Protein 1HJR (pdb70)

Structure (mmCIF, N/CA/C/O backbone):
data_1HJR
#
_entry.id   1HJR
#
_cell.length_a   72.800
_cell.length_b   139.600
_cell.length_c   32.400
_cell.angle_alpha   90.00
_cell.angle_beta   93.00
_cell.angle_gamma   90.00
#
_symmetry.space_group_name_H-M   'P 1 21 1'
#
loop_
_entity.id
_entity.type
_entity.pdbx_description
1 polymer 'HOLLIDAY JUNCTION RESOLVASE (RUVC)'
2 water water
#
loop_
_atom_site.group_PDB
_atom_site.id
_atom_site.type_symbol
_atom_site.label_atom_id
_atom_site.label_alt_id
_atom_site.label_comp_id
_atom_site.label_asym_id
_atom_site.label_entity_id
_atom_site.label_seq_id
_atom_site.pdbx_PDB_ins_code
_atom_site.Cartn_x
_atom_site.Cartn_y
_atom_site.Cartn_z
_atom_site.occupancy
_atom_site.B_iso_or_equiv
_atom_site.auth_seq_id
_atom_site.auth_comp_id
_atom_site.auth_asym_id
_atom_site.auth_atom_id
_atom_site.pdbx_PDB_model_num
ATOM 1 N N . ALA A 1 1 ? 18.120 6.123 9.525 1.00 17.76 1 ALA A N 1
ATOM 2 C CA . ALA A 1 1 ? 18.404 5.181 10.612 1.00 18.12 1 ALA A CA 1
ATOM 3 C C . ALA A 1 1 ? 17.143 4.467 11.099 1.00 17.89 1 ALA A C 1
ATOM 4 O O . ALA A 1 1 ? 17.388 3.293 11.368 1.00 18.40 1 ALA A O 1
ATOM 6 N N . ILE A 1 2 ? 16.070 5.220 11.253 1.00 17.34 2 ILE A N 1
ATOM 7 C CA . ILE A 1 2 ? 14.830 4.607 11.753 1.00 16.74 2 ILE A CA 1
ATOM 8 C C . ILE A 1 2 ? 13.624 5.105 10.937 1.00 16.26 2 ILE A C 1
ATOM 9 O O . ILE A 1 2 ? 13.355 6.300 11.001 1.00 16.30 2 ILE A O 1
ATOM 14 N N . ILE A 1 3 ? 12.960 4.190 10.284 1.00 15.76 3 ILE A N 1
ATOM 15 C CA . ILE A 1 3 ? 11.792 4.376 9.434 1.00 14.81 3 ILE A CA 1
ATOM 16 C C . ILE A 1 3 ? 10.536 3.749 10.065 1.00 14.25 3 ILE A C 1
ATOM 17 O O . ILE A 1 3 ? 10.586 2.709 10.726 1.00 13.35 3 ILE A O 1
ATOM 22 N N . LEU A 1 4 ? 9.454 4.467 9.833 1.00 14.39 4 LEU A N 1
ATOM 23 C CA . LEU A 1 4 ? 8.104 4.128 10.319 1.00 14.72 4 LEU A CA 1
ATOM 24 C C . LEU A 1 4 ? 7.150 4.269 9.146 1.00 14.71 4 LEU A C 1
ATOM 25 O O . LEU A 1 4 ? 7.077 5.360 8.601 1.00 14.67 4 LEU A O 1
ATOM 30 N N . GLY A 1 5 ? 6.472 3.231 8.749 1.00 15.47 5 GLY A N 1
ATOM 31 C CA . GLY A 1 5 ? 5.499 3.226 7.646 1.00 16.25 5 GLY A CA 1
ATOM 32 C C . GLY A 1 5 ? 4.103 3.125 8.259 1.00 16.99 5 GLY A C 1
ATOM 33 O O . GLY A 1 5 ? 3.994 2.296 9.178 1.00 17.34 5 GLY A O 1
ATOM 34 N N . ILE A 1 6 ? 3.093 3.849 7.853 1.00 17.82 6 ILE A N 1
ATOM 35 C CA . ILE A 1 6 ? 1.793 3.680 8.527 1.00 19.56 6 ILE A CA 1
ATOM 36 C C . ILE A 1 6 ? 0.675 3.325 7.568 1.00 20.93 6 ILE A C 1
ATOM 37 O O . ILE A 1 6 ? 0.794 3.749 6.418 1.00 21.58 6 ILE A O 1
ATOM 42 N N . ASP A 1 7 ? -0.335 2.619 8.035 1.00 22.05 7 ASP A N 1
ATOM 43 C CA . ASP A 1 7 ? -1.492 2.219 7.232 1.00 23.12 7 ASP A CA 1
ATOM 44 C C . ASP A 1 7 ? -2.787 2.724 7.847 1.00 23.99 7 ASP A C 1
ATOM 45 O O . ASP A 1 7 ? -3.519 1.828 8.310 1.00 24.65 7 ASP A O 1
ATOM 50 N N . PRO A 1 8 ? -3.064 4.001 7.875 1.00 24.68 8 PRO A N 1
ATOM 51 C CA . PRO A 1 8 ? -4.267 4.617 8.477 1.00 25.34 8 PRO A CA 1
ATOM 52 C C . PRO A 1 8 ? -5.597 4.059 8.006 1.00 25.56 8 PRO A C 1
ATOM 53 O O . PRO A 1 8 ? -5.805 3.929 6.785 1.00 26.61 8 PRO A O 1
ATOM 57 N N . GLY A 1 9 ? -6.441 3.676 8.943 1.00 25.09 9 GLY A N 1
ATOM 58 C CA . GLY A 1 9 ? -7.747 3.093 8.566 1.00 24.71 9 GLY A CA 1
ATOM 59 C C . GLY A 1 9 ? -8.688 3.580 9.668 1.00 24.59 9 GLY A C 1
ATOM 60 O O . GLY A 1 9 ? -8.285 3.523 10.849 1.00 24.62 9 GLY A O 1
ATOM 61 N N . SER A 1 10 ? -9.812 4.027 9.159 1.00 24.40 10 SER A N 1
ATOM 62 C CA . SER A 1 10 ? -10.852 4.579 10.067 1.00 24.66 10 SER A CA 1
ATOM 63 C C . SER A 1 10 ? -11.012 3.591 11.213 1.00 24.40 10 SER A C 1
ATOM 64 O O . SER A 1 10 ? -10.976 4.117 12.332 1.00 24.72 10 SER A O 1
ATOM 67 N N . ARG A 1 11 ? -11.120 2.316 10.948 1.00 24.56 11 ARG A N 1
ATOM 68 C CA . ARG A 1 11 ? -11.270 1.328 12.025 1.00 24.84 11 ARG A CA 1
ATOM 69 C C . ARG A 1 11 ? -9.915 0.807 12.530 1.00 24.24 11 ARG A C 1
ATOM 70 O O . ARG A 1 11 ? -9.860 0.707 13.788 1.00 23.93 11 ARG A O 1
ATOM 78 N N . VAL A 1 12 ? -8.942 0.462 11.679 1.00 23.26 12 VAL A N 1
ATOM 79 C CA . VAL A 1 12 ? -7.647 -0.031 12.155 1.00 22.50 12 VAL A CA 1
ATOM 80 C C . VAL A 1 12 ? -6.439 0.633 11.491 1.00 21.87 12 VAL A C 1
ATOM 81 O O . VAL A 1 12 ? -6.555 1.108 10.353 1.00 22.03 12 VAL A O 1
ATOM 85 N N . THR A 1 13 ? -5.286 0.677 12.171 1.00 21.00 13 THR A N 1
ATOM 86 C CA . THR A 1 13 ? -4.103 1.337 11.599 1.00 20.19 13 THR A CA 1
ATOM 87 C C . THR A 1 13 ? -2.812 0.579 11.875 1.00 19.18 13 THR A C 1
ATOM 88 O O . THR A 1 13 ? -2.402 0.639 13.048 1.00 19.10 13 THR A O 1
ATOM 92 N N . GLY A 1 14 ? -2.211 -0.034 10.897 1.00 18.49 14 GLY A N 1
ATOM 93 C CA . GLY A 1 14 ? -0.947 -0.764 11.128 1.00 17.69 14 GLY A CA 1
ATOM 94 C C . GLY A 1 14 ? 0.279 0.151 10.947 1.00 16.94 14 GLY A C 1
ATOM 95 O O . GLY A 1 14 ? 0.276 1.125 10.179 1.00 16.17 14 GLY A O 1
ATOM 96 N N . TYR A 1 15 ? 1.294 -0.244 11.673 1.00 16.34 15 TYR A N 1
ATOM 97 C CA . TYR A 1 15 ? 2.600 0.415 11.684 1.00 16.54 15 TYR A CA 1
ATOM 98 C C . TYR A 1 15 ? 3.739 -0.620 11.571 1.00 16.11 15 TYR A C 1
ATOM 99 O O . TYR A 1 15 ? 3.577 -1.838 11.861 1.00 15.92 15 TYR A O 1
ATOM 108 N N . GLY A 1 16 ? 4.880 -0.075 11.176 1.00 15.15 16 GLY A N 1
ATOM 109 C CA . GLY A 1 16 ? 6.010 -1.004 11.052 1.00 15.63 16 GLY A CA 1
ATOM 110 C C . GLY A 1 16 ? 7.261 -0.165 11.155 1.00 15.83 16 GLY A C 1
ATOM 111 O O . GLY A 1 16 ? 7.429 0.792 10.381 1.00 15.77 16 GLY A O 1
ATOM 112 N N . VAL A 1 17 ? 8.023 -0.563 12.161 1.00 16.08 17 VAL A N 1
ATOM 113 C CA . VAL A 1 17 ? 9.286 0.242 12.298 1.00 16.62 17 VAL A CA 1
ATOM 114 C C . VAL A 1 17 ? 10.365 -0.807 11.960 1.00 17.54 17 VAL A C 1
ATOM 115 O O . VAL A 1 17 ? 10.263 -2.033 12.196 1.00 16.90 17 VAL A O 1
ATOM 119 N N . ILE A 1 18 ? 11.359 -0.242 11.261 1.00 18.54 18 ILE A N 1
ATOM 120 C CA . ILE A 1 18 ? 12.516 -1.052 10.878 1.00 20.43 18 ILE A CA 1
ATOM 121 C C . ILE A 1 18 ? 13.663 -0.060 11.113 1.00 21.43 18 ILE A C 1
ATOM 122 O O . ILE A 1 18 ? 13.407 1.159 11.232 1.00 22.04 18 ILE A O 1
ATOM 127 N N . ARG A 1 19 ? 14.818 -0.639 11.194 1.00 22.16 19 ARG A N 1
ATOM 128 C CA . ARG A 1 19 ? 16.105 0.009 11.394 1.00 23.10 19 ARG A CA 1
ATOM 129 C C . ARG A 1 19 ? 16.975 -0.348 10.191 1.00 23.79 19 ARG A C 1
ATOM 130 O O . ARG A 1 19 ? 17.142 -1.526 9.805 1.00 23.48 19 ARG A O 1
ATOM 138 N N . GLN A 1 20 ? 17.490 0.683 9.559 1.00 25.09 20 GLN A N 1
ATOM 139 C CA . GLN A 1 20 ? 18.347 0.504 8.362 1.00 26.80 20 GLN A CA 1
ATOM 140 C C . GLN A 1 20 ? 19.755 0.718 8.826 1.00 27.07 20 GLN A C 1
ATOM 141 O O . GLN A 1 20 ? 19.833 1.936 9.120 1.00 27.70 20 GLN A O 1
ATOM 147 N N . VAL A 1 21 ? 20.696 -0.187 8.957 1.00 27.63 21 VAL A N 1
ATOM 148 C CA . VAL A 1 21 ? 22.035 0.339 9.481 1.00 28.08 21 VAL A CA 1
ATOM 149 C C . VAL A 1 21 ? 23.071 -0.003 8.435 1.00 28.28 21 VAL A C 1
ATOM 150 O O . VAL A 1 21 ? 23.546 -1.143 8.337 1.00 28.93 21 VAL A O 1
ATOM 154 N N . GLY A 1 22 ? 23.365 0.999 7.642 1.00 28.61 22 GLY A N 1
ATOM 155 C CA . GLY A 1 22 ? 24.343 0.826 6.546 1.00 29.29 22 GLY A CA 1
ATOM 156 C C . GLY A 1 22 ? 23.649 0.249 5.312 1.00 29.50 22 GLY A C 1
ATOM 157 O O . GLY A 1 22 ? 23.529 0.988 4.322 1.00 29.97 22 GLY A O 1
ATOM 158 N N . ARG A 1 23 ? 23.254 -0.997 5.356 1.00 29.54 23 ARG A N 1
ATOM 159 C CA . ARG A 1 23 ? 22.555 -1.728 4.283 1.00 29.47 23 ARG A CA 1
ATOM 160 C C . ARG A 1 23 ? 21.952 -2.952 4.992 1.00 29.06 23 ARG A C 1
ATOM 161 O O . ARG A 1 23 ? 21.368 -3.911 4.463 1.00 29.61 23 ARG A O 1
ATOM 169 N N . GLN A 1 24 ? 22.145 -2.900 6.296 1.00 28.16 24 GLN A N 1
ATOM 170 C CA . GLN A 1 24 ? 21.661 -3.927 7.233 1.00 27.40 24 GLN A CA 1
ATOM 171 C C . GLN A 1 24 ? 20.261 -3.473 7.605 1.00 26.64 24 GLN A C 1
ATOM 172 O O . GLN A 1 24 ? 20.066 -2.316 8.054 1.00 26.89 24 GLN A O 1
ATOM 178 N N . LEU A 1 25 ? 19.317 -4.362 7.377 1.00 25.69 25 LEU A N 1
ATOM 179 C CA . LEU A 1 25 ? 17.885 -4.095 7.675 1.00 23.95 25 LEU A CA 1
ATOM 180 C C . LEU A 1 25 ? 17.521 -4.810 8.979 1.00 22.88 25 LEU A C 1
ATOM 181 O O . LEU A 1 25 ? 17.860 -6.009 9.168 1.00 22.27 25 LEU A O 1
ATOM 186 N N . SER A 1 26 ? 16.833 -4.037 9.808 1.00 21.71 26 SER A N 1
ATOM 187 C CA . SER A 1 26 ? 16.471 -4.685 11.120 1.00 21.09 26 SER A CA 1
ATOM 188 C C . SER A 1 26 ? 15.104 -4.222 11.569 1.00 20.41 26 SER A C 1
ATOM 189 O O . SER A 1 26 ? 14.693 -3.060 11.514 1.00 20.34 26 SER A O 1
ATOM 192 N N . TYR A 1 27 ? 14.342 -5.192 12.031 1.00 19.83 27 TYR A N 1
ATOM 193 C CA . TYR A 1 27 ? 12.990 -5.120 12.573 1.00 18.71 27 TYR A CA 1
ATOM 194 C C . TYR A 1 27 ? 12.925 -4.741 14.047 1.00 18.52 27 TYR A C 1
ATOM 195 O O . TYR A 1 27 ? 13.467 -5.558 14.822 1.00 18.84 27 TYR A O 1
ATOM 204 N N . LEU A 1 28 ? 12.305 -3.640 14.418 1.00 18.06 28 LEU A N 1
ATOM 205 C CA . LEU A 1 28 ? 12.110 -3.156 15.771 1.00 17.73 28 LEU A CA 1
ATOM 206 C C . LEU A 1 28 ? 10.759 -3.647 16.351 1.00 18.28 28 LEU A C 1
ATOM 207 O O . LEU A 1 28 ? 10.696 -4.178 17.503 1.00 18.03 28 LEU A O 1
ATOM 212 N N . GLY A 1 29 ? 9.722 -3.469 15.541 1.00 18.21 29 GLY A N 1
ATOM 213 C CA . GLY A 1 29 ? 8.389 -3.920 15.930 1.00 18.65 29 GLY A CA 1
ATOM 214 C C . GLY A 1 29 ? 7.273 -3.563 14.976 1.00 19.52 29 GLY A C 1
ATOM 215 O O . GLY A 1 29 ? 7.405 -2.776 14.007 1.00 20.31 29 GLY A O 1
ATOM 216 N N . SER A 1 30 ? 6.100 -4.138 15.255 1.00 19.45 30 SER A N 1
ATOM 217 C CA . SER A 1 30 ? 4.927 -3.840 14.431 1.00 19.45 30 SER A CA 1
ATOM 218 C C . SER A 1 30 ? 3.691 -4.212 15.242 1.00 20.23 30 SER A C 1
ATOM 219 O O . SER A 1 30 ? 3.828 -4.907 16.249 1.00 20.34 30 SER A O 1
ATOM 222 N N . GLY A 1 31 ? 2.566 -3.738 14.733 1.00 21.19 31 GLY A N 1
ATOM 223 C CA . GLY A 1 31 ? 1.259 -4.004 15.356 1.00 21.92 31 GLY A CA 1
ATOM 224 C C . GLY A 1 31 ? 0.198 -3.213 14.606 1.00 22.68 31 GLY A C 1
ATOM 225 O O . GLY A 1 31 ? 0.420 -2.669 13.535 1.00 22.63 31 GLY A O 1
ATOM 226 N N . CYS A 1 32 ? -0.933 -3.149 15.245 1.00 24.25 32 CYS A N 1
ATOM 227 C CA . CYS A 1 32 ? -2.132 -2.455 14.765 1.00 26.18 32 CYS A CA 1
ATOM 228 C C . CYS A 1 32 ? -2.804 -1.765 15.949 1.00 27.10 32 CYS A C 1
ATOM 229 O O . CYS A 1 32 ? -2.905 -2.370 17.035 1.00 27.34 32 CYS A O 1
ATOM 232 N N . ILE A 1 33 ? -3.179 -0.512 15.755 1.00 27.85 33 ILE A N 1
ATOM 233 C CA . ILE A 1 33 ? -3.908 0.246 16.805 1.00 28.29 33 ILE A CA 1
ATOM 234 C C . ILE A 1 33 ? -5.352 0.031 16.315 1.00 28.71 33 ILE A C 1
ATOM 235 O O . ILE A 1 33 ? -5.673 0.132 15.111 1.00 29.11 33 ILE A O 1
ATOM 240 N N . ARG A 1 34 ? -6.169 -0.368 17.254 1.00 28.92 34 ARG A N 1
ATOM 241 C CA . ARG A 1 34 ? -7.585 -0.660 17.083 1.00 29.19 34 ARG A CA 1
ATOM 242 C C . ARG A 1 34 ? -8.367 0.552 17.565 1.00 30.10 34 ARG A C 1
ATOM 243 O O . ARG A 1 34 ? -8.699 0.685 18.765 1.00 30.87 34 ARG A O 1
ATOM 251 N N . THR A 1 35 ? -8.687 1.417 16.640 1.00 30.75 35 THR A N 1
ATOM 252 C CA . THR A 1 35 ? -9.421 2.638 17.014 1.00 31.57 35 THR A CA 1
ATOM 253 C C . THR A 1 35 ? -10.926 2.511 16.932 1.00 32.48 35 THR A C 1
ATOM 254 O O . THR A 1 35 ? -11.647 3.509 16.767 1.00 33.12 35 THR A O 1
ATOM 258 N N . LYS A 1 36 ? -11.380 1.288 17.049 1.00 33.11 36 LYS A N 1
ATOM 259 C CA . LYS A 1 36 ? -12.809 0.950 17.013 1.00 33.50 36 LYS A CA 1
ATOM 260 C C . LYS A 1 36 ? -13.531 1.664 18.132 1.00 33.45 36 LYS A C 1
ATOM 261 O O . LYS A 1 36 ? -13.316 1.217 19.262 1.00 33.55 36 LYS A O 1
ATOM 267 N N . VAL A 1 37 ? -14.255 2.717 17.843 1.00 33.43 37 VAL A N 1
ATOM 268 C CA . VAL A 1 37 ? -15.069 3.523 18.763 1.00 33.31 37 VAL A CA 1
ATOM 269 C C . VAL A 1 37 ? -16.067 4.344 17.876 1.00 33.60 37 VAL A C 1
ATOM 270 O O . VAL A 1 37 ? -15.794 4.913 16.794 1.00 33.38 37 VAL A O 1
ATOM 274 N N . ASP A 1 38 ? -17.279 4.367 18.405 1.00 33.50 38 ASP A N 1
ATOM 275 C CA . ASP A 1 38 ? -18.420 5.052 17.781 1.00 33.82 38 ASP A CA 1
ATOM 276 C C . ASP A 1 38 ? -18.084 6.501 17.403 1.00 33.53 38 ASP A C 1
ATOM 277 O O . ASP A 1 38 ? -17.740 6.838 16.258 1.00 33.71 38 ASP A O 1
ATOM 282 N N . ASP A 1 39 ? -18.202 7.358 18.395 1.00 33.02 39 ASP A N 1
ATOM 283 C CA . ASP A 1 39 ? -17.980 8.826 18.234 1.00 32.35 39 ASP A CA 1
ATOM 284 C C . ASP A 1 39 ? -16.706 9.175 17.458 1.00 31.55 39 ASP A C 1
ATOM 285 O O . ASP A 1 39 ? -15.560 9.081 17.883 1.00 31.37 39 ASP A O 1
ATOM 290 N N . LEU A 1 40 ? -16.933 9.667 16.241 1.00 30.80 40 LEU A N 1
ATOM 291 C CA . LEU A 1 40 ? -15.974 10.115 15.237 1.00 29.59 40 LEU A CA 1
ATOM 292 C C . LEU A 1 40 ? -14.924 10.985 15.924 1.00 28.97 40 LEU A C 1
ATOM 293 O O . LEU A 1 40 ? -13.705 10.678 15.857 1.00 29.73 40 LEU A O 1
ATOM 298 N N . PRO A 1 41 ? -15.359 12.019 16.594 1.00 27.91 41 PRO A N 1
ATOM 299 C CA . PRO A 1 41 ? -14.405 12.876 17.330 1.00 27.17 41 PRO A CA 1
ATOM 300 C C . PRO A 1 41 ? -13.345 12.074 18.083 1.00 26.43 41 PRO A C 1
ATOM 301 O O . PRO A 1 41 ? -12.167 12.496 18.124 1.00 26.39 41 PRO A O 1
ATOM 305 N N . SER A 1 42 ? -13.653 10.914 18.651 1.00 25.28 42 SER A N 1
ATOM 306 C CA . SER A 1 42 ? -12.732 10.081 19.418 1.00 23.86 42 SER A CA 1
ATOM 307 C C . SER A 1 42 ? -11.905 9.097 18.616 1.00 22.87 42 SER A C 1
ATOM 308 O O . SER A 1 42 ? -10.792 8.788 19.090 1.00 22.99 42 SER A O 1
ATOM 311 N N . ARG A 1 43 ? -12.433 8.622 17.529 1.00 21.97 43 ARG A N 1
ATOM 312 C CA . ARG A 1 43 ? -11.708 7.694 16.655 1.00 21.58 43 ARG A CA 1
ATOM 313 C C . ARG A 1 43 ? -10.396 8.389 16.234 1.00 20.89 43 ARG A C 1
ATOM 314 O O . ARG A 1 43 ? -9.258 7.971 16.429 1.00 20.59 43 ARG A O 1
ATOM 322 N N . LEU A 1 44 ? -10.625 9.546 15.625 1.00 19.92 44 LEU A N 1
ATOM 323 C CA . LEU A 1 44 ? -9.699 10.506 15.096 1.00 19.17 44 LEU A CA 1
ATOM 324 C C . LEU A 1 44 ? -8.546 10.713 16.072 1.00 18.95 44 LEU A C 1
ATOM 325 O O . LEU A 1 44 ? -7.379 10.447 15.818 1.00 18.94 44 LEU A O 1
ATOM 330 N N . LYS A 1 45 ? -8.936 11.227 17.207 1.00 19.20 45 LYS A N 1
ATOM 331 C CA . LYS A 1 45 ? -8.085 11.581 18.337 1.00 19.66 45 LYS A CA 1
ATOM 332 C C . LYS A 1 45 ? -7.275 10.413 18.884 1.00 20.01 45 LYS A C 1
ATOM 333 O O . LYS A 1 45 ? -6.221 10.558 19.537 1.00 19.83 45 LYS A O 1
ATOM 339 N N . LEU A 1 46 ? -7.797 9.228 18.625 1.00 20.43 46 LEU A N 1
ATOM 340 C CA . LEU A 1 46 ? -7.275 7.922 19.021 1.00 20.56 46 LEU A CA 1
ATOM 341 C C . LEU A 1 46 ? -6.244 7.511 17.965 1.00 20.20 46 LEU A C 1
ATOM 342 O O . LEU A 1 46 ? -5.279 6.756 18.174 1.00 20.05 46 LEU A O 1
ATOM 347 N N . ILE A 1 47 ? -6.540 8.029 16.779 1.00 19.64 47 ILE A N 1
ATOM 348 C CA . ILE A 1 47 ? -5.593 7.761 15.700 1.00 19.38 47 ILE A CA 1
ATOM 349 C C . ILE A 1 47 ? -4.306 8.517 16.088 1.00 19.60 47 ILE A C 1
ATOM 350 O O . ILE A 1 47 ? -3.177 8.017 16.174 1.00 19.78 47 ILE A O 1
ATOM 355 N N . TYR A 1 48 ? -4.593 9.780 16.352 1.00 19.23 48 TYR A N 1
ATOM 356 C CA . TYR A 1 48 ? -3.666 10.848 16.715 1.00 19.20 48 TYR A CA 1
ATOM 357 C C . TYR A 1 48 ? -2.738 10.517 17.871 1.00 19.19 48 TYR A C 1
ATOM 358 O O . TYR A 1 48 ? -1.549 10.869 17.812 1.00 19.33 48 TYR A O 1
ATOM 367 N N . ALA A 1 49 ? -3.273 9.865 18.890 1.00 19.00 49 ALA A N 1
ATOM 368 C CA . ALA A 1 49 ? -2.590 9.464 20.122 1.00 18.41 49 ALA A CA 1
ATOM 369 C C . ALA A 1 49 ? -1.710 8.250 19.861 1.00 17.94 49 ALA A C 1
ATOM 370 O O . ALA A 1 49 ? -0.512 8.269 20.050 1.00 17.30 49 ALA A O 1
ATOM 372 N N . GLY A 1 50 ? -2.374 7.237 19.389 1.00 18.26 50 GLY A N 1
ATOM 373 C CA . GLY A 1 50 ? -1.868 5.928 19.020 1.00 18.55 50 GLY A CA 1
ATOM 374 C C . GLY A 1 50 ? -0.644 6.192 18.140 1.00 19.15 50 GLY A C 1
ATOM 375 O O . GLY A 1 50 ? 0.444 5.734 18.575 1.00 19.41 50 GLY A O 1
ATOM 376 N N . VAL A 1 51 ? -0.890 6.894 17.021 1.00 19.18 51 VAL A N 1
ATOM 377 C CA . VAL A 1 51 ? 0.233 7.213 16.114 1.00 19.29 51 VAL A CA 1
ATOM 378 C C . VAL A 1 51 ? 1.345 7.954 16.887 1.00 19.68 51 VAL A C 1
ATOM 379 O O . VAL A 1 51 ? 2.517 7.703 16.596 1.00 19.71 51 VAL A O 1
ATOM 383 N N . THR A 1 52 ? 0.961 8.874 17.772 1.00 19.93 52 THR A N 1
ATOM 384 C CA . THR A 1 52 ? 1.995 9.618 18.503 1.00 20.01 52 THR A CA 1
ATOM 385 C C . THR A 1 52 ? 2.686 8.754 19.552 1.00 20.46 52 THR A C 1
ATOM 386 O O . THR A 1 52 ? 3.866 9.043 19.773 1.00 21.11 52 THR A O 1
ATOM 390 N N . GLU A 1 53 ? 1.979 7.820 20.138 1.00 20.80 53 GLU A N 1
ATOM 391 C CA . GLU A 1 53 ? 2.579 7.000 21.209 1.00 21.26 53 GLU A CA 1
ATOM 392 C C . GLU A 1 53 ? 3.589 6.093 20.525 1.00 21.57 53 GLU A C 1
ATOM 393 O O . GLU A 1 53 ? 4.553 5.776 21.271 1.00 22.34 53 GLU A O 1
ATOM 399 N N . ILE A 1 54 ? 3.432 5.778 19.253 1.00 21.25 54 ILE A N 1
ATOM 400 C CA . ILE A 1 54 ? 4.426 4.960 18.553 1.00 20.82 54 ILE A CA 1
ATOM 401 C C . ILE A 1 54 ? 5.683 5.769 18.139 1.00 20.70 54 ILE A C 1
ATOM 402 O O . ILE A 1 54 ? 6.829 5.243 18.054 1.00 20.80 54 ILE A O 1
ATOM 407 N N . ILE A 1 55 ? 5.414 7.033 17.846 1.00 20.10 55 ILE A N 1
ATOM 408 C CA . ILE A 1 55 ? 6.473 7.953 17.460 1.00 20.19 55 ILE A CA 1
ATOM 409 C C . ILE A 1 55 ? 7.401 8.151 18.672 1.00 20.72 55 ILE A C 1
ATOM 410 O O . ILE A 1 55 ? 8.627 8.121 18.463 1.00 20.94 55 ILE A O 1
ATOM 415 N N . THR A 1 56 ? 6.804 8.356 19.843 1.00 20.85 56 THR A N 1
ATOM 416 C CA . THR A 1 56 ? 7.709 8.549 21.014 1.00 21.42 56 THR A CA 1
ATOM 417 C C . THR A 1 56 ? 8.329 7.222 21.446 1.00 21.57 56 THR A C 1
ATOM 418 O O . THR A 1 56 ? 9.549 7.117 21.593 1.00 21.52 56 THR A O 1
ATOM 422 N N . GLN A 1 57 ? 7.557 6.180 21.644 1.00 21.87 57 GLN A N 1
ATOM 423 C CA . GLN A 1 57 ? 7.990 4.863 22.081 1.00 22.09 57 GLN A CA 1
ATOM 424 C C . GLN A 1 57 ? 9.047 4.303 21.134 1.00 23.02 57 GLN A C 1
ATOM 425 O O . GLN A 1 57 ? 10.007 3.660 21.644 1.00 23.70 57 GLN A O 1
ATOM 431 N N . PHE A 1 58 ? 8.847 4.501 19.835 1.00 23.23 58 PHE A N 1
ATOM 432 C CA . PHE A 1 58 ? 9.828 3.886 18.888 1.00 22.82 58 PHE A CA 1
ATOM 433 C C . PHE A 1 58 ? 10.860 4.885 18.429 1.00 22.96 58 PHE A C 1
ATOM 434 O O . PHE A 1 58 ? 12.046 4.510 18.348 1.00 23.64 58 PHE A O 1
ATOM 442 N N . GLN A 1 59 ? 10.383 6.076 18.154 1.00 22.74 59 GLN A N 1
ATOM 443 C CA . GLN A 1 59 ? 11.329 7.146 17.761 1.00 22.54 59 GLN A CA 1
ATOM 444 C C . GLN A 1 59 ? 11.969 6.958 16.395 1.00 21.73 59 GLN A C 1
ATOM 445 O O . GLN A 1 59 ? 13.166 6.679 16.318 1.00 21.60 59 GLN A O 1
ATOM 451 N N . PRO A 1 60 ? 11.182 7.162 15.356 1.00 21.21 60 PRO A N 1
ATOM 452 C CA . PRO A 1 60 ? 11.578 7.071 13.962 1.00 21.02 60 PRO A CA 1
ATOM 453 C C . PRO A 1 60 ? 12.284 8.352 13.564 1.00 21.09 60 PRO A C 1
ATOM 454 O O . PRO A 1 60 ? 12.296 9.334 14.333 1.00 20.97 60 PRO A O 1
ATOM 458 N N . ASP A 1 61 ? 12.852 8.268 12.386 1.00 21.14 61 ASP A N 1
ATOM 459 C CA . ASP A 1 61 ? 13.588 9.416 11.824 1.00 21.70 61 ASP A CA 1
ATOM 460 C C . ASP A 1 61 ? 12.689 10.024 10.751 1.00 22.11 61 ASP A C 1
ATOM 461 O O . ASP A 1 61 ? 12.466 11.229 10.572 1.00 22.19 61 ASP A O 1
ATOM 466 N N . TYR A 1 62 ? 12.167 9.023 10.047 1.00 22.16 62 TYR A N 1
ATOM 467 C CA . TYR A 1 62 ? 11.293 9.217 8.907 1.00 22.43 62 TYR A CA 1
ATOM 468 C C . TYR A 1 62 ? 9.912 8.650 9.147 1.00 22.14 62 TYR A C 1
ATOM 469 O O . TYR A 1 62 ? 9.857 7.775 10.020 1.00 22.91 62 TYR A O 1
ATOM 478 N N . PHE A 1 63 ? 9.006 9.130 8.356 1.00 21.17 63 PHE A N 1
ATOM 479 C CA . PHE A 1 63 ? 7.618 8.633 8.406 1.00 20.93 63 PHE A CA 1
ATOM 480 C C . PHE A 1 63 ? 7.314 8.263 6.960 1.00 20.73 63 PHE A C 1
ATOM 481 O O . PHE A 1 63 ? 7.664 9.105 6.131 1.00 20.42 63 PHE A O 1
ATOM 489 N N . ALA A 1 64 ? 6.762 7.121 6.661 1.00 21.56 64 ALA A N 1
ATOM 490 C CA . ALA A 1 64 ? 6.461 6.689 5.292 1.00 22.45 64 ALA A CA 1
ATOM 491 C C . ALA A 1 64 ? 5.044 6.177 5.141 1.00 23.26 64 ALA A C 1
ATOM 492 O O . ALA A 1 64 ? 4.739 5.157 5.731 1.00 23.26 64 ALA A O 1
ATOM 494 N N . ILE A 1 65 ? 4.239 6.845 4.369 1.00 24.59 65 ILE A N 1
ATOM 495 C CA . ILE A 1 65 ? 2.844 6.505 4.108 1.00 26.28 65 ILE A CA 1
ATOM 496 C C . ILE A 1 65 ? 2.675 6.204 2.608 1.00 26.87 65 ILE A C 1
ATOM 497 O O . ILE A 1 65 ? 3.332 6.876 1.804 1.00 26.87 65 ILE A O 1
ATOM 502 N N . GLU A 1 66 ? 1.828 5.245 2.318 1.00 27.46 66 GLU A N 1
ATOM 503 C CA . GLU A 1 66 ? 1.635 4.961 0.888 1.00 28.80 66 GLU A CA 1
ATOM 504 C C . GLU A 1 66 ? 0.493 5.816 0.391 1.00 29.47 66 GLU A C 1
ATOM 505 O O . GLU A 1 66 ? -0.506 5.801 1.125 1.00 29.76 66 GLU A O 1
ATOM 511 N N . GLN A 1 67 ? 0.650 6.476 -0.725 1.00 30.68 67 GLN A N 1
ATOM 512 C CA . GLN A 1 67 ? -0.384 7.317 -1.309 1.00 32.31 67 GLN A CA 1
ATOM 513 C C . GLN A 1 67 ? -1.609 6.439 -1.626 1.00 33.62 67 GLN A C 1
ATOM 514 O O . GLN A 1 67 ? -1.489 5.230 -1.850 1.00 34.02 67 GLN A O 1
ATOM 520 N N . VAL A 1 68 ? -2.758 7.075 -1.628 1.00 34.95 68 VAL A N 1
ATOM 521 C CA . VAL A 1 68 ? -4.035 6.475 -1.945 1.00 36.18 68 VAL A CA 1
ATOM 522 C C . VAL A 1 68 ? -4.495 7.232 -3.207 1.00 37.47 68 VAL A C 1
ATOM 523 O O . VAL A 1 68 ? -4.643 8.472 -3.044 1.00 38.03 68 VAL A O 1
ATOM 527 N N . PHE A 1 69 ? -4.682 6.546 -4.315 1.00 38.48 69 PHE A N 1
ATOM 528 C CA . PHE A 1 69 ? -5.176 7.339 -5.491 1.00 39.84 69 PHE A CA 1
ATOM 529 C C . PHE A 1 69 ? -6.515 6.655 -5.854 1.00 40.44 69 PHE A C 1
ATOM 530 O O . PHE A 1 69 ? -7.564 7.132 -5.332 1.00 40.51 69 PHE A O 1
ATOM 538 N N . MET A 1 70 ? -6.503 5.603 -6.645 1.00 40.87 70 MET A N 1
ATOM 539 C CA . MET A 1 70 ? -7.740 4.925 -7.022 1.00 41.42 70 MET A CA 1
ATOM 540 C C . MET A 1 70 ? -8.365 4.315 -5.770 1.00 41.66 70 MET A C 1
ATOM 541 O O . MET A 1 70 ? -7.725 3.791 -4.878 1.00 41.67 70 MET A O 1
ATOM 546 N N . ALA A 1 71 ? -9.663 4.416 -5.766 1.00 42.17 71 ALA A N 1
ATOM 547 C CA . ALA A 1 71 ? -10.747 4.004 -4.885 1.00 41.98 71 ALA A CA 1
ATOM 548 C C . ALA A 1 71 ? -12.009 4.500 -5.605 1.00 41.22 71 ALA A C 1
ATOM 549 O O . ALA A 1 71 ? -11.754 5.513 -6.302 1.00 41.57 71 ALA A O 1
ATOM 551 N N . LYS A 1 72 ? -13.164 3.900 -5.467 1.00 40.72 72 LYS A N 1
ATOM 552 C CA . LYS A 1 72 ? -14.264 4.549 -6.250 1.00 40.46 72 LYS A CA 1
ATOM 553 C C . LYS A 1 72 ? -15.508 4.668 -5.371 1.00 39.81 72 LYS A C 1
ATOM 554 O O . LYS A 1 72 ? -16.568 5.122 -5.865 1.00 39.93 72 LYS A O 1
ATOM 560 N N . ASN A 1 73 ? -15.287 4.289 -4.116 1.00 38.89 73 ASN A N 1
ATOM 561 C CA . ASN A 1 73 ? -16.332 4.395 -3.086 1.00 37.72 73 ASN A CA 1
ATOM 562 C C . ASN A 1 73 ? -16.147 5.776 -2.414 1.00 37.21 73 ASN A C 1
ATOM 563 O O . ASN A 1 73 ? -15.153 5.855 -1.672 1.00 37.13 73 ASN A O 1
ATOM 568 N N . ALA A 1 74 ? -17.044 6.717 -2.663 1.00 36.63 74 ALA A N 1
ATOM 569 C CA . ALA A 1 74 ? -16.894 8.049 -2.067 1.00 36.00 74 ALA A CA 1
ATOM 570 C C . ALA A 1 74 ? -17.477 8.215 -0.668 1.00 35.78 74 ALA A C 1
ATOM 571 O O . ALA A 1 74 ? -17.432 9.349 -0.140 1.00 35.39 74 ALA A O 1
ATOM 573 N N . ASP A 1 75 ? -17.994 7.154 -0.070 1.00 35.68 75 ASP A N 1
ATOM 574 C CA . ASP A 1 75 ? -18.514 7.322 1.322 1.00 35.66 75 ASP A CA 1
ATOM 575 C C . ASP A 1 75 ? -17.287 6.906 2.176 1.00 35.13 75 ASP A C 1
ATOM 576 O O . ASP A 1 75 ? -17.033 7.483 3.238 1.00 34.53 75 ASP A O 1
ATOM 581 N N . SER A 1 76 ? -16.544 5.943 1.626 1.00 34.49 76 SER A N 1
ATOM 582 C CA . SER A 1 76 ? -15.349 5.363 2.243 1.00 33.88 76 SER A CA 1
ATOM 583 C C . SER A 1 76 ? -14.086 6.191 2.041 1.00 33.60 76 SER A C 1
ATOM 584 O O . SER A 1 76 ? -13.131 6.083 2.823 1.00 33.58 76 SER A O 1
ATOM 587 N N . ALA A 1 77 ? -14.085 6.983 0.993 1.00 33.19 77 ALA A N 1
ATOM 588 C CA . ALA A 1 77 ? -12.964 7.872 0.641 1.00 32.78 77 ALA A CA 1
ATOM 589 C C . ALA A 1 77 ? -12.791 8.859 1.794 1.00 32.38 77 ALA A C 1
ATOM 590 O O . ALA A 1 77 ? -11.712 9.086 2.354 1.00 32.13 77 ALA A O 1
ATOM 592 N N . LEU A 1 78 ? -13.917 9.469 2.155 1.00 32.21 78 LEU A N 1
ATOM 593 C CA . LEU A 1 78 ? -14.098 10.435 3.219 1.00 31.79 78 LEU A CA 1
ATOM 594 C C . LEU A 1 78 ? -13.841 9.716 4.552 1.00 31.49 78 LEU A C 1
ATOM 595 O O . LEU A 1 78 ? -13.498 10.372 5.551 1.00 32.22 78 LEU A O 1
ATOM 600 N N . LYS A 1 79 ? -14.025 8.407 4.549 1.00 30.36 79 LYS A N 1
ATOM 601 C CA . LYS A 1 79 ? -13.796 7.699 5.823 1.00 29.52 79 LYS A CA 1
ATOM 602 C C . LYS A 1 79 ? -12.307 7.420 5.889 1.00 28.70 79 LYS A C 1
ATOM 603 O O . LYS A 1 79 ? -11.771 7.425 7.024 1.00 29.60 79 LYS A O 1
ATOM 609 N N . LEU A 1 80 ? -11.635 7.215 4.779 1.00 27.20 80 LEU A N 1
ATOM 610 C CA . LEU A 1 80 ? -10.185 6.928 4.825 1.00 25.91 80 LEU A CA 1
ATOM 611 C C . LEU A 1 80 ? -9.328 8.194 4.791 1.00 24.94 80 LEU A C 1
ATOM 612 O O . LEU A 1 80 ? -8.156 8.138 5.226 1.00 24.93 80 LEU A O 1
ATOM 617 N N . GLY A 1 81 ? -9.888 9.276 4.283 1.00 23.85 81 GLY A N 1
ATOM 618 C CA . GLY A 1 81 ? -9.263 10.571 4.165 1.00 23.16 81 GLY A CA 1
ATOM 619 C C . GLY A 1 81 ? -9.128 11.312 5.486 1.00 22.91 81 GLY A C 1
ATOM 620 O O . GLY A 1 81 ? -8.189 12.088 5.753 1.00 23.29 81 GLY A O 1
ATOM 621 N N . GLN A 1 82 ? -10.038 11.107 6.418 1.00 22.46 82 GLN A N 1
ATOM 622 C CA . GLN A 1 82 ? -9.926 11.783 7.741 1.00 21.70 82 GLN A CA 1
ATOM 623 C C . GLN A 1 82 ? -8.689 11.270 8.495 1.00 20.86 82 GLN A C 1
ATOM 624 O O . GLN A 1 82 ? -7.677 11.944 8.767 1.00 21.02 82 GLN A O 1
ATOM 630 N N . ALA A 1 83 ? -8.743 10.021 8.826 1.00 19.79 83 ALA A N 1
ATOM 631 C CA . ALA A 1 83 ? -7.829 9.178 9.542 1.00 18.95 83 ALA A CA 1
ATOM 632 C C . ALA A 1 83 ? -6.420 9.355 9.010 1.00 18.76 83 ALA A C 1
ATOM 633 O O . ALA A 1 83 ? -5.474 9.593 9.794 1.00 18.31 83 ALA A O 1
ATOM 635 N N . ARG A 1 84 ? -6.334 9.238 7.687 1.00 18.83 84 ARG A N 1
ATOM 636 C CA . ARG A 1 84 ? -4.999 9.358 7.029 1.00 18.93 84 ARG A CA 1
ATOM 637 C C . ARG A 1 84 ? -4.496 10.813 7.084 1.00 18.34 84 ARG A C 1
ATOM 638 O O . ARG A 1 84 ? -3.260 11.050 6.999 1.00 18.33 84 ARG A O 1
ATOM 646 N N . GLY A 1 85 ? -5.424 11.751 7.258 1.00 16.83 85 GLY A N 1
ATOM 647 C CA . GLY A 1 85 ? -5.006 13.153 7.412 1.00 15.98 85 GLY A CA 1
ATOM 648 C C . GLY A 1 85 ? -4.584 13.349 8.899 1.00 14.80 85 GLY A C 1
ATOM 649 O O . GLY A 1 85 ? -3.622 14.094 9.152 1.00 14.24 85 GLY A O 1
ATOM 650 N N . VAL A 1 86 ? -5.299 12.685 9.802 1.00 13.80 86 VAL A N 1
ATOM 651 C CA . VAL A 1 86 ? -4.946 12.725 11.222 1.00 13.42 86 VAL A CA 1
ATOM 652 C C . VAL A 1 86 ? -3.606 11.938 11.391 1.00 12.63 86 VAL A C 1
ATOM 653 O O . VAL A 1 86 ? -2.752 12.402 12.192 1.00 12.72 86 VAL A O 1
ATOM 657 N N . ALA A 1 87 ? -3.434 10.824 10.704 1.00 11.49 87 ALA A N 1
ATOM 658 C CA . ALA A 1 87 ? -2.145 10.131 10.959 1.00 10.77 87 ALA A CA 1
ATOM 659 C C . ALA A 1 87 ? -0.947 10.969 10.521 1.00 10.73 87 ALA A C 1
ATOM 660 O O . ALA A 1 87 ? 0.054 10.908 11.264 1.00 10.64 87 ALA A O 1
ATOM 662 N N . ILE A 1 88 ? -0.945 11.708 9.437 1.00 10.51 88 ILE A N 1
ATOM 663 C CA . ILE A 1 88 ? 0.110 12.540 8.877 1.00 10.11 88 ILE A CA 1
ATOM 664 C C . ILE A 1 88 ? 0.511 13.741 9.725 1.00 10.50 88 ILE A C 1
ATOM 665 O O . ILE A 1 88 ? 1.704 14.073 9.796 1.00 10.69 88 ILE A O 1
ATOM 670 N N . VAL A 1 89 ? -0.492 14.407 10.282 1.00 10.81 89 VAL A N 1
ATOM 671 C CA . VAL A 1 89 ? -0.416 15.566 11.164 1.00 10.23 89 VAL A CA 1
ATOM 672 C C . VAL A 1 89 ? 0.255 15.141 12.471 1.00 11.05 89 VAL A C 1
ATOM 673 O O . VAL A 1 89 ? 1.016 15.921 13.117 1.00 12.03 89 VAL A O 1
ATOM 677 N N . ALA A 1 90 ? -0.095 13.908 12.848 1.00 11.32 90 ALA A N 1
ATOM 678 C CA . ALA A 1 90 ? 0.440 13.380 14.131 1.00 11.51 90 ALA A CA 1
ATOM 679 C C . ALA A 1 90 ? 1.973 13.437 14.097 1.00 11.40 90 ALA A C 1
ATOM 680 O O . ALA A 1 90 ? 2.578 13.671 15.137 1.00 11.45 90 ALA A O 1
ATOM 682 N N . ALA A 1 91 ? 2.472 13.218 12.906 1.00 11.49 91 ALA A N 1
ATOM 683 C CA . ALA A 1 91 ? 3.920 13.176 12.639 1.00 11.97 91 ALA A CA 1
ATOM 684 C C . ALA A 1 91 ? 4.452 14.556 12.298 1.00 12.30 91 ALA A C 1
ATOM 685 O O . ALA A 1 91 ? 5.601 14.837 12.632 1.00 12.51 91 ALA A O 1
ATOM 687 N N . VAL A 1 92 ? 3.626 15.367 11.679 1.00 12.98 92 VAL A N 1
ATOM 688 C CA . VAL A 1 92 ? 4.033 16.726 11.344 1.00 13.87 92 VAL A CA 1
ATOM 689 C C . VAL A 1 92 ? 4.459 17.350 12.676 1.00 14.06 92 VAL A C 1
ATOM 690 O O . VAL A 1 92 ? 5.578 17.834 12.808 1.00 14.44 92 VAL A O 1
ATOM 694 N N . ASN A 1 93 ? 3.562 17.301 13.621 1.00 14.73 93 ASN A N 1
ATOM 695 C CA . ASN A 1 93 ? 3.718 17.832 14.981 1.00 15.42 93 ASN A CA 1
ATOM 696 C C . ASN A 1 93 ? 4.746 17.219 15.911 1.00 15.77 93 ASN A C 1
ATOM 697 O O . ASN A 1 93 ? 4.898 17.761 17.000 1.00 15.31 93 ASN A O 1
ATOM 702 N N . GLN A 1 94 ? 5.420 16.138 15.607 1.00 16.22 94 GLN A N 1
ATOM 703 C CA . GLN A 1 94 ? 6.435 15.442 16.357 1.00 16.21 94 GLN A CA 1
ATOM 704 C C . GLN A 1 94 ? 7.778 15.736 15.656 1.00 16.52 94 GLN A C 1
ATOM 705 O O . GLN A 1 94 ? 8.812 15.260 16.147 1.00 16.83 94 GLN A O 1
ATOM 711 N N . GLU A 1 95 ? 7.705 16.484 14.596 1.00 16.75 95 GLU A N 1
ATOM 712 C CA . GLU A 1 95 ? 8.809 16.939 13.743 1.00 17.28 95 GLU A CA 1
ATOM 713 C C . GLU A 1 95 ? 9.390 15.867 12.826 1.00 17.36 95 GLU A C 1
ATOM 714 O O . GLU A 1 95 ? 10.604 15.807 12.545 1.00 17.85 95 GLU A O 1
ATOM 720 N N . LEU A 1 96 ? 8.533 15.000 12.320 1.00 16.93 96 LEU A N 1
ATOM 721 C CA . LEU A 1 96 ? 8.909 13.948 11.397 1.00 16.76 96 LEU A CA 1
ATOM 722 C C . LEU A 1 96 ? 8.659 14.425 9.945 1.00 17.20 96 LEU A C 1
ATOM 723 O O . LEU A 1 96 ? 7.649 15.021 9.607 1.00 16.84 96 LEU A O 1
ATOM 728 N N . PRO A 1 97 ? 9.643 14.118 9.108 1.00 17.69 97 PRO A N 1
ATOM 729 C CA . PRO A 1 97 ? 9.616 14.403 7.670 1.00 17.11 97 PRO A CA 1
ATOM 730 C C . PRO A 1 97 ? 8.798 13.237 7.121 1.00 16.72 97 PRO A C 1
ATOM 731 O O . PRO A 1 97 ? 9.192 12.070 7.324 1.00 16.29 97 PRO A O 1
ATOM 735 N N . VAL A 1 98 ? 7.674 13.498 6.483 1.00 16.46 98 VAL A N 1
ATOM 736 C CA . VAL A 1 98 ? 6.720 12.552 5.923 1.00 15.71 98 VAL A CA 1
ATOM 737 C C . VAL A 1 98 ? 6.799 12.236 4.447 1.00 16.03 98 VAL A C 1
ATOM 738 O O . VAL A 1 98 ? 6.599 13.187 3.672 1.00 16.60 98 VAL A O 1
ATOM 742 N N . PHE A 1 99 ? 6.948 10.996 4.000 1.00 16.39 99 PHE A N 1
ATOM 743 C CA . PHE A 1 99 ? 6.997 10.653 2.575 1.00 16.27 99 PHE A CA 1
ATOM 744 C C . PHE A 1 99 ? 5.967 9.618 2.102 1.00 16.42 99 PHE A C 1
ATOM 745 O O . PHE A 1 99 ? 5.863 8.549 2.701 1.00 16.16 99 PHE A O 1
ATOM 753 N N . GLU A 1 100 ? 5.318 9.960 0.998 1.00 16.65 100 GLU A N 1
ATOM 754 C CA . GLU A 1 100 ? 4.304 9.127 0.341 1.00 17.74 100 GLU A CA 1
ATOM 755 C C . GLU A 1 100 ? 4.825 8.314 -0.859 1.00 18.48 100 GLU A C 1
ATOM 756 O O . GLU A 1 100 ? 5.562 8.772 -1.769 1.00 19.35 100 GLU A O 1
ATOM 762 N N . TYR A 1 101 ? 4.502 7.006 -0.919 1.00 17.84 101 TYR A N 1
ATOM 763 C CA . TYR A 1 101 ? 4.922 6.085 -1.964 1.00 17.54 101 TYR A CA 1
ATOM 764 C C . TYR A 1 101 ? 3.665 5.574 -2.636 1.00 18.03 101 TYR A C 1
ATOM 765 O O . TYR A 1 101 ? 2.738 5.308 -1.881 1.00 18.18 101 TYR A O 1
ATOM 774 N N . ALA A 1 102 ? 3.668 5.509 -3.954 1.00 18.33 102 ALA A N 1
ATOM 775 C CA . ALA A 1 102 ? 2.482 5.070 -4.693 1.00 18.64 102 ALA A CA 1
ATOM 776 C C . ALA A 1 102 ? 2.296 3.586 -4.504 1.00 19.29 102 ALA A C 1
ATOM 777 O O . ALA A 1 102 ? 3.360 2.905 -4.549 1.00 20.34 102 ALA A O 1
ATOM 779 N N . ALA A 1 103 ? 1.118 3.019 -4.344 1.00 19.49 103 ALA A N 1
ATOM 780 C CA . ALA A 1 103 ? 1.117 1.538 -4.190 1.00 19.80 103 ALA A CA 1
ATOM 781 C C . ALA A 1 103 ? 2.013 0.804 -5.180 1.00 20.06 103 ALA A C 1
ATOM 782 O O . ALA A 1 103 ? 2.511 -0.273 -4.804 1.00 19.85 103 ALA A O 1
ATOM 784 N N . ARG A 1 104 ? 2.256 1.243 -6.394 1.00 20.95 104 ARG A N 1
ATOM 785 C CA . ARG A 1 104 ? 3.121 0.528 -7.376 1.00 21.98 104 ARG A CA 1
ATOM 786 C C . ARG A 1 104 ? 4.638 0.725 -7.186 1.00 21.86 104 ARG A C 1
ATOM 787 O O . ARG A 1 104 ? 5.382 -0.091 -7.790 1.00 21.60 104 ARG A O 1
ATOM 795 N N . GLN A 1 105 ? 5.192 1.659 -6.430 1.00 22.00 105 GLN A N 1
ATOM 796 C CA . GLN A 1 105 ? 6.647 1.729 -6.256 1.00 22.13 105 GLN A CA 1
ATOM 797 C C . GLN A 1 105 ? 6.957 0.691 -5.163 1.00 21.67 105 GLN A C 1
ATOM 798 O O . GLN A 1 105 ? 8.040 0.068 -5.104 1.00 21.30 105 GLN A O 1
ATOM 804 N N . VAL A 1 106 ? 5.948 0.551 -4.291 1.00 21.11 106 VAL A N 1
ATOM 805 C CA . VAL A 1 106 ? 6.133 -0.448 -3.181 1.00 20.78 106 VAL A CA 1
ATOM 806 C C . VAL A 1 106 ? 6.316 -1.869 -3.755 1.00 20.35 106 VAL A C 1
ATOM 807 O O . VAL A 1 106 ? 7.329 -2.536 -3.436 1.00 20.46 106 VAL A O 1
ATOM 811 N N . LYS A 1 107 ? 5.425 -2.328 -4.598 1.00 19.74 107 LYS A N 1
ATOM 812 C CA . LYS A 1 107 ? 5.490 -3.627 -5.257 1.00 19.12 107 LYS A CA 1
ATOM 813 C C . LYS A 1 107 ? 6.785 -3.700 -6.057 1.00 19.20 107 LYS A C 1
ATOM 814 O O . LYS A 1 107 ? 7.504 -4.732 -5.969 1.00 20.11 107 LYS A O 1
ATOM 820 N N . GLN A 1 108 ? 7.099 -2.678 -6.811 1.00 18.90 108 GLN A N 1
ATOM 821 C CA . GLN A 1 108 ? 8.347 -2.715 -7.586 1.00 19.22 108 GLN A CA 1
ATOM 822 C C . GLN A 1 108 ? 9.556 -2.830 -6.664 1.00 19.05 108 GLN A C 1
ATOM 823 O O . GLN A 1 108 ? 10.514 -3.450 -7.149 1.00 19.72 108 GLN A O 1
ATOM 829 N N . THR A 1 109 ? 9.500 -2.295 -5.473 1.00 19.16 109 THR A N 1
ATOM 830 C CA . THR A 1 109 ? 10.664 -2.325 -4.567 1.00 18.87 109 THR A CA 1
ATOM 831 C C . THR A 1 109 ? 10.870 -3.606 -3.760 1.00 19.30 109 THR A C 1
ATOM 832 O O . THR A 1 109 ? 12.078 -3.914 -3.528 1.00 19.12 109 THR A O 1
ATOM 836 N N . VAL A 1 110 ? 9.793 -4.271 -3.359 1.00 19.31 110 VAL A N 1
ATOM 837 C CA . VAL A 1 110 ? 9.969 -5.512 -2.573 1.00 19.49 110 VAL A CA 1
ATOM 838 C C . VAL A 1 110 ? 9.641 -6.778 -3.347 1.00 20.30 110 VAL A C 1
ATOM 839 O O . VAL A 1 110 ? 10.185 -7.834 -2.993 1.00 20.32 110 VAL A O 1
ATOM 843 N N . VAL A 1 111 ? 8.782 -6.735 -4.347 1.00 21.61 111 VAL A N 1
ATOM 844 C CA . VAL A 1 111 ? 8.410 -7.923 -5.107 1.00 22.86 111 VAL A CA 1
ATOM 845 C C . VAL A 1 111 ? 9.111 -7.995 -6.457 1.00 24.05 111 VAL A C 1
ATOM 846 O O . VAL A 1 111 ? 9.049 -9.116 -7.013 1.00 24.78 111 VAL A O 1
ATOM 850 N N . GLY A 1 112 ? 9.711 -6.940 -6.958 1.00 24.70 112 GLY A N 1
ATOM 851 C CA . GLY A 1 112 ? 10.364 -7.001 -8.261 1.00 25.68 112 GLY A CA 1
ATOM 852 C C . GLY A 1 112 ? 9.398 -6.722 -9.417 1.00 26.48 112 GLY A C 1
ATOM 853 O O . GLY A 1 112 ? 9.793 -6.177 -10.450 1.00 26.29 112 GLY A O 1
ATOM 854 N N . ILE A 1 113 ? 8.153 -7.106 -9.290 1.00 27.85 113 ILE A N 1
ATOM 855 C CA . ILE A 1 113 ? 7.101 -6.878 -10.310 1.00 29.28 113 ILE A CA 1
ATOM 856 C C . ILE A 1 113 ? 6.217 -5.756 -9.754 1.00 30.45 113 ILE A C 1
ATOM 857 O O . ILE A 1 113 ? 6.198 -5.462 -8.549 1.00 30.79 113 ILE A O 1
ATOM 862 N N . GLY A 1 114 ? 5.495 -5.053 -10.588 1.00 31.71 114 GLY A N 1
ATOM 863 C CA . GLY A 1 114 ? 4.627 -3.931 -10.234 1.00 32.64 114 GLY A CA 1
ATOM 864 C C . GLY A 1 114 ? 3.217 -4.387 -9.913 1.00 33.81 114 GLY A C 1
ATOM 865 O O . GLY A 1 114 ? 2.687 -3.965 -8.867 1.00 34.10 114 GLY A O 1
ATOM 866 N N . SER A 1 115 ? 2.646 -5.222 -10.766 1.00 34.54 115 SER A N 1
ATOM 867 C CA . SER A 1 115 ? 1.267 -5.712 -10.578 1.00 35.26 115 SER A CA 1
ATOM 868 C C . SER A 1 115 ? 1.155 -6.897 -9.640 1.00 35.77 115 SER A C 1
ATOM 869 O O . SER A 1 115 ? 0.242 -7.737 -9.795 1.00 36.19 115 SER A O 1
ATOM 872 N N . ALA A 1 116 ? 2.021 -6.960 -8.651 1.00 36.04 116 ALA A N 1
ATOM 873 C CA . ALA A 1 116 ? 2.014 -8.070 -7.688 1.00 36.50 116 ALA A CA 1
ATOM 874 C C . ALA A 1 116 ? 0.768 -7.980 -6.809 1.00 37.05 116 ALA A C 1
ATOM 875 O O . ALA A 1 116 ? 0.039 -6.965 -6.832 1.00 37.04 116 ALA A O 1
ATOM 877 N N . GLU A 1 117 ? 0.580 -9.062 -6.046 1.00 37.30 117 GLU A N 1
ATOM 878 C CA . GLU A 1 117 ? -0.527 -9.162 -5.086 1.00 37.34 117 GLU A CA 1
ATOM 879 C C . GLU A 1 117 ? 0.163 -9.183 -3.713 1.00 37.21 117 GLU A C 1
ATOM 880 O O . GLU A 1 117 ? 1.355 -9.497 -3.582 1.00 37.19 117 GLU A O 1
ATOM 886 N N . LYS A 1 118 ? -0.613 -8.797 -2.723 1.00 37.10 118 LYS A N 1
ATOM 887 C CA . LYS A 1 118 ? -0.163 -8.712 -1.334 1.00 36.85 118 LYS A CA 1
ATOM 888 C C . LYS A 1 118 ? 0.320 -10.070 -0.847 1.00 37.33 118 LYS A C 1
ATOM 889 O O . LYS A 1 118 ? 1.455 -10.103 -0.314 1.00 37.59 118 LYS A O 1
ATOM 895 N N . SER A 1 119 ? -0.396 -11.162 -0.979 1.00 37.64 119 SER A N 1
ATOM 896 C CA . SER A 1 119 ? 0.180 -12.418 -0.438 1.00 38.22 119 SER A CA 1
ATOM 897 C C . SER A 1 119 ? 1.670 -12.457 -0.764 1.00 38.73 119 SER A C 1
ATOM 898 O O . SER A 1 119 ? 2.444 -12.797 0.170 1.00 39.61 119 SER A O 1
ATOM 901 N N . GLN A 1 120 ? 2.044 -12.129 -1.993 1.00 38.37 120 GLN A N 1
ATOM 902 C CA . GLN A 1 120 ? 3.440 -12.113 -2.462 1.00 37.95 120 GLN A CA 1
ATOM 903 C C . GLN A 1 120 ? 4.254 -11.164 -1.563 1.00 37.85 120 GLN A C 1
ATOM 904 O O . GLN A 1 120 ? 5.145 -11.653 -0.840 1.00 37.65 120 GLN A O 1
ATOM 910 N N . VAL A 1 121 ? 3.892 -9.889 -1.648 1.00 37.18 121 VAL A N 1
ATOM 911 C CA . VAL A 1 121 ? 4.432 -8.758 -0.915 1.00 36.58 121 VAL A CA 1
ATOM 912 C C . VAL A 1 121 ? 4.764 -9.071 0.546 1.00 36.65 121 VAL A C 1
ATOM 913 O O . VAL A 1 121 ? 5.922 -8.901 0.977 1.00 36.52 121 VAL A O 1
ATOM 917 N N . GLN A 1 122 ? 3.741 -9.474 1.278 1.00 36.58 122 GLN A N 1
ATOM 918 C CA . GLN A 1 122 ? 3.772 -9.815 2.698 1.00 36.70 122 GLN A CA 1
ATOM 919 C C . GLN A 1 122 ? 4.603 -11.088 2.909 1.00 36.84 122 GLN A C 1
ATOM 920 O O . GLN A 1 122 ? 5.191 -11.296 3.978 1.00 36.30 122 GLN A O 1
ATOM 926 N N . HIS A 1 123 ? 4.533 -11.884 1.838 1.00 37.44 123 HIS A N 1
ATOM 927 C CA . HIS A 1 123 ? 5.278 -13.175 1.858 1.00 37.79 123 HIS A CA 1
ATOM 928 C C . HIS A 1 123 ? 6.766 -12.777 1.838 1.00 37.22 123 HIS A C 1
ATOM 929 O O . HIS A 1 123 ? 7.532 -13.196 2.701 1.00 37.45 123 HIS A O 1
ATOM 936 N N . MET A 1 124 ? 7.127 -11.971 0.883 1.00 36.46 124 MET A N 1
ATOM 937 C CA . MET A 1 124 ? 8.470 -11.460 0.663 1.00 35.98 124 MET A CA 1
ATOM 938 C C . MET A 1 124 ? 8.989 -10.528 1.745 1.00 35.64 124 MET A C 1
ATOM 939 O O . MET A 1 124 ? 10.227 -10.319 1.837 1.00 35.35 124 MET A O 1
ATOM 944 N N . VAL A 1 125 ? 8.153 -9.943 2.591 1.00 35.43 125 VAL A N 1
ATOM 945 C CA . VAL A 1 125 ? 8.568 -9.012 3.672 1.00 35.02 125 VAL A CA 1
ATOM 946 C C . VAL A 1 125 ? 9.216 -9.776 4.833 1.00 34.93 125 VAL A C 1
ATOM 947 O O . VAL A 1 125 ? 10.249 -9.351 5.364 1.00 35.05 125 VAL A O 1
ATOM 951 N N . ARG A 1 126 ? 8.595 -10.875 5.176 1.00 34.73 126 ARG A N 1
ATOM 952 C CA . ARG A 1 126 ? 9.002 -11.771 6.241 1.00 34.61 126 ARG A CA 1
ATOM 953 C C . ARG A 1 126 ? 10.375 -12.341 5.895 1.00 34.84 126 ARG A C 1
ATOM 954 O O . ARG A 1 126 ? 11.089 -12.764 6.812 1.00 34.97 126 ARG A O 1
ATOM 962 N N . THR A 1 127 ? 10.623 -12.312 4.598 1.00 35.14 127 THR A N 1
ATOM 963 C CA . THR A 1 127 ? 11.921 -12.847 4.115 1.00 35.47 127 THR A CA 1
ATOM 964 C C . THR A 1 127 ? 12.940 -11.719 4.300 1.00 35.92 127 THR A C 1
ATOM 965 O O . THR A 1 127 ? 13.888 -11.887 5.099 1.00 35.64 127 THR A O 1
ATOM 969 N N . LEU A 1 128 ? 12.685 -10.620 3.590 1.00 36.30 128 LEU A N 1
ATOM 970 C CA . LEU A 1 128 ? 13.602 -9.461 3.712 1.00 36.46 128 LEU A CA 1
ATOM 971 C C . LEU A 1 128 ? 14.066 -9.375 5.168 1.00 36.39 128 LEU A C 1
ATOM 972 O O . LEU A 1 128 ? 15.224 -9.686 5.440 1.00 36.44 128 LEU A O 1
ATOM 977 N N . LEU A 1 129 ? 13.167 -8.971 6.037 1.00 36.61 129 LEU A N 1
ATOM 978 C CA . LEU A 1 129 ? 13.493 -8.870 7.463 1.00 37.40 129 LEU A CA 1
ATOM 979 C C . LEU A 1 129 ? 13.499 -10.320 7.951 1.00 38.68 129 LEU A C 1
ATOM 980 O O . LEU A 1 129 ? 12.592 -10.648 8.735 1.00 38.99 129 LEU A O 1
ATOM 985 N N . LYS A 1 130 ? 14.424 -11.132 7.492 1.00 39.65 130 LYS A N 1
ATOM 986 C CA . LYS A 1 130 ? 14.533 -12.553 7.839 1.00 40.67 130 LYS A CA 1
ATOM 987 C C . LYS A 1 130 ? 13.662 -12.903 9.041 1.00 41.60 130 LYS A C 1
ATOM 988 O O . LYS A 1 130 ? 14.271 -13.023 10.128 1.00 42.10 130 LYS A O 1
ATOM 994 N N . LEU A 1 131 ? 12.355 -13.035 8.854 1.00 42.22 131 LEU A N 1
ATOM 995 C CA . LEU A 1 131 ? 11.484 -13.349 9.984 1.00 43.59 131 LEU A CA 1
ATOM 996 C C . LEU 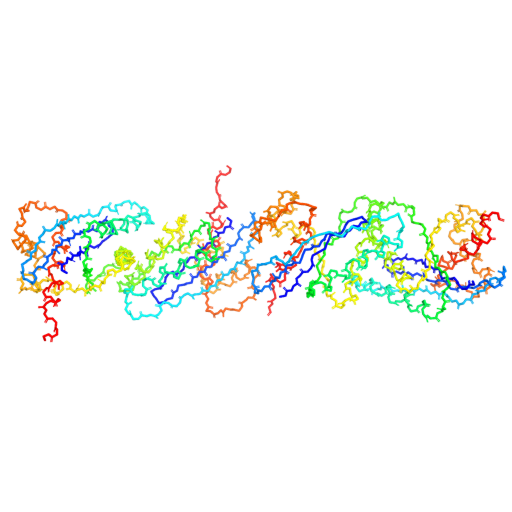A 1 131 ? 10.276 -14.233 9.669 1.00 44.64 131 LEU A C 1
ATOM 997 O O . LEU A 1 131 ? 9.176 -13.798 9.266 1.00 44.82 131 LEU A O 1
ATOM 1002 N N . PRO A 1 132 ? 10.473 -15.522 9.916 1.00 45.20 132 PRO A N 1
ATOM 1003 C CA . PRO A 1 132 ? 9.383 -16.508 9.726 1.00 45.55 132 PRO A CA 1
ATOM 1004 C C . PRO A 1 132 ? 8.624 -16.283 11.027 1.00 46.01 132 PRO A C 1
ATOM 1005 O O . PRO A 1 132 ? 8.951 -16.947 12.021 1.00 46.02 132 PRO A O 1
ATOM 1009 N N . ALA A 1 133 ? 7.731 -15.305 10.970 1.00 46.73 133 ALA A N 1
ATOM 1010 C CA . ALA A 1 133 ? 6.974 -14.920 12.171 1.00 47.43 133 ALA A CA 1
ATOM 1011 C C . ALA A 1 133 ? 5.447 -14.835 12.064 1.00 47.66 133 ALA A C 1
ATOM 1012 O O . ALA A 1 133 ? 4.812 -14.514 11.062 1.00 47.44 133 ALA A O 1
ATOM 1014 N N . ASN A 1 134 ? 4.931 -15.155 13.237 1.00 47.76 134 ASN A N 1
ATOM 1015 C CA . ASN A 1 134 ? 3.596 -15.289 13.775 1.00 47.92 134 ASN A CA 1
ATOM 1016 C C . ASN A 1 134 ? 2.772 -13.989 13.763 1.00 48.22 134 ASN A C 1
ATOM 1017 O O . ASN A 1 134 ? 2.824 -13.172 14.700 1.00 48.32 134 ASN A O 1
ATOM 1022 N N . PRO A 1 135 ? 2.022 -13.897 12.671 1.00 48.38 135 PRO A N 1
ATOM 1023 C CA . PRO A 1 135 ? 1.168 -12.738 12.429 1.00 48.25 135 PRO A CA 1
ATOM 1024 C C . PRO A 1 135 ? 0.039 -12.664 13.437 1.00 48.05 135 PRO A C 1
ATOM 1025 O O . PRO A 1 135 ? -0.716 -13.623 13.649 1.00 48.13 135 PRO A O 1
ATOM 1029 N N . GLN A 1 136 ? 0.046 -11.472 14.027 1.00 47.62 136 GLN A N 1
ATOM 1030 C CA . GLN A 1 136 ? -1.006 -11.115 15.001 1.00 46.99 136 GLN A CA 1
ATOM 1031 C C . GLN A 1 136 ? -2.129 -11.094 13.935 1.00 45.94 136 GLN A C 1
ATOM 1032 O O . GLN A 1 136 ? -2.685 -12.121 13.497 1.00 46.03 136 GLN A O 1
ATOM 1038 N N . ALA A 1 137 ? -2.276 -9.846 13.495 1.00 44.27 137 ALA A N 1
ATOM 1039 C CA . ALA A 1 137 ? -3.191 -9.484 12.408 1.00 41.92 137 ALA A CA 1
ATOM 1040 C C . ALA A 1 137 ? -2.112 -9.511 11.314 1.00 40.06 137 ALA A C 1
ATOM 1041 O O . ALA A 1 137 ? -1.459 -10.569 11.215 1.00 40.19 137 ALA A O 1
ATOM 1043 N N . ASP A 1 138 ? -1.923 -8.399 10.652 1.00 37.89 138 ASP A N 1
ATOM 1044 C CA . ASP A 1 138 ? -0.890 -8.354 9.607 1.00 35.47 138 ASP A CA 1
ATOM 1045 C C . ASP A 1 138 ? -0.580 -6.901 9.221 1.00 33.85 138 ASP A C 1
ATOM 1046 O O . ASP A 1 138 ? -1.285 -6.300 8.387 1.00 33.78 138 ASP A O 1
ATOM 1051 N N . ALA A 1 139 ? 0.488 -6.471 9.892 1.00 31.60 139 ALA A N 1
ATOM 1052 C CA . ALA A 1 139 ? 1.033 -5.130 9.728 1.00 29.24 139 ALA A CA 1
ATOM 1053 C C . ALA A 1 139 ? 2.079 -5.151 8.619 1.00 27.60 139 ALA A C 1
ATOM 1054 O O . ALA A 1 139 ? 2.771 -4.140 8.425 1.00 27.32 139 ALA A O 1
ATOM 1056 N N . ALA A 1 140 ? 2.117 -6.261 7.925 1.00 26.23 140 ALA A N 1
ATOM 1057 C CA . ALA A 1 140 ? 3.033 -6.500 6.816 1.00 25.40 140 ALA A CA 1
ATOM 1058 C C . ALA A 1 140 ? 2.873 -5.418 5.748 1.00 25.28 140 ALA A C 1
ATOM 1059 O O . ALA A 1 140 ? 3.874 -5.144 5.042 1.00 25.17 140 ALA A O 1
ATOM 1061 N N . ASP A 1 141 ? 1.727 -4.779 5.697 1.00 24.88 141 ASP A N 1
ATOM 1062 C CA . ASP A 1 141 ? 1.390 -3.683 4.777 1.00 24.59 141 ASP A CA 1
ATOM 1063 C C . ASP A 1 141 ? 2.124 -2.369 5.091 1.00 24.31 141 ASP A C 1
ATOM 1064 O O . ASP A 1 141 ? 2.359 -1.546 4.194 1.00 24.42 141 ASP A O 1
ATOM 1069 N N . ALA A 1 142 ? 2.518 -2.159 6.321 1.00 23.70 142 ALA A N 1
ATOM 1070 C CA . ALA A 1 142 ? 3.265 -1.004 6.792 1.00 22.74 142 ALA A CA 1
ATOM 1071 C C . ALA A 1 142 ? 4.762 -1.327 6.688 1.00 22.00 142 ALA A C 1
ATOM 1072 O O . ALA A 1 142 ? 5.469 -0.354 6.334 1.00 22.10 142 ALA A O 1
ATOM 1074 N N . LEU A 1 143 ? 5.190 -2.548 6.954 1.00 20.88 143 LEU A N 1
ATOM 1075 C CA . LEU A 1 143 ? 6.646 -2.848 6.856 1.00 20.36 143 LEU A CA 1
ATOM 1076 C C . LEU A 1 143 ? 7.180 -2.684 5.432 1.00 20.02 143 LEU A C 1
ATOM 1077 O O . LEU A 1 143 ? 8.322 -2.223 5.185 1.00 20.16 143 LEU A O 1
ATOM 1082 N N . ALA A 1 144 ? 6.362 -3.027 4.462 1.00 19.26 144 ALA A N 1
ATOM 1083 C CA . ALA A 1 144 ? 6.682 -2.930 3.043 1.00 18.19 144 ALA A CA 1
ATOM 1084 C C . ALA A 1 144 ? 6.921 -1.496 2.595 1.00 17.64 144 ALA A C 1
ATOM 1085 O O . ALA A 1 144 ? 7.797 -1.234 1.775 1.00 17.24 144 ALA A O 1
ATOM 1087 N N . ILE A 1 145 ? 6.136 -0.572 3.107 1.00 17.56 145 ILE A N 1
ATOM 1088 C CA . ILE A 1 145 ? 6.135 0.855 2.780 1.00 17.45 145 ILE A CA 1
ATOM 1089 C C . ILE A 1 145 ? 7.299 1.522 3.469 1.00 17.74 145 ILE A C 1
ATOM 1090 O O . ILE A 1 145 ? 7.822 2.468 2.867 1.00 18.52 145 ILE A O 1
ATOM 1095 N N . ALA A 1 146 ? 7.655 1.035 4.637 1.00 17.68 146 ALA A N 1
ATOM 1096 C CA . ALA A 1 146 ? 8.809 1.538 5.419 1.00 16.79 146 ALA A CA 1
ATOM 1097 C C . ALA A 1 146 ? 10.028 1.017 4.632 1.00 16.57 146 ALA A C 1
ATOM 1098 O O . ALA A 1 146 ? 10.937 1.819 4.334 1.00 16.89 146 ALA A O 1
ATOM 1100 N N . ILE A 1 147 ? 10.027 -0.237 4.218 1.00 16.28 147 ILE A N 1
ATOM 1101 C CA . ILE A 1 147 ? 11.079 -0.867 3.430 1.00 16.54 147 ILE A CA 1
ATOM 1102 C C . ILE A 1 147 ? 11.341 -0.096 2.126 1.00 17.18 147 ILE A C 1
ATOM 1103 O O . ILE A 1 147 ? 12.520 0.014 1.721 1.00 16.79 147 ILE A O 1
ATOM 1108 N N . THR A 1 148 ? 10.238 0.382 1.557 1.00 18.30 148 THR A N 1
ATOM 1109 C CA . THR A 1 148 ? 10.292 1.164 0.308 1.00 19.70 148 THR A CA 1
ATOM 1110 C C . THR A 1 148 ? 11.169 2.391 0.601 1.00 20.96 148 THR A C 1
ATOM 1111 O O . THR A 1 148 ? 12.190 2.528 -0.090 1.00 21.19 148 THR A O 1
ATOM 1115 N N . HIS A 1 149 ? 10.760 3.162 1.613 1.00 21.67 149 HIS A N 1
ATOM 1116 C CA . HIS A 1 149 ? 11.539 4.334 1.974 1.00 22.26 149 HIS A CA 1
ATOM 1117 C C . HIS A 1 149 ? 13.040 4.018 2.004 1.00 23.54 149 HIS A C 1
ATOM 1118 O O . HIS A 1 149 ? 13.761 4.827 1.407 1.00 23.58 149 HIS A O 1
ATOM 1125 N N . CYS A 1 150 ? 13.480 2.959 2.649 1.00 24.70 150 CYS A N 1
ATOM 1126 C CA . CYS A 1 150 ? 14.916 2.634 2.772 1.00 26.22 150 CYS A CA 1
ATOM 1127 C C . CYS A 1 150 ? 15.585 2.450 1.418 1.00 27.73 150 CYS A C 1
ATOM 1128 O O . CYS A 1 150 ? 16.777 2.763 1.221 1.00 27.76 150 CYS A O 1
ATOM 1131 N N . HIS A 1 151 ? 14.801 1.966 0.459 1.00 29.09 151 HIS A N 1
ATOM 1132 C CA . HIS A 1 151 ? 15.240 1.782 -0.916 1.00 29.89 151 HIS A CA 1
ATOM 1133 C C . HIS A 1 151 ? 15.300 3.091 -1.692 1.00 30.36 151 HIS A C 1
ATOM 1134 O O . HIS A 1 151 ? 16.329 3.445 -2.288 1.00 30.80 151 HIS A O 1
ATOM 1141 N N . VAL A 1 152 ? 14.193 3.804 -1.720 1.00 30.66 152 VAL A N 1
ATOM 1142 C CA . VAL A 1 152 ? 14.073 5.081 -2.439 1.00 30.95 152 VAL A CA 1
ATOM 1143 C C . VAL A 1 152 ? 14.622 6.182 -1.559 1.00 32.08 152 VAL A C 1
ATOM 1144 O O . VAL A 1 152 ? 14.030 7.239 -1.401 1.00 32.27 152 VAL A O 1
ATOM 1148 N N . SER A 1 153 ? 15.759 5.924 -0.968 1.00 33.78 153 SER A N 1
ATOM 1149 C CA . SER A 1 153 ? 16.506 6.836 -0.071 1.00 35.31 153 SER A CA 1
ATOM 1150 C C . SER A 1 153 ? 17.986 6.598 -0.406 1.00 36.54 153 SER A C 1
ATOM 1151 O O . SER A 1 153 ? 18.867 7.452 -0.290 1.00 36.26 153 SER A O 1
ATOM 1154 N N . GLN A 1 154 ? 18.149 5.368 -0.859 1.00 38.08 154 GLN A N 1
ATOM 1155 C CA . GLN A 1 154 ? 19.350 4.726 -1.346 1.00 39.79 154 GLN A CA 1
ATOM 1156 C C . GLN A 1 154 ? 19.248 4.731 -2.879 1.00 41.82 154 GLN A C 1
ATOM 1157 O O . GLN A 1 154 ? 19.329 3.602 -3.433 1.00 42.02 154 GLN A O 1
ATOM 1163 N N . ASN A 1 155 ? 19.052 5.905 -3.521 1.00 43.82 155 ASN A N 1
ATOM 1164 C CA . ASN A 1 155 ? 18.951 5.832 -4.989 1.00 45.93 155 ASN A CA 1
ATOM 1165 C C . ASN A 1 155 ? 19.628 6.837 -5.901 1.00 47.58 155 ASN A C 1
ATOM 1166 O O . ASN A 1 155 ? 20.002 6.135 -6.914 1.00 47.95 155 ASN A O 1
ATOM 1171 N N . ALA A 1 156 ? 19.800 8.146 -5.793 1.00 48.90 156 ALA A N 1
ATOM 1172 C CA . ALA A 1 156 ? 20.468 8.826 -6.956 1.00 50.01 156 ALA A CA 1
ATOM 1173 C C . ALA A 1 156 ? 21.635 9.766 -6.735 1.00 50.84 156 ALA A C 1
ATOM 1174 O O . ALA A 1 156 ? 22.605 9.710 -7.545 1.00 51.03 156 ALA A O 1
ATOM 1176 N N . MET A 1 157 ? 21.646 10.617 -5.737 1.00 51.69 157 MET A N 1
ATOM 1177 C CA . MET A 1 157 ? 22.738 11.541 -5.425 1.00 52.29 157 MET A CA 1
ATOM 1178 C C . MET A 1 157 ? 24.061 11.273 -6.164 1.00 52.33 157 MET A C 1
ATOM 1179 O O . MET A 1 157 ? 24.382 11.828 -7.230 1.00 52.60 157 MET A O 1
ATOM 1184 N N . GLN A 1 158 ? 24.858 10.407 -5.552 1.00 51.98 158 GLN A N 1
ATOM 1185 C CA . GLN A 1 158 ? 26.206 10.024 -5.962 1.00 51.34 158 GLN A CA 1
ATOM 1186 C C . GLN A 1 158 ? 27.104 11.006 -5.135 1.00 50.98 158 GLN A C 1
ATOM 1187 O O . GLN A 1 158 ? 26.846 12.210 -5.409 1.00 50.50 158 GLN A O 1
ATOM 1193 N N . ALA B 1 1 ? 15.619 -13.678 27.380 1.00 16.46 1 ALA B N 1
ATOM 1194 C CA . ALA B 1 1 ? 16.906 -14.373 27.625 1.00 17.08 1 ALA B CA 1
ATOM 1195 C C . ALA B 1 1 ? 18.040 -13.415 27.950 1.00 17.42 1 ALA B C 1
ATOM 1196 O O . ALA B 1 1 ? 17.966 -12.212 27.631 1.00 18.38 1 ALA B O 1
ATOM 1198 N N . ILE B 1 2 ? 19.072 -13.892 28.584 1.00 17.33 2 ILE B N 1
ATOM 1199 C CA . ILE B 1 2 ? 20.255 -13.106 28.951 1.00 17.15 2 ILE B CA 1
ATOM 1200 C C . ILE B 1 2 ? 21.426 -13.634 28.112 1.00 16.91 2 ILE B C 1
ATOM 1201 O O . ILE B 1 2 ? 21.675 -14.859 28.164 1.00 17.50 2 ILE B O 1
ATOM 1206 N N . ILE B 1 3 ? 22.098 -12.741 27.413 1.00 16.17 3 ILE B N 1
ATOM 1207 C CA . ILE B 1 3 ? 23.229 -13.139 26.584 1.00 15.20 3 ILE B CA 1
ATOM 1208 C C . ILE B 1 3 ? 24.536 -12.597 27.122 1.00 15.33 3 ILE B C 1
ATOM 1209 O O . ILE B 1 3 ? 24.568 -11.408 27.430 1.00 15.23 3 ILE B O 1
ATOM 1214 N N . LEU B 1 4 ? 25.539 -13.446 27.191 1.00 15.77 4 LEU B N 1
ATOM 1215 C CA . LEU B 1 4 ? 26.867 -13.030 27.670 1.00 16.84 4 LEU B CA 1
ATOM 1216 C C . LEU B 1 4 ? 27.799 -13.111 26.453 1.00 17.23 4 LEU B C 1
ATOM 1217 O O . LEU B 1 4 ? 27.853 -14.173 25.848 1.00 16.99 4 LEU B O 1
ATOM 1222 N N . GLY B 1 5 ? 28.386 -11.968 26.193 1.00 18.15 5 GLY B N 1
ATOM 1223 C CA . GLY B 1 5 ? 29.320 -11.757 25.091 1.00 19.42 5 GLY B CA 1
ATOM 1224 C C . GLY B 1 5 ? 30.718 -11.764 25.751 1.00 20.64 5 GLY B C 1
ATOM 1225 O O . GLY B 1 5 ? 30.838 -11.266 26.911 1.00 20.65 5 GLY B O 1
ATOM 1226 N N . ILE B 1 6 ? 31.682 -12.320 25.004 1.00 20.87 6 ILE B N 1
ATOM 1227 C CA . ILE B 1 6 ? 33.026 -12.334 25.639 1.00 21.49 6 ILE B CA 1
ATOM 1228 C C . ILE B 1 6 ? 34.105 -12.055 24.611 1.00 21.95 6 ILE B C 1
ATOM 1229 O O . ILE B 1 6 ? 33.997 -12.414 23.425 1.00 22.03 6 ILE B O 1
ATOM 1234 N N . ASP B 1 7 ? 35.151 -11.395 25.081 1.00 21.90 7 ASP B N 1
ATOM 1235 C CA . ASP B 1 7 ? 36.361 -10.994 24.350 1.00 22.03 7 ASP B CA 1
ATOM 1236 C C . ASP B 1 7 ? 37.541 -11.299 25.270 1.00 22.94 7 ASP B C 1
ATOM 1237 O O . ASP B 1 7 ? 38.031 -10.436 26.029 1.00 23.35 7 ASP B O 1
ATOM 1242 N N . PRO B 1 8 ? 37.983 -12.550 25.238 1.00 23.61 8 PRO B N 1
ATOM 1243 C CA . PRO B 1 8 ? 39.056 -13.074 26.041 1.00 23.64 8 PRO B CA 1
ATOM 1244 C C . PRO B 1 8 ? 40.450 -12.823 25.545 1.00 24.14 8 PRO B C 1
ATOM 1245 O O . PRO B 1 8 ? 40.686 -12.950 24.328 1.00 24.12 8 PRO B O 1
ATOM 1249 N N . GLY B 1 9 ? 41.269 -12.580 26.572 1.00 24.69 9 GLY B N 1
ATOM 1250 C CA . GLY B 1 9 ? 42.682 -12.345 26.238 1.00 24.92 9 GLY B CA 1
ATOM 1251 C C . GLY B 1 9 ? 43.578 -13.051 27.232 1.00 25.25 9 GLY B C 1
ATOM 1252 O O . GLY B 1 9 ? 43.206 -13.718 28.193 1.00 24.89 9 GLY B O 1
ATOM 1253 N N . SER B 1 10 ? 44.819 -12.809 26.847 1.00 25.90 10 SER B N 1
ATOM 1254 C CA . SER B 1 10 ? 46.003 -13.285 27.577 1.00 26.22 10 SER B CA 1
ATOM 1255 C C . SER B 1 10 ? 46.046 -12.485 28.890 1.00 26.29 10 SER B C 1
ATOM 1256 O O . SER B 1 10 ? 46.235 -13.123 29.935 1.00 26.31 10 SER B O 1
ATOM 1259 N N . ARG B 1 11 ? 45.856 -11.177 28.752 1.00 26.39 11 ARG B N 1
ATOM 1260 C CA . ARG B 1 11 ? 45.916 -10.283 29.895 1.00 26.82 11 ARG B CA 1
ATOM 1261 C C . ARG B 1 11 ? 44.648 -9.551 30.313 1.00 26.44 11 ARG B C 1
ATOM 1262 O O . ARG B 1 11 ? 44.746 -9.062 31.474 1.00 26.19 11 ARG B O 1
ATOM 1270 N N . VAL B 1 12 ? 43.653 -9.413 29.453 1.00 25.73 12 VAL B N 1
ATOM 1271 C CA . VAL B 1 12 ? 42.399 -8.714 29.838 1.00 25.13 12 VAL B CA 1
ATOM 1272 C C . VAL B 1 12 ? 41.278 -9.391 29.049 1.00 25.10 12 VAL B C 1
ATOM 1273 O O . VAL B 1 12 ? 41.554 -9.610 27.842 1.00 25.51 12 VAL B O 1
ATOM 1277 N N . THR B 1 13 ? 40.168 -9.700 29.699 1.00 24.54 13 THR B N 1
ATOM 1278 C CA . THR B 1 13 ? 39.032 -10.361 28.991 1.00 23.73 13 THR B CA 1
ATOM 1279 C C . THR B 1 13 ? 37.781 -9.503 29.166 1.00 23.80 13 THR B C 1
ATOM 1280 O O . THR B 1 13 ? 37.397 -9.253 30.339 1.00 23.79 13 THR B O 1
ATOM 1284 N N . GLY B 1 14 ? 37.175 -9.063 28.053 1.00 23.29 14 GLY B N 1
ATOM 1285 C CA . GLY B 1 14 ? 35.974 -8.221 28.138 1.00 23.07 14 GLY B CA 1
ATOM 1286 C C . GLY B 1 14 ? 34.635 -8.938 28.011 1.00 22.88 14 GLY B C 1
ATOM 1287 O O . GLY B 1 14 ? 34.501 -9.821 27.148 1.00 23.18 14 GLY B O 1
ATOM 1288 N N . TYR B 1 15 ? 33.638 -8.557 28.790 1.00 22.44 15 TYR B N 1
ATOM 1289 C CA . TYR B 1 15 ? 32.310 -9.168 28.803 1.00 22.19 15 TYR B CA 1
ATOM 1290 C C . TYR B 1 15 ? 31.138 -8.213 28.717 1.00 21.49 15 TYR B C 1
ATOM 1291 O O . TYR B 1 15 ? 31.230 -7.145 29.316 1.00 21.66 15 TYR B O 1
ATOM 1300 N N . GLY B 1 16 ? 30.087 -8.602 28.029 1.00 21.09 16 GLY B N 1
ATOM 1301 C CA . GLY B 1 16 ? 28.922 -7.753 27.835 1.00 21.09 16 GLY B CA 1
ATOM 1302 C C . GLY B 1 16 ? 27.589 -8.453 27.784 1.00 21.30 16 GLY B C 1
ATOM 1303 O O . GLY B 1 16 ? 27.136 -9.003 26.783 1.00 21.67 16 GLY B O 1
ATOM 1304 N N . VAL B 1 17 ? 26.931 -8.417 28.926 1.00 21.20 17 VAL B N 1
ATOM 1305 C CA . VAL B 1 17 ? 25.622 -9.028 29.149 1.00 20.67 17 VAL B CA 1
ATOM 1306 C C . VAL B 1 17 ? 24.508 -8.020 28.908 1.00 20.00 17 VAL B C 1
ATOM 1307 O O . VAL B 1 17 ? 24.505 -6.949 29.481 1.00 19.27 17 VAL B O 1
ATOM 1311 N N . ILE B 1 18 ? 23.610 -8.468 28.080 1.00 20.36 18 ILE B N 1
ATOM 1312 C CA . ILE B 1 18 ? 22.416 -7.743 27.654 1.00 20.62 18 ILE B CA 1
ATOM 1313 C C . ILE B 1 18 ? 21.260 -8.720 27.854 1.00 20.59 18 ILE B C 1
ATOM 1314 O O . ILE B 1 18 ? 21.551 -9.924 27.789 1.00 20.24 18 ILE B O 1
ATOM 1319 N N . ARG B 1 19 ? 20.104 -8.128 28.044 1.00 21.06 19 ARG B N 1
ATOM 1320 C CA . ARG B 1 19 ? 18.888 -8.965 28.185 1.00 21.67 19 ARG B CA 1
ATOM 1321 C C . ARG B 1 19 ? 18.121 -8.681 26.887 1.00 21.86 19 ARG B C 1
ATOM 1322 O O . ARG B 1 19 ? 18.204 -7.530 26.422 1.00 21.74 19 ARG B O 1
ATOM 1330 N N . GLN B 1 20 ? 17.458 -9.662 26.374 1.00 22.67 20 GLN B N 1
ATOM 1331 C CA . GLN B 1 20 ? 16.612 -9.649 25.200 1.00 23.89 20 GLN B CA 1
ATOM 1332 C C . GLN B 1 20 ? 15.189 -10.139 25.526 1.00 24.66 20 GLN B C 1
ATOM 1333 O O . GLN B 1 20 ? 14.985 -11.369 25.565 1.00 24.68 20 GLN B O 1
ATOM 1339 N N . VAL B 1 21 ? 14.281 -9.210 25.760 1.00 25.53 21 VAL B N 1
ATOM 1340 C CA . VAL B 1 21 ? 12.870 -9.523 26.005 1.00 26.17 21 VAL B CA 1
ATOM 1341 C C . VAL B 1 21 ? 12.167 -9.288 24.648 1.00 26.51 21 VAL B C 1
ATOM 1342 O O . VAL B 1 21 ? 12.138 -8.082 24.279 1.00 27.30 21 VAL B O 1
ATOM 1346 N N . GLY B 1 22 ? 11.662 -10.303 23.999 1.00 26.45 22 GLY B N 1
ATOM 1347 C CA . GLY B 1 22 ? 10.990 -10.078 22.699 1.00 26.78 22 GLY B CA 1
ATOM 1348 C C . GLY B 1 22 ? 12.003 -9.501 21.722 1.00 27.07 22 GLY B C 1
ATOM 1349 O O . GLY B 1 22 ? 12.795 -10.287 21.181 1.00 27.25 22 GLY B O 1
ATOM 1350 N N . ARG B 1 23 ? 12.030 -8.219 21.430 1.00 27.76 23 ARG B N 1
ATOM 1351 C CA . ARG B 1 23 ? 13.077 -7.759 20.473 1.00 28.67 23 ARG B CA 1
ATOM 1352 C C . ARG B 1 23 ? 13.732 -6.449 20.910 1.00 28.63 23 ARG B C 1
ATOM 1353 O O . ARG B 1 23 ? 14.327 -5.803 20.029 1.00 28.74 23 ARG B O 1
ATOM 1361 N N . GLN B 1 24 ? 13.614 -6.112 22.174 1.00 28.77 24 GLN B N 1
ATOM 1362 C CA . GLN B 1 24 ? 14.245 -4.830 22.580 1.00 29.16 24 GLN B CA 1
ATOM 1363 C C . GLN B 1 24 ? 15.497 -5.222 23.363 1.00 28.81 24 GLN B C 1
ATOM 1364 O O . GLN B 1 24 ? 15.449 -6.204 24.153 1.00 28.79 24 GLN B O 1
ATOM 1370 N N . LEU B 1 25 ? 16.544 -4.448 23.082 1.00 27.96 25 LEU B N 1
ATOM 1371 C CA . LEU B 1 25 ? 17.769 -4.778 23.848 1.00 27.50 25 LEU B CA 1
ATOM 1372 C C . LEU B 1 25 ? 17.656 -3.961 25.159 1.00 27.34 25 LEU B C 1
ATOM 1373 O O . LEU B 1 25 ? 16.808 -3.038 25.249 1.00 27.61 25 LEU B O 1
ATOM 1378 N N . SER B 1 26 ? 18.515 -4.331 26.095 1.00 26.32 26 SER B N 1
ATOM 1379 C CA . SER B 1 26 ? 18.615 -3.623 27.369 1.00 25.22 26 SER B CA 1
ATOM 1380 C C . SER B 1 26 ? 20.002 -4.095 27.881 1.00 24.30 26 SER B C 1
ATOM 1381 O O . SER B 1 26 ? 20.263 -5.297 27.883 1.00 23.96 26 SER B O 1
ATOM 1384 N N . TYR B 1 27 ? 20.763 -3.099 28.274 1.00 23.50 27 TYR B N 1
ATOM 1385 C CA . TYR B 1 27 ? 22.101 -3.318 28.823 1.00 22.83 27 TYR B CA 1
ATOM 1386 C C . TYR B 1 27 ? 22.053 -3.690 30.294 1.00 22.69 27 TYR B C 1
ATOM 1387 O O . TYR B 1 27 ? 21.627 -2.901 31.137 1.00 23.22 27 TYR B O 1
ATOM 1396 N N . LEU B 1 28 ? 22.520 -4.861 30.622 1.00 22.62 28 LEU B N 1
ATOM 1397 C CA . LEU B 1 28 ? 22.594 -5.410 31.963 1.00 22.59 28 LEU B CA 1
ATOM 1398 C C . LEU B 1 28 ? 23.963 -5.082 32.552 1.00 22.98 28 LEU B C 1
ATOM 1399 O O . LEU B 1 28 ? 24.048 -4.908 33.780 1.00 23.52 28 LEU B O 1
ATOM 1404 N N . GLY B 1 29 ? 24.980 -5.006 31.714 1.00 23.20 29 GLY B N 1
ATOM 1405 C CA . GLY B 1 29 ? 26.325 -4.720 32.218 1.00 23.70 29 GLY B CA 1
ATOM 1406 C C . GLY B 1 29 ? 27.385 -4.866 31.148 1.00 24.07 29 GLY B C 1
ATOM 1407 O O . GLY B 1 29 ? 27.081 -5.232 30.016 1.00 24.38 29 GLY B O 1
ATOM 1408 N N . SER B 1 30 ? 28.597 -4.541 31.512 1.00 24.51 30 SER B N 1
ATOM 1409 C CA . SER B 1 30 ? 29.799 -4.547 30.662 1.00 25.07 30 SER B CA 1
ATOM 1410 C C . SER B 1 30 ? 31.000 -4.663 31.591 1.00 26.29 30 SER B C 1
ATOM 1411 O O . SER B 1 30 ? 30.818 -4.617 32.826 1.00 26.08 30 SER B O 1
ATOM 1414 N N . GLY B 1 31 ? 32.195 -4.797 31.031 1.00 27.73 31 GLY B N 1
ATOM 1415 C CA . GLY B 1 31 ? 33.451 -4.902 31.778 1.00 28.94 31 GLY B CA 1
ATOM 1416 C C . GLY B 1 31 ? 34.526 -5.699 31.062 1.00 30.00 31 GLY B C 1
ATOM 1417 O O . GLY B 1 31 ? 34.432 -6.106 29.899 1.00 30.45 31 GLY B O 1
ATOM 1418 N N . CYS B 1 32 ? 35.573 -5.942 31.813 1.00 30.91 32 CYS B N 1
ATOM 1419 C CA . CYS B 1 32 ? 36.769 -6.705 31.413 1.00 31.81 32 CYS B CA 1
ATOM 1420 C C . CYS B 1 32 ? 37.456 -7.257 32.665 1.00 31.70 32 CYS B C 1
ATOM 1421 O O . CYS B 1 32 ? 37.459 -6.483 33.655 1.00 31.72 32 CYS B O 1
ATOM 1424 N N . ILE B 1 33 ? 37.932 -8.497 32.670 1.00 31.51 33 ILE B N 1
ATOM 1425 C CA . ILE B 1 33 ? 38.618 -8.984 33.896 1.00 31.35 33 ILE B CA 1
ATOM 1426 C C . ILE B 1 33 ? 40.122 -8.844 33.550 1.00 31.60 33 ILE B C 1
ATOM 1427 O O . ILE B 1 33 ? 40.552 -8.939 32.402 1.00 31.47 33 ILE B O 1
ATOM 1432 N N . ARG B 1 34 ? 40.840 -8.515 34.598 1.00 32.01 34 ARG B N 1
ATOM 1433 C CA . ARG B 1 34 ? 42.268 -8.259 34.689 1.00 32.45 34 ARG B CA 1
ATOM 1434 C C . ARG B 1 34 ? 42.981 -9.408 35.405 1.00 32.49 34 ARG B C 1
ATOM 1435 O O . ARG B 1 34 ? 42.992 -9.657 36.615 1.00 32.58 34 ARG B O 1
ATOM 1443 N N . THR B 1 35 ? 43.646 -10.148 34.565 1.00 32.42 35 THR B N 1
ATOM 1444 C CA . THR B 1 35 ? 44.436 -11.363 34.763 1.00 32.24 35 THR B CA 1
ATOM 1445 C C . THR B 1 35 ? 45.859 -11.186 34.287 1.00 32.09 35 THR B C 1
ATOM 1446 O O . THR B 1 35 ? 46.320 -11.830 33.311 1.00 32.23 35 THR B O 1
ATOM 1450 N N . LYS B 1 36 ? 46.573 -10.303 34.963 1.00 31.91 36 LYS B N 1
ATOM 1451 C CA . LYS B 1 36 ? 47.956 -9.950 34.621 1.00 32.18 36 LYS B CA 1
ATOM 1452 C C . LYS B 1 36 ? 49.102 -10.627 35.362 1.00 32.58 36 LYS B C 1
ATOM 1453 O O . LYS B 1 36 ? 50.056 -9.877 35.661 1.00 33.03 36 LYS B O 1
ATOM 1459 N N . VAL B 1 37 ? 49.113 -11.925 35.610 1.00 32.45 37 VAL B N 1
ATOM 1460 C CA . VAL B 1 37 ? 50.235 -12.522 36.339 1.00 32.55 37 VAL B CA 1
ATOM 1461 C C . VAL B 1 37 ? 51.283 -13.093 35.383 1.00 32.97 37 VAL B C 1
ATOM 1462 O O . VAL B 1 37 ? 51.043 -13.357 34.193 1.00 32.98 37 VAL B O 1
ATOM 1466 N N . ASP B 1 38 ? 52.472 -13.321 35.950 1.00 33.15 38 ASP B N 1
ATOM 1467 C CA . ASP B 1 38 ? 53.573 -13.899 35.129 1.00 33.43 38 ASP B CA 1
ATOM 1468 C C . ASP B 1 38 ? 53.170 -15.310 34.670 1.00 33.00 38 ASP B C 1
ATOM 1469 O O . ASP B 1 38 ? 53.069 -15.611 33.461 1.00 33.27 38 ASP B O 1
ATOM 1474 N N . ASP B 1 39 ? 52.900 -16.151 35.622 1.00 31.90 39 ASP B N 1
ATOM 1475 C CA . ASP B 1 39 ? 52.508 -17.537 35.665 1.00 30.85 39 ASP B CA 1
ATOM 1476 C C . ASP B 1 39 ? 51.420 -18.051 34.740 1.00 30.11 39 ASP B C 1
ATOM 1477 O O . ASP B 1 39 ? 50.276 -17.635 35.000 1.00 30.21 39 ASP B O 1
ATOM 1482 N N . LEU B 1 40 ? 51.664 -18.953 33.800 1.00 29.00 40 LEU B N 1
ATOM 1483 C CA . LEU B 1 40 ? 50.667 -19.479 32.852 1.00 27.69 40 LEU B CA 1
ATOM 1484 C C . LEU B 1 40 ? 49.460 -20.203 33.460 1.00 26.70 40 LEU B C 1
ATOM 1485 O O . LEU B 1 40 ? 48.335 -19.759 33.210 1.00 26.41 40 LEU B O 1
ATOM 1490 N N . PRO B 1 41 ? 49.737 -21.263 34.174 1.00 26.05 41 PRO B N 1
ATOM 1491 C CA . PRO B 1 41 ? 48.672 -22.037 34.849 1.00 25.58 41 PRO B CA 1
ATOM 1492 C C . PRO B 1 41 ? 47.792 -21.064 35.641 1.00 25.13 41 PRO B C 1
ATOM 1493 O O . PRO B 1 41 ? 46.538 -21.185 35.651 1.00 24.73 41 PRO B O 1
ATOM 1497 N N . SER B 1 42 ? 48.446 -20.077 36.255 1.00 24.24 42 SER B N 1
ATOM 1498 C CA . SER B 1 42 ? 47.729 -19.038 37.043 1.00 23.74 42 SER B CA 1
ATOM 1499 C C . SER B 1 42 ? 46.949 -17.982 36.258 1.00 23.04 42 SER B C 1
ATOM 1500 O O . SER B 1 42 ? 45.810 -17.597 36.563 1.00 22.45 42 SER B O 1
ATOM 1503 N N . ARG B 1 43 ? 47.580 -17.437 35.241 1.00 22.73 43 ARG B N 1
ATOM 1504 C CA . ARG B 1 43 ? 47.038 -16.459 34.300 1.00 22.49 43 ARG B CA 1
ATOM 1505 C C . ARG B 1 43 ? 45.789 -17.188 33.780 1.00 22.16 43 ARG B C 1
ATOM 1506 O O . ARG B 1 43 ? 44.693 -16.657 33.727 1.00 22.60 43 ARG B O 1
ATOM 1514 N N . LEU B 1 44 ? 45.993 -18.456 33.457 1.00 21.24 44 LEU B N 1
ATOM 1515 C CA . LEU B 1 44 ? 44.959 -19.326 32.913 1.00 20.24 44 LEU B CA 1
ATOM 1516 C C . LEU B 1 44 ? 43.890 -19.540 33.963 1.00 19.97 44 LEU B C 1
ATOM 1517 O O . LEU B 1 44 ? 42.733 -19.304 33.606 1.00 19.59 44 LEU B O 1
ATOM 1522 N N . LYS B 1 45 ? 44.277 -19.926 35.174 1.00 19.76 45 LYS B N 1
ATOM 1523 C CA . LYS B 1 45 ? 43.223 -20.108 36.210 1.00 19.44 45 LYS B CA 1
ATOM 1524 C C . LYS B 1 45 ? 42.501 -18.784 36.496 1.00 19.41 45 LYS B C 1
ATOM 1525 O O . LYS B 1 45 ? 41.282 -18.869 36.818 1.00 19.92 45 LYS B O 1
ATOM 1531 N N . LEU B 1 46 ? 43.048 -17.593 36.390 1.00 18.92 46 LEU B N 1
ATOM 1532 C CA . LEU B 1 46 ? 42.185 -16.422 36.669 1.00 19.10 46 LEU B CA 1
ATOM 1533 C C . LEU B 1 46 ? 41.012 -16.413 35.694 1.00 20.16 46 LEU B C 1
ATOM 1534 O O . LEU B 1 46 ? 39.820 -16.351 36.013 1.00 20.39 46 LEU B O 1
ATOM 1539 N N . ILE B 1 47 ? 41.375 -16.486 34.427 1.00 21.10 47 ILE B N 1
ATOM 1540 C CA . ILE B 1 47 ? 40.479 -16.508 33.302 1.00 21.67 47 ILE B CA 1
ATOM 1541 C C . ILE B 1 47 ? 39.284 -17.420 33.557 1.00 22.60 47 ILE B C 1
ATOM 1542 O O . ILE B 1 47 ? 38.117 -17.017 33.391 1.00 24.03 47 ILE B O 1
ATOM 1547 N N . TYR B 1 48 ? 39.641 -18.630 33.917 1.00 22.19 48 TYR B N 1
ATOM 1548 C CA . TYR B 1 48 ? 38.701 -19.700 34.191 1.00 21.66 48 TYR B CA 1
ATOM 1549 C C . TYR B 1 48 ? 37.860 -19.250 35.369 1.00 21.66 48 TYR B C 1
ATOM 1550 O O . TYR B 1 48 ? 36.648 -19.342 35.183 1.00 22.17 48 TYR B O 1
ATOM 1559 N N . ALA B 1 49 ? 38.505 -18.824 36.441 1.00 21.12 49 ALA B N 1
ATOM 1560 C CA . ALA B 1 49 ? 37.837 -18.383 37.660 1.00 20.35 49 ALA B CA 1
ATOM 1561 C C . ALA B 1 49 ? 36.999 -17.140 37.436 1.00 20.27 49 ALA B C 1
ATOM 1562 O O . ALA B 1 49 ? 35.840 -17.139 37.879 1.00 20.64 49 ALA B O 1
ATOM 1564 N N . GLY B 1 50 ? 37.659 -16.170 36.824 1.00 19.49 50 GLY B N 1
ATOM 1565 C CA . GLY B 1 50 ? 37.074 -14.865 36.481 1.00 18.32 50 GLY B CA 1
ATOM 1566 C C . GLY B 1 50 ? 35.826 -15.074 35.631 1.00 17.87 50 GLY B C 1
ATOM 1567 O O . GLY B 1 50 ? 34.739 -14.610 35.989 1.00 17.60 50 GLY B O 1
ATOM 1568 N N . VAL B 1 51 ? 35.993 -15.779 34.529 1.00 17.85 51 VAL B N 1
ATOM 1569 C CA . VAL B 1 51 ? 34.861 -16.086 33.619 1.00 17.90 51 VAL B CA 1
ATOM 1570 C C . VAL B 1 51 ? 33.735 -16.771 34.405 1.00 18.23 51 VAL B C 1
ATOM 1571 O O . VAL B 1 51 ? 32.598 -16.371 34.089 1.00 18.57 51 VAL B O 1
ATOM 1575 N N . THR B 1 52 ? 33.999 -17.685 35.332 1.00 18.31 52 THR B N 1
ATOM 1576 C CA . THR B 1 52 ? 32.961 -18.383 36.084 1.00 18.45 52 THR B CA 1
ATOM 1577 C C . THR B 1 52 ? 32.137 -17.424 36.963 1.00 19.25 52 THR B C 1
ATOM 1578 O O . THR B 1 52 ? 30.904 -17.561 37.033 1.00 19.70 52 THR B O 1
ATOM 1582 N N . GLU B 1 53 ? 32.844 -16.547 37.619 1.00 19.83 53 GLU B N 1
ATOM 1583 C CA . GLU B 1 53 ? 32.231 -15.565 38.521 1.00 20.68 53 GLU B CA 1
ATOM 1584 C C . GLU B 1 53 ? 31.231 -14.719 37.752 1.00 21.11 53 GLU B C 1
ATOM 1585 O O . GLU B 1 53 ? 30.111 -14.465 38.288 1.00 21.23 53 GLU B O 1
ATOM 1591 N N . ILE B 1 54 ? 31.606 -14.303 36.537 1.00 21.14 54 ILE B N 1
ATOM 1592 C CA . ILE B 1 54 ? 30.674 -13.468 35.740 1.00 21.26 54 ILE B CA 1
ATOM 1593 C C . ILE B 1 54 ? 29.381 -14.221 35.406 1.00 21.57 54 ILE B C 1
ATOM 1594 O O . ILE B 1 54 ? 28.327 -13.557 35.324 1.00 21.60 54 ILE B O 1
ATOM 1599 N N . ILE B 1 55 ? 29.455 -15.538 35.227 1.00 21.63 55 ILE B N 1
ATOM 1600 C CA . ILE B 1 55 ? 28.278 -16.373 34.942 1.00 21.54 55 ILE B CA 1
ATOM 1601 C C . ILE B 1 55 ? 27.324 -16.420 36.153 1.00 22.06 55 ILE B C 1
ATOM 1602 O O . ILE B 1 55 ? 26.084 -16.477 36.106 1.00 21.52 55 ILE B O 1
ATOM 1607 N N . THR B 1 56 ? 27.957 -16.430 37.318 1.00 22.68 56 THR B N 1
ATOM 1608 C CA . THR B 1 56 ? 27.248 -16.481 38.596 1.00 23.46 56 THR B CA 1
ATOM 1609 C C . THR B 1 56 ? 26.506 -15.169 38.807 1.00 23.79 56 THR B C 1
ATOM 1610 O O . THR B 1 56 ? 25.336 -15.075 39.214 1.00 24.06 56 THR B O 1
ATOM 1614 N N . GLN B 1 57 ? 27.280 -14.141 38.514 1.00 23.86 57 GLN B N 1
ATOM 1615 C CA . GLN B 1 57 ? 26.828 -12.764 38.673 1.00 23.74 57 GLN B CA 1
ATOM 1616 C C . GLN B 1 57 ? 25.594 -12.478 37.834 1.00 23.92 57 GLN B C 1
ATOM 1617 O O . GLN B 1 57 ? 24.567 -12.080 38.429 1.00 24.13 57 GLN B O 1
ATOM 1623 N N . PHE B 1 58 ? 25.720 -12.671 36.531 1.00 23.86 58 PHE B N 1
ATOM 1624 C CA . PHE B 1 58 ? 24.591 -12.369 35.608 1.00 23.42 58 PHE B CA 1
ATOM 1625 C C . PHE B 1 58 ? 23.571 -13.475 35.317 1.00 23.09 58 PHE B C 1
ATOM 1626 O O . PHE B 1 58 ? 22.484 -13.159 34.771 1.00 22.97 58 PHE B O 1
ATOM 1634 N N . GLN B 1 59 ? 23.963 -14.679 35.644 1.00 22.47 59 GLN B N 1
ATOM 1635 C CA . GLN B 1 59 ? 23.154 -15.877 35.403 1.00 22.29 59 GLN B CA 1
ATOM 1636 C C . GLN B 1 59 ? 22.602 -15.890 33.976 1.00 21.69 59 GLN B C 1
ATOM 1637 O O . GLN B 1 59 ? 21.377 -16.054 33.810 1.00 22.10 59 GLN B O 1
ATOM 1643 N N . PRO B 1 60 ? 23.470 -15.752 32.984 1.00 20.72 60 PRO B N 1
ATOM 1644 C CA . PRO B 1 60 ? 23.123 -15.726 31.559 1.00 20.03 60 PRO B CA 1
ATOM 1645 C C . PRO B 1 60 ? 22.439 -16.948 30.999 1.00 19.18 60 PRO B C 1
ATOM 1646 O O . PRO B 1 60 ? 22.456 -17.957 31.723 1.00 19.54 60 PRO B O 1
ATOM 1650 N N . ASP B 1 61 ? 21.872 -16.894 29.816 1.00 18.28 61 ASP B N 1
ATOM 1651 C CA . ASP B 1 61 ? 21.207 -18.053 29.201 1.00 17.84 61 ASP B CA 1
ATOM 1652 C C . ASP B 1 61 ? 22.091 -18.612 28.063 1.00 17.78 61 ASP B C 1
ATOM 1653 O O . ASP B 1 61 ? 22.212 -19.840 27.878 1.00 16.84 61 ASP B O 1
ATOM 1658 N N . TYR B 1 62 ? 22.642 -17.656 27.313 1.00 18.25 62 TYR B N 1
ATOM 1659 C CA . TYR B 1 62 ? 23.516 -18.080 26.187 1.00 18.51 62 TYR B CA 1
ATOM 1660 C C . TYR B 1 62 ? 24.840 -17.368 26.383 1.00 17.73 62 TYR B C 1
ATOM 1661 O O . TYR B 1 62 ? 24.820 -16.325 27.016 1.00 17.76 62 TYR B O 1
ATOM 1670 N N . PHE B 1 63 ? 25.880 -17.977 25.889 1.00 17.30 63 PHE B N 1
ATOM 1671 C CA . PHE B 1 63 ? 27.263 -17.484 25.942 1.00 16.85 63 PHE B CA 1
ATOM 1672 C C . PHE B 1 63 ? 27.583 -17.372 24.437 1.00 17.38 63 PHE B C 1
ATOM 1673 O O . PHE B 1 63 ? 27.400 -18.463 23.858 1.00 17.47 63 PHE B O 1
ATOM 1681 N N . ALA B 1 64 ? 27.971 -16.196 23.977 1.00 17.64 64 ALA B N 1
ATOM 1682 C CA . ALA B 1 64 ? 28.290 -16.035 22.539 1.00 18.42 64 ALA B CA 1
ATOM 1683 C C . ALA B 1 64 ? 29.780 -15.714 22.433 1.00 19.20 64 ALA B C 1
ATOM 1684 O O . ALA B 1 64 ? 30.359 -15.220 23.429 1.00 18.99 64 ALA B O 1
ATOM 1686 N N . ILE B 1 65 ? 30.369 -15.990 21.273 1.00 20.34 65 ILE B N 1
ATOM 1687 C CA . ILE B 1 65 ? 31.816 -15.731 21.119 1.00 22.11 65 ILE B CA 1
ATOM 1688 C C . ILE B 1 65 ? 32.277 -15.540 19.690 1.00 23.53 65 ILE B C 1
ATOM 1689 O O . ILE B 1 65 ? 31.722 -16.163 18.773 1.00 23.75 65 ILE B O 1
ATOM 1694 N N . GLU B 1 66 ? 33.293 -14.721 19.469 1.00 25.09 66 GLU B N 1
ATOM 1695 C CA . GLU B 1 66 ? 33.753 -14.531 18.083 1.00 27.19 66 GLU B CA 1
ATOM 1696 C C . GLU B 1 66 ? 34.460 -15.777 17.579 1.00 28.18 66 GLU B C 1
ATOM 1697 O O . GLU B 1 66 ? 35.166 -16.374 18.389 1.00 28.67 66 GLU B O 1
ATOM 1703 N N . GLN B 1 67 ? 34.273 -16.130 16.340 1.00 29.43 67 GLN B N 1
ATOM 1704 C CA . GLN B 1 67 ? 34.941 -17.350 15.754 1.00 30.53 67 GLN B CA 1
ATOM 1705 C C . GLN B 1 67 ? 36.235 -16.755 15.262 1.00 31.79 67 GLN B C 1
ATOM 1706 O O . GLN B 1 67 ? 36.058 -15.554 14.936 1.00 32.08 67 GLN B O 1
ATOM 1712 N N . VAL B 1 68 ? 37.382 -17.371 15.261 1.00 33.59 68 VAL B N 1
ATOM 1713 C CA . VAL B 1 68 ? 38.588 -16.614 14.743 1.00 35.20 68 VAL B CA 1
ATOM 1714 C C . VAL B 1 68 ? 38.824 -17.251 13.366 1.00 36.65 68 VAL B C 1
ATOM 1715 O O . VAL B 1 68 ? 38.457 -18.421 13.113 1.00 36.67 68 VAL B O 1
ATOM 1719 N N . PHE B 1 69 ? 39.439 -16.470 12.504 1.00 38.38 69 PHE B N 1
ATOM 1720 C CA . PHE B 1 69 ? 39.658 -16.909 11.112 1.00 40.20 69 PHE B CA 1
ATOM 1721 C C . PHE B 1 69 ? 40.980 -16.576 10.449 1.00 41.09 69 PHE B C 1
ATOM 1722 O O . PHE B 1 69 ? 41.797 -17.416 10.011 1.00 41.29 69 PHE B O 1
ATOM 1730 N N . MET B 1 70 ? 41.137 -15.266 10.336 1.00 41.86 70 MET B N 1
ATOM 1731 C CA . MET B 1 70 ? 42.266 -14.579 9.695 1.00 42.35 70 MET B CA 1
ATOM 1732 C C . MET B 1 70 ? 43.227 -14.190 10.830 1.00 42.38 70 MET B C 1
ATOM 1733 O O . MET B 1 70 ? 43.308 -13.126 11.442 1.00 42.48 70 MET B O 1
ATOM 1738 N N . ALA B 1 71 ? 43.995 -15.224 11.100 1.00 42.26 71 ALA B N 1
ATOM 1739 C CA . ALA B 1 71 ? 45.065 -15.333 12.077 1.00 42.49 71 ALA B CA 1
ATOM 1740 C C . ALA B 1 71 ? 46.376 -15.302 11.289 1.00 42.43 71 ALA B C 1
ATOM 1741 O O . ALA B 1 71 ? 46.630 -16.310 10.584 1.00 42.65 71 ALA B O 1
ATOM 1743 N N . LYS B 1 72 ? 47.133 -14.219 11.391 1.00 42.13 72 LYS B N 1
ATOM 1744 C CA . LYS B 1 72 ? 48.406 -14.086 10.654 1.00 41.77 72 LYS B CA 1
ATOM 1745 C C . LYS B 1 72 ? 49.659 -14.394 11.480 1.00 41.61 72 LYS B C 1
ATOM 1746 O O . LYS B 1 72 ? 50.673 -14.791 10.857 1.00 41.77 72 LYS B O 1
ATOM 1752 N N . ASN B 1 73 ? 49.573 -14.197 12.781 1.00 41.12 73 ASN B N 1
ATOM 1753 C CA . ASN B 1 73 ? 50.592 -14.418 13.786 1.00 40.34 73 ASN B CA 1
ATOM 1754 C C . ASN B 1 73 ? 50.579 -15.841 14.376 1.00 39.99 73 ASN B C 1
ATOM 1755 O O . ASN B 1 73 ? 49.510 -16.427 14.599 1.00 40.13 73 ASN B O 1
ATOM 1760 N N . ALA B 1 74 ? 51.777 -16.313 14.681 1.00 39.14 74 ALA B N 1
ATOM 1761 C CA . ALA B 1 74 ? 51.972 -17.643 15.240 1.00 37.92 74 ALA B CA 1
ATOM 1762 C C . ALA B 1 74 ? 52.230 -17.664 16.724 1.00 37.50 74 ALA B C 1
ATOM 1763 O O . ALA B 1 74 ? 52.026 -18.767 17.277 1.00 38.04 74 ALA B O 1
ATOM 1765 N N . ASP B 1 75 ? 52.640 -16.582 17.339 1.00 37.00 75 ASP B N 1
ATOM 1766 C CA . ASP B 1 75 ? 52.905 -16.557 18.812 1.00 36.31 75 ASP B CA 1
ATOM 1767 C C . ASP B 1 75 ? 51.645 -16.029 19.513 1.00 35.28 75 ASP B C 1
ATOM 1768 O O . ASP B 1 75 ? 51.138 -16.610 20.477 1.00 35.53 75 ASP B O 1
ATOM 1773 N N . SER B 1 76 ? 51.145 -14.928 18.988 1.00 34.05 76 SER B N 1
ATOM 1774 C CA . SER B 1 76 ? 49.941 -14.283 19.509 1.00 32.61 76 SER B CA 1
ATOM 1775 C C . SER B 1 76 ? 48.696 -15.105 19.258 1.00 31.92 76 SER B C 1
ATOM 1776 O O . SER B 1 76 ? 47.679 -14.828 19.922 1.00 32.48 76 SER B O 1
ATOM 1779 N N . ALA B 1 77 ? 48.709 -16.049 18.361 1.00 30.98 77 ALA B N 1
ATOM 1780 C CA . ALA B 1 77 ? 47.549 -16.894 18.063 1.00 30.01 77 ALA B CA 1
ATOM 1781 C C . ALA B 1 77 ? 47.393 -17.951 19.162 1.00 29.62 77 ALA B C 1
ATOM 1782 O O . ALA B 1 77 ? 46.273 -18.368 19.463 1.00 29.18 77 ALA B O 1
ATOM 1784 N N . LEU B 1 78 ? 48.540 -18.333 19.701 1.00 29.31 78 LEU B N 1
ATOM 1785 C CA . LEU B 1 78 ? 48.780 -19.324 20.750 1.00 28.72 78 LEU B CA 1
ATOM 1786 C C . LEU B 1 78 ? 48.370 -18.702 22.086 1.00 28.50 78 LEU B C 1
ATOM 1787 O O . LEU B 1 78 ? 47.646 -19.382 22.831 1.00 28.40 78 LEU B O 1
ATOM 1792 N N . LYS B 1 79 ? 48.889 -17.475 22.245 1.00 28.33 79 LYS B N 1
ATOM 1793 C CA . LYS B 1 79 ? 48.545 -16.788 23.538 1.00 27.65 79 LYS B CA 1
ATOM 1794 C C . LYS B 1 79 ? 47.035 -16.567 23.448 1.00 26.88 79 LYS B C 1
ATOM 1795 O O . LYS B 1 79 ? 46.313 -17.074 24.350 1.00 27.12 79 LYS B O 1
ATOM 1801 N N . LEU B 1 80 ? 46.542 -15.926 22.401 1.00 25.87 80 LEU B N 1
ATOM 1802 C CA . LEU B 1 80 ? 45.085 -15.714 22.286 1.00 25.13 80 LEU B CA 1
ATOM 1803 C C . LEU B 1 80 ? 44.326 -17.032 22.409 1.00 24.62 80 LEU B C 1
ATOM 1804 O O . LEU B 1 80 ? 43.342 -17.106 23.104 1.00 24.43 80 LEU B O 1
ATOM 1809 N N . GLY B 1 81 ? 44.770 -18.031 21.702 1.00 24.66 81 GLY B N 1
ATOM 1810 C CA . GLY B 1 81 ? 44.265 -19.387 21.597 1.00 23.84 81 GLY B CA 1
ATOM 1811 C C . GLY B 1 81 ? 44.056 -20.019 22.954 1.00 23.30 81 GLY B C 1
ATOM 1812 O O . GLY B 1 81 ? 42.988 -20.615 23.143 1.00 23.29 81 GLY B O 1
ATOM 1813 N N . GLN B 1 82 ? 45.027 -19.860 23.827 1.00 23.06 82 GLN B N 1
ATOM 1814 C CA . GLN B 1 82 ? 44.957 -20.440 25.192 1.00 22.78 82 GLN B CA 1
ATOM 1815 C C . GLN B 1 82 ? 43.906 -19.718 26.030 1.00 22.62 82 GLN B C 1
ATOM 1816 O O . GLN B 1 82 ? 43.304 -20.276 26.953 1.00 22.37 82 GLN B O 1
ATOM 1822 N N . ALA B 1 83 ? 43.726 -18.438 25.692 1.00 22.85 83 ALA B N 1
ATOM 1823 C CA . ALA B 1 83 ? 42.772 -17.536 26.328 1.00 22.20 83 ALA B CA 1
ATOM 1824 C C . ALA B 1 83 ? 41.339 -17.942 25.988 1.00 21.60 83 ALA B C 1
ATOM 1825 O O . ALA B 1 83 ? 40.722 -18.070 27.065 1.00 21.97 83 ALA B O 1
ATOM 1827 N N . ARG B 1 84 ? 40.903 -18.098 24.774 1.00 20.90 84 ARG B N 1
ATOM 1828 C CA . ARG B 1 84 ? 39.460 -18.465 24.593 1.00 20.94 84 ARG B CA 1
ATOM 1829 C C . ARG B 1 84 ? 39.143 -19.904 24.938 1.00 20.25 84 ARG B C 1
ATOM 1830 O O . ARG B 1 84 ? 38.055 -20.320 25.315 1.00 19.94 84 ARG B O 1
ATOM 1838 N N . GLY B 1 85 ? 40.157 -20.725 24.834 1.00 20.54 85 GLY B N 1
ATOM 1839 C CA . GLY B 1 85 ? 40.126 -22.189 25.114 1.00 19.84 85 GLY B CA 1
ATOM 1840 C C . GLY B 1 85 ? 39.391 -22.303 26.446 1.00 19.38 85 GLY B C 1
ATOM 1841 O O . GLY B 1 85 ? 38.296 -22.871 26.457 1.00 19.70 85 GLY B O 1
ATOM 1842 N N . VAL B 1 86 ? 40.022 -21.735 27.445 1.00 18.59 86 VAL B N 1
ATOM 1843 C CA . VAL B 1 86 ? 39.575 -21.659 28.826 1.00 17.80 86 VAL B CA 1
ATOM 1844 C C . VAL B 1 86 ? 38.274 -20.897 29.078 1.00 16.93 86 VAL B C 1
ATOM 1845 O O . VAL B 1 86 ? 37.505 -21.264 30.012 1.00 17.54 86 VAL B O 1
ATOM 1849 N N . ALA B 1 87 ? 38.041 -19.865 28.286 1.00 15.59 87 ALA B N 1
ATOM 1850 C CA . ALA B 1 87 ? 36.823 -19.043 28.450 1.00 14.42 87 ALA B CA 1
ATOM 1851 C C . ALA B 1 87 ? 35.629 -19.909 28.119 1.00 13.97 87 ALA B C 1
ATOM 1852 O O . ALA B 1 87 ? 34.695 -19.955 28.904 1.00 14.58 87 ALA B O 1
ATOM 1854 N N . ILE B 1 88 ? 35.650 -20.667 27.070 1.00 13.88 88 ILE B N 1
ATOM 1855 C CA . ILE B 1 88 ? 34.583 -21.539 26.575 1.00 13.23 88 ILE B CA 1
ATOM 1856 C C . ILE B 1 88 ? 34.258 -22.732 27.429 1.00 12.54 88 ILE B C 1
ATOM 1857 O O . ILE B 1 88 ? 33.063 -23.047 27.499 1.00 12.11 88 ILE B O 1
ATOM 1862 N N . VAL B 1 89 ? 35.256 -23.363 27.995 1.00 12.88 89 VAL B N 1
ATOM 1863 C CA . VAL B 1 89 ? 35.120 -24.566 28.841 1.00 12.47 89 VAL B CA 1
ATOM 1864 C C . VAL B 1 89 ? 34.556 -24.159 30.204 1.00 12.59 89 VAL B C 1
ATOM 1865 O O . VAL B 1 89 ? 33.826 -24.990 30.758 1.00 12.29 89 VAL B O 1
ATOM 1869 N N . ALA B 1 90 ? 34.899 -22.933 30.585 1.00 12.99 90 ALA B N 1
ATOM 1870 C CA . ALA B 1 90 ? 34.384 -22.370 31.858 1.00 13.46 90 ALA B CA 1
ATOM 1871 C C . ALA B 1 90 ? 32.850 -22.276 31.746 1.00 14.21 90 ALA B C 1
ATOM 1872 O O . ALA B 1 90 ? 32.041 -22.345 32.711 1.00 14.57 90 ALA B O 1
ATOM 1874 N N . ALA B 1 91 ? 32.416 -22.131 30.504 1.00 14.20 91 ALA B N 1
ATOM 1875 C CA . ALA B 1 91 ? 30.988 -22.058 30.155 1.00 15.34 91 ALA B CA 1
ATOM 1876 C C . ALA B 1 91 ? 30.382 -23.434 29.792 1.00 15.71 91 ALA B C 1
ATOM 1877 O O . ALA B 1 91 ? 29.173 -23.592 30.076 1.00 15.43 91 ALA B O 1
ATOM 1879 N N . VAL B 1 92 ? 31.116 -24.385 29.188 1.00 15.99 92 VAL B N 1
ATOM 1880 C CA . VAL B 1 92 ? 30.403 -25.662 28.888 1.00 16.79 92 VAL B CA 1
ATOM 1881 C C . VAL B 1 92 ? 30.089 -26.192 30.301 1.00 17.58 92 VAL B C 1
ATOM 1882 O O . VAL B 1 92 ? 28.950 -26.586 30.643 1.00 17.47 92 VAL B O 1
ATOM 1886 N N . ASN B 1 93 ? 31.137 -26.077 31.127 1.00 18.38 93 ASN B N 1
ATOM 1887 C CA . ASN B 1 93 ? 31.017 -26.539 32.539 1.00 19.03 93 ASN B CA 1
ATOM 1888 C C . ASN B 1 93 ? 29.908 -25.834 33.368 1.00 18.63 93 ASN B C 1
ATOM 1889 O O . ASN B 1 93 ? 29.519 -26.343 34.437 1.00 18.03 93 ASN B O 1
ATOM 1894 N N . GLN B 1 94 ? 29.438 -24.687 32.944 1.00 18.75 94 GLN B N 1
ATOM 1895 C CA . GLN B 1 94 ? 28.425 -23.961 33.698 1.00 19.10 94 GLN B CA 1
ATOM 1896 C C . GLN B 1 94 ? 27.117 -24.310 33.026 1.00 19.55 94 GLN B C 1
ATOM 1897 O O . GLN B 1 94 ? 26.154 -23.564 33.144 1.00 19.84 94 GLN B O 1
ATOM 1903 N N . GLU B 1 95 ? 27.217 -25.403 32.299 1.00 20.25 95 GLU B N 1
ATOM 1904 C CA . GLU B 1 95 ? 26.057 -25.929 31.550 1.00 20.76 95 GLU B CA 1
ATOM 1905 C C . GLU B 1 95 ? 25.343 -24.854 30.736 1.00 20.69 95 GLU B C 1
ATOM 1906 O O . GLU B 1 95 ? 24.098 -24.732 30.665 1.00 20.50 95 GLU B O 1
ATOM 1912 N N . LEU B 1 96 ? 26.185 -24.080 30.037 1.00 20.01 96 LEU B N 1
ATOM 1913 C CA . LEU B 1 96 ? 25.689 -22.967 29.197 1.00 19.53 96 LEU B CA 1
ATOM 1914 C C . LEU B 1 96 ? 26.118 -23.084 27.735 1.00 19.28 96 LEU B C 1
ATOM 1915 O O . LEU B 1 96 ? 27.306 -23.264 27.396 1.00 19.49 96 LEU B O 1
ATOM 1920 N N . PRO B 1 97 ? 25.128 -22.973 26.851 1.00 18.77 97 PRO B N 1
ATOM 1921 C CA . PRO B 1 97 ? 25.300 -23.027 25.400 1.00 18.34 97 PRO B CA 1
ATOM 1922 C C . PRO B 1 97 ? 26.189 -21.944 24.840 1.00 18.32 97 PRO B C 1
ATOM 1923 O O . PRO B 1 97 ? 25.909 -20.718 24.987 1.00 18.10 97 PRO B O 1
ATOM 1927 N N . VAL B 1 98 ? 27.268 -22.366 24.194 1.00 17.92 98 VAL B N 1
ATOM 1928 C CA . VAL B 1 98 ? 28.281 -21.480 23.583 1.00 16.83 98 VAL B CA 1
ATOM 1929 C C . VAL B 1 98 ? 27.963 -21.301 22.108 1.00 16.85 98 VAL B C 1
ATOM 1930 O O . VAL B 1 98 ? 27.664 -22.264 21.420 1.00 16.64 98 VAL B O 1
ATOM 1934 N N . PHE B 1 99 ? 28.051 -20.091 21.616 1.00 17.10 99 PHE B N 1
ATOM 1935 C CA . PHE B 1 99 ? 27.773 -19.804 20.220 1.00 17.15 99 PHE B CA 1
ATOM 1936 C C . PHE B 1 99 ? 28.926 -19.069 19.572 1.00 17.34 99 PHE B C 1
ATOM 1937 O O . PHE B 1 99 ? 29.365 -18.076 20.198 1.00 17.46 99 PHE B O 1
ATOM 1945 N N . GLU B 1 100 ? 29.300 -19.504 18.377 1.00 17.31 100 GLU B N 1
ATOM 1946 C CA . GLU B 1 100 ? 30.424 -18.728 17.774 1.00 17.84 100 GLU B CA 1
ATOM 1947 C C . GLU B 1 100 ? 29.982 -17.929 16.583 1.00 17.84 100 GLU B C 1
ATOM 1948 O O . GLU B 1 100 ? 29.295 -18.405 15.704 1.00 17.72 100 GLU B O 1
ATOM 1954 N N . TYR B 1 101 ? 30.416 -16.683 16.624 1.00 18.35 101 TYR B N 1
ATOM 1955 C CA . TYR B 1 101 ? 30.094 -15.698 15.588 1.00 19.16 101 TYR B CA 1
ATOM 1956 C C . TYR B 1 101 ? 31.315 -15.123 14.874 1.00 19.69 101 TYR B C 1
ATOM 1957 O O . TYR B 1 101 ? 32.363 -14.686 15.374 1.00 19.60 101 TYR B O 1
ATOM 1966 N N . ALA B 1 102 ? 31.147 -15.131 13.559 1.00 20.27 102 ALA B N 1
ATOM 1967 C CA . ALA B 1 102 ? 32.113 -14.603 12.579 1.00 20.87 102 ALA B CA 1
ATOM 1968 C C . ALA B 1 102 ? 32.332 -13.148 13.026 1.00 21.13 102 ALA B C 1
ATOM 1969 O O . ALA B 1 102 ? 31.425 -12.501 13.571 1.00 20.92 102 ALA B O 1
ATOM 1971 N N . ALA B 1 103 ? 33.539 -12.640 12.844 1.00 21.85 103 ALA B N 1
ATOM 1972 C CA . ALA B 1 103 ? 33.824 -11.235 13.219 1.00 22.01 103 ALA B CA 1
ATOM 1973 C C . ALA B 1 103 ? 33.138 -10.320 12.178 1.00 22.12 103 ALA B C 1
ATOM 1974 O O . ALA B 1 103 ? 32.717 -9.194 12.525 1.00 22.04 103 ALA B O 1
ATOM 1976 N N . ARG B 1 104 ? 33.054 -10.805 10.944 1.00 21.85 104 ARG B N 1
ATOM 1977 C CA . ARG B 1 104 ? 32.415 -10.036 9.890 1.00 22.31 104 ARG B CA 1
ATOM 1978 C C . ARG B 1 104 ? 30.898 -9.985 10.153 1.00 22.78 104 ARG B C 1
ATOM 1979 O O . ARG B 1 104 ? 30.316 -8.975 9.698 1.00 22.58 104 ARG B O 1
ATOM 1987 N N . GLN B 1 105 ? 30.344 -10.958 10.856 1.00 22.95 105 GLN B N 1
ATOM 1988 C CA . GLN B 1 105 ? 28.903 -10.971 11.142 1.00 23.53 105 GLN B CA 1
ATOM 1989 C C . GLN B 1 105 ? 28.507 -9.986 12.255 1.00 23.49 105 GLN B C 1
ATOM 1990 O O . GLN B 1 105 ? 27.320 -9.638 12.389 1.00 23.40 105 GLN B O 1
ATOM 1996 N N . VAL B 1 106 ? 29.442 -9.533 13.044 1.00 23.66 106 VAL B N 1
ATOM 1997 C CA . VAL B 1 106 ? 29.211 -8.551 14.116 1.00 23.51 106 VAL B CA 1
ATOM 1998 C C . VAL B 1 106 ? 29.404 -7.169 13.469 1.00 23.82 106 VAL B C 1
ATOM 1999 O O . VAL B 1 106 ? 28.586 -6.242 13.664 1.00 24.00 106 VAL B O 1
ATOM 2003 N N . LYS B 1 107 ? 30.510 -7.101 12.721 1.00 23.59 107 LYS B N 1
ATOM 2004 C CA . LYS B 1 107 ? 30.769 -5.843 12.008 1.00 23.25 107 LYS B CA 1
ATOM 2005 C C . LYS B 1 107 ? 29.447 -5.601 11.247 1.00 22.76 107 LYS B C 1
ATOM 2006 O O . LYS B 1 107 ? 28.777 -4.587 11.449 1.00 22.58 107 LYS B O 1
ATOM 2012 N N . GLN B 1 108 ? 29.093 -6.562 10.435 1.00 22.38 108 GLN B N 1
ATOM 2013 C CA . GLN B 1 108 ? 27.886 -6.535 9.592 1.00 22.06 108 GLN B CA 1
ATOM 2014 C C . GLN B 1 108 ? 26.612 -6.204 10.362 1.00 21.70 108 GLN B C 1
ATOM 2015 O O . GLN B 1 108 ? 25.812 -5.382 9.846 1.00 21.32 108 GLN B O 1
ATOM 2021 N N . THR B 1 109 ? 26.420 -6.817 11.541 1.00 21.24 109 THR B N 1
ATOM 2022 C CA . THR B 1 109 ? 25.209 -6.580 12.337 1.00 20.56 109 THR B CA 1
ATOM 2023 C C . THR B 1 109 ? 25.265 -5.337 13.228 1.00 20.69 109 THR B C 1
ATOM 2024 O O . THR B 1 109 ? 24.161 -4.814 13.440 1.00 20.37 109 THR B O 1
ATOM 2028 N N . VAL B 1 110 ? 26.393 -4.860 13.696 1.00 20.68 110 VAL B N 1
ATOM 2029 C CA . VAL B 1 110 ? 26.399 -3.640 14.533 1.00 20.31 110 VAL B CA 1
ATOM 2030 C C . VAL B 1 110 ? 26.674 -2.426 13.683 1.00 20.49 110 VAL B C 1
ATOM 2031 O O . VAL B 1 110 ? 25.759 -1.601 13.609 1.00 21.13 110 VAL B O 1
ATOM 2035 N N . VAL B 1 111 ? 27.783 -2.226 13.030 1.00 20.98 111 VAL B N 1
ATOM 2036 C CA . VAL B 1 111 ? 28.075 -1.028 12.218 1.00 21.00 111 VAL B CA 1
ATOM 2037 C C . VAL B 1 111 ? 27.410 -1.017 10.843 1.00 21.40 111 VAL B C 1
ATOM 2038 O O . VAL B 1 111 ? 27.417 0.046 10.175 1.00 21.31 111 VAL B O 1
ATOM 2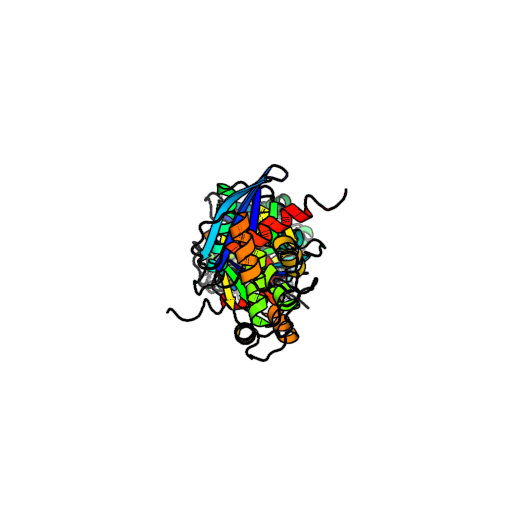042 N N . GLY B 1 112 ? 26.809 -2.111 10.421 1.00 21.92 112 GLY B N 1
ATOM 2043 C CA . GLY B 1 112 ? 26.132 -2.241 9.128 1.00 22.17 112 GLY B CA 1
ATOM 2044 C C . GLY B 1 112 ? 27.116 -2.592 8.010 1.00 22.51 112 GLY B C 1
ATOM 2045 O O . GLY B 1 112 ? 26.692 -2.877 6.876 1.00 22.22 112 GLY B O 1
ATOM 2046 N N . ILE B 1 113 ? 28.407 -2.551 8.306 1.00 22.97 113 ILE B N 1
ATOM 2047 C CA . ILE B 1 113 ? 29.462 -2.888 7.328 1.00 23.56 113 ILE B CA 1
ATOM 2048 C C . ILE B 1 113 ? 30.445 -3.856 7.992 1.00 24.00 113 ILE B C 1
ATOM 2049 O O . ILE B 1 113 ? 30.734 -3.686 9.174 1.00 24.23 113 ILE B O 1
ATOM 2054 N N . GLY B 1 114 ? 30.872 -4.829 7.235 1.00 24.83 114 GLY B N 1
ATOM 2055 C CA . GLY B 1 114 ? 31.796 -5.870 7.663 1.00 25.79 114 GLY B CA 1
ATOM 2056 C C . GLY B 1 114 ? 33.205 -5.301 7.812 1.00 26.75 114 GLY B C 1
ATOM 2057 O O . GLY B 1 114 ? 33.980 -5.730 8.696 1.00 26.52 114 GLY B O 1
ATOM 2058 N N . SER B 1 115 ? 33.484 -4.332 6.957 1.00 27.73 115 SER B N 1
ATOM 2059 C CA . SER B 1 115 ? 34.833 -3.702 6.939 1.00 29.25 115 SER B CA 1
ATOM 2060 C C . SER B 1 115 ? 35.201 -3.016 8.250 1.00 30.39 115 SER B C 1
ATOM 2061 O O . SER B 1 115 ? 36.336 -3.202 8.753 1.00 30.59 115 SER B O 1
ATOM 2064 N N . ALA B 1 116 ? 34.345 -2.253 8.856 1.00 31.55 116 ALA B N 1
ATOM 2065 C CA . ALA B 1 116 ? 34.423 -1.511 10.090 1.00 32.68 116 ALA B CA 1
ATOM 2066 C C . ALA B 1 116 ? 35.634 -1.530 11.012 1.00 33.51 116 ALA B C 1
ATOM 2067 O O . ALA B 1 116 ? 36.324 -2.508 11.312 1.00 34.15 116 ALA B O 1
ATOM 2069 N N . GLU B 1 117 ? 35.905 -0.360 11.570 1.00 34.14 117 GLU B N 1
ATOM 2070 C CA . GLU B 1 117 ? 36.937 -0.005 12.525 1.00 34.42 117 GLU B CA 1
ATOM 2071 C C . GLU B 1 117 ? 36.195 0.342 13.824 1.00 34.51 117 GLU B C 1
ATOM 2072 O O . GLU B 1 117 ? 35.163 1.036 13.886 1.00 34.68 117 GLU B O 1
ATOM 2078 N N . LYS B 1 118 ? 36.682 -0.195 14.902 1.00 34.21 118 LYS B N 1
ATOM 2079 C CA . LYS B 1 118 ? 36.308 -0.101 16.292 1.00 33.91 118 LYS B CA 1
ATOM 2080 C C . LYS B 1 118 ? 35.684 1.184 16.848 1.00 33.33 118 LYS B C 1
ATOM 2081 O O . LYS B 1 118 ? 35.112 1.101 17.961 1.00 33.21 118 LYS B O 1
ATOM 2087 N N . SER B 1 119 ? 35.801 2.331 16.199 1.00 32.24 119 SER B N 1
ATOM 2088 C CA . SER B 1 119 ? 35.251 3.594 16.658 1.00 31.27 119 SER B CA 1
ATOM 2089 C C . SER B 1 119 ? 33.908 3.821 15.930 1.00 31.17 119 SER B C 1
ATOM 2090 O O . SER B 1 119 ? 33.392 4.960 15.789 1.00 31.40 119 SER B O 1
ATOM 2093 N N . GLN B 1 120 ? 33.373 2.709 15.485 1.00 30.45 120 GLN B N 1
ATOM 2094 C CA . GLN B 1 120 ? 32.111 2.546 14.772 1.00 29.68 120 GLN B CA 1
ATOM 2095 C C . GLN B 1 120 ? 31.268 1.496 15.496 1.00 29.47 120 GLN B C 1
ATOM 2096 O O . GLN B 1 120 ? 30.042 1.431 15.625 1.00 29.17 120 GLN B O 1
ATOM 2102 N N . VAL B 1 121 ? 32.045 0.552 15.997 1.00 29.53 121 VAL B N 1
ATOM 2103 C CA . VAL B 1 121 ? 31.563 -0.608 16.781 1.00 29.55 121 VAL B CA 1
ATOM 2104 C C . VAL B 1 121 ? 30.962 0.070 18.024 1.00 29.78 121 VAL B C 1
ATOM 2105 O O . VAL B 1 121 ? 29.750 -0.016 18.217 1.00 30.27 121 VAL B O 1
ATOM 2109 N N . GLN B 1 122 ? 31.803 0.735 18.768 1.00 29.53 122 GLN B N 1
ATOM 2110 C CA . GLN B 1 122 ? 31.651 1.492 19.979 1.00 29.22 122 GLN B CA 1
ATOM 2111 C C . GLN B 1 122 ? 30.392 2.334 20.114 1.00 28.86 122 GLN B C 1
ATOM 2112 O O . GLN B 1 122 ? 29.510 2.009 20.921 1.00 29.22 122 GLN B O 1
ATOM 2118 N N . HIS B 1 123 ? 30.352 3.418 19.371 1.00 28.32 123 HIS B N 1
ATOM 2119 C CA . HIS B 1 123 ? 29.333 4.434 19.255 1.00 27.36 123 HIS B CA 1
ATOM 2120 C C . HIS B 1 123 ? 28.012 3.874 18.733 1.00 26.27 123 HIS B C 1
ATOM 2121 O O . HIS B 1 123 ? 26.952 4.496 18.952 1.00 26.00 123 HIS B O 1
ATOM 2128 N N . MET B 1 124 ? 28.094 2.751 18.064 1.00 25.48 124 MET B N 1
ATOM 2129 C CA . MET B 1 124 ? 26.919 2.051 17.493 1.00 24.66 124 MET B CA 1
ATOM 2130 C C . MET B 1 124 ? 26.427 1.059 18.558 1.00 24.35 124 MET B C 1
ATOM 2131 O O . MET B 1 124 ? 25.228 0.732 18.515 1.00 24.69 124 MET B O 1
ATOM 2136 N N . VAL B 1 125 ? 27.280 0.620 19.460 1.00 23.75 125 VAL B N 1
ATOM 2137 C CA . VAL B 1 125 ? 26.858 -0.290 20.541 1.00 23.66 125 VAL B CA 1
ATOM 2138 C C . VAL B 1 125 ? 26.086 0.657 21.472 1.00 24.30 125 VAL B C 1
ATOM 2139 O O . VAL B 1 125 ? 25.034 0.346 22.046 1.00 24.96 125 VAL B O 1
ATOM 2143 N N . ARG B 1 126 ? 26.607 1.854 21.583 1.00 24.90 126 ARG B N 1
ATOM 2144 C CA . ARG B 1 126 ? 25.986 2.901 22.422 1.00 25.76 126 ARG B CA 1
ATOM 2145 C C . ARG B 1 126 ? 24.662 3.371 21.842 1.00 26.04 126 ARG B C 1
ATOM 2146 O O . ARG B 1 126 ? 23.639 3.503 22.516 1.00 26.06 126 ARG B O 1
ATOM 2154 N N . THR B 1 127 ? 24.618 3.640 20.560 1.00 26.22 127 THR B N 1
ATOM 2155 C CA . THR B 1 127 ? 23.442 4.091 19.846 1.00 25.89 127 THR B CA 1
ATOM 2156 C C . THR B 1 127 ? 22.394 2.992 19.869 1.00 26.25 127 THR B C 1
ATOM 2157 O O . THR B 1 127 ? 21.184 3.161 19.686 1.00 26.30 127 THR B O 1
ATOM 2161 N N . LEU B 1 128 ? 22.924 1.795 20.063 1.00 26.78 128 LEU B N 1
ATOM 2162 C CA . LEU B 1 128 ? 22.038 0.610 20.038 1.00 27.42 128 LEU B CA 1
ATOM 2163 C C . LEU B 1 128 ? 21.561 0.299 21.439 1.00 28.05 128 LEU B C 1
ATOM 2164 O O . LEU B 1 128 ? 20.622 -0.532 21.484 1.00 28.72 128 LEU B O 1
ATOM 2169 N N . LEU B 1 129 ? 22.040 0.868 22.519 1.00 28.55 129 LEU B N 1
ATOM 2170 C CA . LEU B 1 129 ? 21.446 0.472 23.822 1.00 29.17 129 LEU B CA 1
ATOM 2171 C C . LEU B 1 129 ? 21.103 1.735 24.603 1.00 30.29 129 LEU B C 1
ATOM 2172 O O . LEU B 1 129 ? 21.103 1.678 25.848 1.00 30.61 129 LEU B O 1
ATOM 2177 N N . LYS B 1 130 ? 20.842 2.791 23.851 1.00 31.08 130 LYS B N 1
ATOM 2178 C CA . LYS B 1 130 ? 20.507 4.107 24.444 1.00 32.12 130 LYS B CA 1
ATOM 2179 C C . LYS B 1 130 ? 21.381 4.280 25.665 1.00 33.15 130 LYS B C 1
ATOM 2180 O O . LYS B 1 130 ? 20.854 4.332 26.779 1.00 33.52 130 LYS B O 1
ATOM 2186 N N . LEU B 1 131 ? 22.678 4.358 25.444 1.00 34.37 131 LEU B N 1
ATOM 2187 C CA . LEU B 1 131 ? 23.700 4.384 26.474 1.00 35.99 131 LEU B CA 1
ATOM 2188 C C . LEU B 1 131 ? 24.873 5.334 26.561 1.00 37.88 131 LEU B C 1
ATOM 2189 O O . LEU B 1 131 ? 25.971 5.073 26.011 1.00 38.33 131 LEU B O 1
ATOM 2194 N N . PRO B 1 132 ? 24.712 6.389 27.346 1.00 39.37 132 PRO B N 1
ATOM 2195 C CA . PRO B 1 132 ? 25.811 7.336 27.591 1.00 40.59 132 PRO B CA 1
ATOM 2196 C C . PRO B 1 132 ? 26.638 6.568 28.610 1.00 42.38 132 PRO B C 1
ATOM 2197 O O . PRO B 1 132 ? 26.538 6.910 29.818 1.00 42.97 132 PRO B O 1
ATOM 2201 N N . ALA B 1 133 ? 27.336 5.512 28.171 1.00 43.72 133 ALA B N 1
ATOM 2202 C CA . ALA B 1 133 ? 28.135 4.673 29.107 1.00 44.80 133 ALA B CA 1
ATOM 2203 C C . ALA B 1 133 ? 29.633 5.022 29.096 1.00 45.53 133 ALA B C 1
ATOM 2204 O O . ALA B 1 133 ? 30.489 4.749 28.239 1.00 45.49 133 ALA B O 1
ATOM 2206 N N . ASN B 1 134 ? 29.928 5.679 30.208 1.00 46.23 134 ASN B N 1
ATOM 2207 C CA . ASN B 1 134 ? 31.222 6.234 30.593 1.00 46.63 134 ASN B CA 1
ATOM 2208 C C . ASN B 1 134 ? 32.416 5.398 30.142 1.00 46.84 134 ASN B C 1
ATOM 2209 O O . ASN B 1 134 ? 32.736 4.284 30.601 1.00 47.01 134 ASN B O 1
ATOM 2214 N N . PRO B 1 135 ? 33.094 6.040 29.199 1.00 46.64 135 PRO B N 1
ATOM 2215 C CA . PRO B 1 135 ? 34.304 5.431 28.637 1.00 46.68 135 PRO B CA 1
ATOM 2216 C C . PRO B 1 135 ? 35.231 5.168 29.825 1.00 46.55 135 PRO B C 1
ATOM 2217 O O . PRO B 1 135 ? 35.325 5.954 30.776 1.00 46.07 135 PRO B O 1
ATOM 2221 N N . GLN B 1 136 ? 35.843 4.020 29.694 1.00 46.60 136 GLN B N 1
ATOM 2222 C CA . GLN B 1 136 ? 36.823 3.276 30.487 1.00 46.29 136 GLN B CA 1
ATOM 2223 C C . GLN B 1 136 ? 37.267 2.148 29.528 1.00 46.04 136 GLN B C 1
ATOM 2224 O O . GLN B 1 136 ? 36.954 2.315 28.316 1.00 45.91 136 GLN B O 1
ATOM 2230 N N . ALA B 1 137 ? 37.874 1.080 30.008 1.00 45.67 137 ALA B N 1
ATOM 2231 C CA . ALA B 1 137 ? 38.328 -0.014 29.098 1.00 45.38 137 ALA B CA 1
ATOM 2232 C C . ALA B 1 137 ? 37.278 -0.459 28.074 1.00 44.68 137 ALA B C 1
ATOM 2233 O O . ALA B 1 137 ? 36.138 -0.743 28.508 1.00 44.78 137 ALA B O 1
ATOM 2235 N N . ASP B 1 138 ? 37.679 -0.555 26.799 1.00 43.67 138 ASP B N 1
ATOM 2236 C CA . ASP B 1 138 ? 36.696 -0.937 25.746 1.00 42.69 138 ASP B CA 1
ATOM 2237 C C . ASP B 1 138 ? 36.353 -2.451 25.727 1.00 41.85 138 ASP B C 1
ATOM 2238 O O . ASP B 1 138 ? 36.965 -3.431 25.283 1.00 41.64 138 ASP B O 1
ATOM 2243 N N . ALA B 1 139 ? 35.146 -2.602 26.259 1.00 40.34 139 ALA B N 1
ATOM 2244 C CA . ALA B 1 139 ? 34.252 -3.694 26.535 1.00 37.95 139 ALA B CA 1
ATOM 2245 C C . ALA B 1 139 ? 33.104 -3.659 25.522 1.00 36.46 139 ALA B C 1
ATOM 2246 O O . ALA B 1 139 ? 32.024 -4.222 25.758 1.00 36.31 139 ALA B O 1
ATOM 2248 N N . ALA B 1 140 ? 33.406 -2.955 24.428 1.00 34.40 140 ALA B N 1
ATOM 2249 C CA . ALA B 1 140 ? 32.426 -2.797 23.357 1.00 32.29 140 ALA B CA 1
ATOM 2250 C C . ALA B 1 140 ? 32.361 -4.062 22.515 1.00 31.22 140 ALA B C 1
ATOM 2251 O O . ALA B 1 140 ? 31.264 -4.481 22.107 1.00 31.01 140 ALA B O 1
ATOM 2253 N N . ASP B 1 141 ? 33.529 -4.640 22.278 1.00 29.85 141 ASP B N 1
ATOM 2254 C CA . ASP B 1 141 ? 33.607 -5.885 21.440 1.00 28.18 141 ASP B CA 1
ATOM 2255 C C . ASP B 1 141 ? 32.648 -6.910 22.053 1.00 26.54 141 ASP B C 1
ATOM 2256 O O . ASP B 1 141 ? 31.679 -7.342 21.375 1.00 26.32 141 ASP B O 1
ATOM 2261 N N . ALA B 1 142 ? 32.847 -7.297 23.298 1.00 24.23 142 ALA B N 1
ATOM 2262 C CA . ALA B 1 142 ? 31.953 -8.173 24.030 1.00 22.04 142 ALA B CA 1
ATOM 2263 C C . ALA B 1 142 ? 30.479 -7.822 23.847 1.00 21.21 142 ALA B C 1
ATOM 2264 O O . ALA B 1 142 ? 29.644 -8.718 23.572 1.00 21.60 142 ALA B O 1
ATOM 2266 N N . LEU B 1 143 ? 30.067 -6.572 23.988 1.00 19.78 143 LEU B N 1
ATOM 2267 C CA . LEU B 1 143 ? 28.667 -6.131 23.850 1.00 18.95 143 LEU B CA 1
ATOM 2268 C C . LEU B 1 143 ? 27.981 -6.297 22.478 1.00 18.89 143 LEU B C 1
ATOM 2269 O O . LEU B 1 143 ? 26.758 -6.421 22.366 1.00 18.17 143 LEU B O 1
ATOM 2274 N N . ALA B 1 144 ? 28.731 -6.259 21.406 1.00 19.26 144 ALA B N 1
ATOM 2275 C CA . ALA B 1 144 ? 28.408 -6.394 20.010 1.00 19.95 144 ALA B CA 1
ATOM 2276 C C . ALA B 1 144 ? 28.297 -7.851 19.566 1.00 20.44 144 ALA B C 1
ATOM 2277 O O . ALA B 1 144 ? 27.680 -8.132 18.524 1.00 20.87 144 ALA B O 1
ATOM 2279 N N . ILE B 1 145 ? 28.880 -8.775 20.292 1.00 21.05 145 ILE B N 1
ATOM 2280 C CA . ILE B 1 145 ? 28.800 -10.195 19.879 1.00 21.58 145 ILE B CA 1
ATOM 2281 C C . ILE B 1 145 ? 27.473 -10.608 20.473 1.00 22.24 145 ILE B C 1
ATOM 2282 O O . ILE B 1 145 ? 26.720 -11.284 19.756 1.00 23.08 145 ILE B O 1
ATOM 2287 N N . ALA B 1 146 ? 27.220 -10.153 21.694 1.00 22.40 146 ALA B N 1
ATOM 2288 C CA . ALA B 1 146 ? 25.913 -10.464 22.359 1.00 22.10 146 ALA B CA 1
ATOM 2289 C C . ALA B 1 146 ? 24.752 -9.985 21.471 1.00 21.46 146 ALA B C 1
ATOM 2290 O O . ALA B 1 146 ? 23.768 -10.646 21.123 1.00 21.22 146 ALA B O 1
ATOM 2292 N N . ILE B 1 147 ? 24.885 -8.740 21.067 1.00 21.31 147 ILE B N 1
ATOM 2293 C CA . ILE B 1 147 ? 23.933 -8.054 20.182 1.00 21.19 147 ILE B CA 1
ATOM 2294 C C . ILE B 1 147 ? 23.843 -9.076 19.044 1.00 21.52 147 ILE B C 1
ATOM 2295 O O . ILE B 1 147 ? 22.756 -9.642 18.902 1.00 21.48 147 ILE B O 1
ATOM 2300 N N . THR B 1 148 ? 24.978 -9.335 18.409 1.00 21.39 148 THR B N 1
ATOM 2301 C CA . THR B 1 148 ? 25.066 -10.277 17.275 1.00 21.56 148 THR B CA 1
ATOM 2302 C C . THR B 1 148 ? 24.388 -11.621 17.523 1.00 22.21 148 THR B C 1
ATOM 2303 O O . THR B 1 148 ? 23.597 -12.070 16.686 1.00 22.15 148 THR B O 1
ATOM 2307 N N . HIS B 1 149 ? 24.647 -12.295 18.613 1.00 22.98 149 HIS B N 1
ATOM 2308 C CA . HIS B 1 149 ? 23.995 -13.549 18.949 1.00 23.71 149 HIS B CA 1
ATOM 2309 C C . HIS B 1 149 ? 22.504 -13.424 18.664 1.00 24.82 149 HIS B C 1
ATOM 2310 O O . HIS B 1 149 ? 21.858 -14.166 17.928 1.00 25.24 149 HIS B O 1
ATOM 2317 N N . CYS B 1 150 ? 21.882 -12.438 19.285 1.00 26.11 150 CYS B N 1
ATOM 2318 C CA . CYS B 1 150 ? 20.465 -12.095 19.213 1.00 26.93 150 CYS B CA 1
ATOM 2319 C C . CYS B 1 150 ? 19.951 -11.717 17.833 1.00 27.92 150 CYS B C 1
ATOM 2320 O O . CYS B 1 150 ? 18.742 -11.799 17.560 1.00 27.97 150 CYS B O 1
ATOM 2323 N N . HIS B 1 151 ? 20.809 -11.252 16.955 1.00 29.27 151 HIS B N 1
ATOM 2324 C CA . HIS B 1 151 ? 20.306 -10.814 15.634 1.00 30.97 151 HIS B CA 1
ATOM 2325 C C . HIS B 1 151 ? 20.203 -12.068 14.800 1.00 31.53 151 HIS B C 1
ATOM 2326 O O . HIS B 1 151 ? 19.148 -12.288 14.199 1.00 31.86 151 HIS B O 1
ATOM 2333 N N . VAL B 1 152 ? 21.266 -12.838 14.830 1.00 31.91 152 VAL B N 1
ATOM 2334 C CA . VAL B 1 152 ? 21.426 -14.084 14.075 1.00 32.48 152 VAL B CA 1
ATOM 2335 C C . VAL B 1 152 ? 20.469 -15.181 14.531 1.00 34.18 152 VAL B C 1
ATOM 2336 O O . VAL B 1 152 ? 20.328 -16.161 13.746 1.00 34.51 152 VAL B O 1
ATOM 2340 N N . SER B 1 153 ? 19.828 -15.047 15.681 1.00 35.83 153 SER B N 1
ATOM 2341 C CA . SER B 1 153 ? 18.920 -16.113 16.156 1.00 37.66 153 SER B CA 1
ATOM 2342 C C . SER B 1 153 ? 17.441 -15.825 16.015 1.00 39.24 153 SER B C 1
ATOM 2343 O O . SER B 1 153 ? 16.616 -16.770 16.120 1.00 39.66 153 SER B O 1
ATOM 2346 N N . GLN B 1 154 ? 17.084 -14.575 15.799 1.00 40.85 154 GLN B N 1
ATOM 2347 C CA . GLN B 1 154 ? 15.655 -14.195 15.619 1.00 42.09 154 GLN B CA 1
ATOM 2348 C C . GLN B 1 154 ? 15.557 -14.036 14.090 1.00 43.13 154 GLN B C 1
ATOM 2349 O O . GLN B 1 154 ? 14.406 -13.963 13.630 1.00 43.35 154 GLN B O 1
ATOM 2355 N N . ASN B 1 155 ? 16.717 -13.982 13.426 1.00 43.90 155 ASN B N 1
ATOM 2356 C CA . ASN B 1 155 ? 16.700 -13.964 11.928 1.00 45.06 155 ASN B CA 1
ATOM 2357 C C . ASN B 1 155 ? 16.497 -15.518 11.917 1.00 45.98 155 ASN B C 1
ATOM 2358 O O . ASN B 1 155 ? 17.531 -16.214 12.075 1.00 46.63 155 ASN B O 1
ATOM 2363 N N . ALA B 1 156 ? 15.257 -15.978 11.856 1.00 46.64 156 ALA B N 1
ATOM 2364 C CA . ALA B 1 156 ? 15.055 -17.424 12.022 1.00 47.40 156 ALA B CA 1
ATOM 2365 C C . ALA B 1 156 ? 14.317 -18.363 11.100 1.00 48.14 156 ALA B C 1
ATOM 2366 O O . ALA B 1 156 ? 14.147 -18.230 9.888 1.00 48.28 156 ALA B O 1
ATOM 2368 N N . MET B 1 157 ? 13.894 -19.430 11.763 1.00 48.58 157 MET B N 1
ATOM 2369 C CA . MET B 1 157 ? 13.224 -20.657 11.422 1.00 49.09 157 MET B CA 1
ATOM 2370 C C . MET B 1 157 ? 11.756 -20.769 11.045 1.00 49.14 157 MET B C 1
ATOM 2371 O O . MET B 1 157 ? 10.940 -19.915 11.392 1.00 49.40 157 MET B O 1
ATOM 2376 N N . GLN B 1 158 ? 11.453 -21.879 10.367 1.00 49.09 158 GLN B N 1
ATOM 2377 C CA . GLN B 1 158 ? 10.061 -22.158 9.944 1.00 49.17 158 GLN B CA 1
ATOM 2378 C C . GLN B 1 158 ? 9.494 -23.293 10.812 1.00 49.35 158 GLN B C 1
ATOM 2379 O O . GLN B 1 158 ? 8.406 -23.162 11.426 1.00 49.00 158 GLN B O 1
ATOM 2385 N N . ALA C 1 1 ? -21.390 29.533 24.105 1.00 30.21 1 ALA C N 1
ATOM 2386 C CA . ALA C 1 1 ? -21.786 30.946 24.034 1.00 30.26 1 ALA C CA 1
ATOM 2387 C C . ALA C 1 1 ? -20.954 31.626 22.935 1.00 30.18 1 ALA C C 1
ATOM 2388 O O . ALA C 1 1 ? -21.495 32.612 22.366 1.00 30.66 1 ALA C O 1
ATOM 2390 N N . ILE C 1 2 ? -19.761 31.101 22.701 1.00 29.47 2 ILE C N 1
ATOM 2391 C CA . ILE C 1 2 ? -18.906 31.637 21.620 1.00 28.55 2 ILE C CA 1
ATOM 2392 C C . ILE C 1 2 ? -18.764 30.407 20.699 1.00 27.72 2 ILE C C 1
ATOM 2393 O O . ILE C 1 2 ? -18.291 29.420 21.231 1.00 27.76 2 ILE C O 1
ATOM 2398 N N . ILE C 1 3 ? -19.139 30.552 19.459 1.00 26.96 3 ILE C N 1
ATOM 2399 C CA . ILE C 1 3 ? -19.057 29.434 18.536 1.00 25.99 3 ILE C CA 1
ATOM 2400 C C . ILE C 1 3 ? -18.097 29.652 17.365 1.00 25.42 3 ILE C C 1
ATOM 2401 O O . ILE C 1 3 ? -18.251 30.724 16.767 1.00 25.17 3 ILE C O 1
ATOM 2406 N N . LEU C 1 4 ? -17.232 28.685 17.107 1.00 24.42 4 LEU C N 1
ATOM 2407 C CA . LEU C 1 4 ? -16.324 28.618 15.969 1.00 23.49 4 LEU C CA 1
ATOM 2408 C C . LEU C 1 4 ? -17.192 27.738 15.027 1.00 22.92 4 LEU C C 1
ATOM 2409 O O . LEU C 1 4 ? -17.852 26.800 15.504 1.00 22.81 4 LEU C O 1
ATOM 2414 N N . GLY C 1 5 ? -17.221 28.058 13.784 1.00 22.63 5 GLY C N 1
ATOM 2415 C CA . GLY C 1 5 ? -17.927 27.424 12.667 1.00 22.43 5 GLY C CA 1
ATOM 2416 C C . GLY C 1 5 ? -16.812 27.270 11.605 1.00 22.63 5 GLY C C 1
ATOM 2417 O O . GLY C 1 5 ? -16.125 28.240 11.221 1.00 22.61 5 GLY C O 1
ATOM 2418 N N . ILE C 1 6 ? -16.602 26.037 11.172 1.00 22.63 6 ILE C N 1
ATOM 2419 C CA . ILE C 1 6 ? -15.539 25.814 10.178 1.00 22.48 6 ILE C CA 1
ATOM 2420 C C . ILE C 1 6 ? -16.082 25.017 9.019 1.00 22.48 6 ILE C C 1
ATOM 2421 O O . ILE C 1 6 ? -16.679 23.971 9.207 1.00 22.39 6 ILE C O 1
ATOM 2426 N N . ASP C 1 7 ? -15.907 25.502 7.821 1.00 22.92 7 ASP C N 1
ATOM 2427 C CA . ASP C 1 7 ? -16.253 25.017 6.489 1.00 23.38 7 ASP C CA 1
ATOM 2428 C C . ASP C 1 7 ? -14.911 24.724 5.825 1.00 23.72 7 ASP C C 1
ATOM 2429 O O . ASP C 1 7 ? -14.325 25.585 5.176 1.00 23.88 7 ASP C O 1
ATOM 2434 N N . PRO C 1 8 ? -14.393 23.534 6.060 1.00 24.28 8 PRO C N 1
ATOM 2435 C CA . PRO C 1 8 ? -13.073 23.094 5.605 1.00 24.30 8 PRO C CA 1
ATOM 2436 C C . PRO C 1 8 ? -12.985 22.478 4.243 1.00 24.78 8 PRO C C 1
ATOM 2437 O O . PRO C 1 8 ? -14.012 21.953 3.790 1.00 24.95 8 PRO C O 1
ATOM 2441 N N . GLY C 1 9 ? -11.829 22.515 3.611 1.00 25.25 9 GLY C N 1
ATOM 2442 C CA . GLY C 1 9 ? -11.689 21.930 2.273 1.00 26.30 9 GLY C CA 1
ATOM 2443 C C . GLY C 1 9 ? -10.235 21.694 1.896 1.00 27.25 9 GLY C C 1
ATOM 2444 O O . GLY C 1 9 ? -9.271 21.863 2.649 1.00 27.11 9 GLY C O 1
ATOM 2445 N N . SER C 1 10 ? -10.104 21.306 0.632 1.00 28.32 10 SER C N 1
ATOM 2446 C CA . SER C 1 10 ? -8.776 21.005 0.054 1.00 29.13 10 SER C CA 1
ATOM 2447 C C . SER C 1 10 ? -7.926 22.271 0.177 1.00 29.73 10 SER C C 1
ATOM 2448 O O . SER C 1 10 ? -7.053 22.438 1.028 1.00 29.81 10 SER C O 1
ATOM 2451 N N . ARG C 1 11 ? -8.250 23.174 -0.710 1.00 30.24 11 ARG C N 1
ATOM 2452 C CA . ARG C 1 11 ? -7.728 24.498 -1.004 1.00 30.16 11 ARG C CA 1
ATOM 2453 C C . ARG C 1 11 ? -7.743 25.480 0.137 1.00 29.60 11 ARG C C 1
ATOM 2454 O O . ARG C 1 11 ? -6.665 26.030 0.432 1.00 29.26 11 ARG C O 1
ATOM 2462 N N . VAL C 1 12 ? -8.918 25.748 0.727 1.00 29.00 12 VAL C N 1
ATOM 2463 C CA . VAL C 1 12 ? -9.018 26.682 1.870 1.00 28.32 12 VAL C CA 1
ATOM 2464 C C . VAL C 1 12 ? -10.183 26.307 2.814 1.00 27.34 12 VAL C C 1
ATOM 2465 O O . VAL C 1 12 ? -11.282 25.852 2.465 1.00 27.48 12 VAL C O 1
ATOM 2469 N N . THR C 1 13 ? -9.896 26.525 4.088 1.00 26.20 13 THR C N 1
ATOM 2470 C CA . THR C 1 13 ? -10.847 26.298 5.191 1.00 25.07 13 THR C CA 1
ATOM 2471 C C . THR C 1 13 ? -11.259 27.702 5.656 1.00 23.96 13 THR C C 1
ATOM 2472 O O . THR C 1 13 ? -10.380 28.538 5.938 1.00 23.76 13 THR C O 1
ATOM 2476 N N . GLY C 1 14 ? -12.549 27.977 5.703 1.00 22.54 14 GLY C N 1
ATOM 2477 C CA . GLY C 1 14 ? -13.027 29.327 6.126 1.00 20.90 14 GLY C CA 1
ATOM 2478 C C . GLY C 1 14 ? -13.444 29.228 7.581 1.00 19.91 14 GLY C C 1
ATOM 2479 O O . GLY C 1 14 ? -13.609 28.059 7.994 1.00 19.91 14 GLY C O 1
ATOM 2480 N N . TYR C 1 15 ? -13.604 30.330 8.275 1.00 18.98 15 TYR C N 1
ATOM 2481 C CA . TYR C 1 15 ? -13.971 30.272 9.702 1.00 18.40 15 TYR C CA 1
ATOM 2482 C C . TYR C 1 15 ? -14.899 31.388 10.128 1.00 18.12 15 TYR C C 1
ATOM 2483 O O . TYR C 1 15 ? -14.732 32.517 9.654 1.00 18.47 15 TYR C O 1
ATOM 2492 N N . GLY C 1 16 ? -15.822 31.089 11.003 1.00 17.85 16 GLY C N 1
ATOM 2493 C CA . GLY C 1 16 ? -16.806 32.058 11.518 1.00 17.35 16 GLY C CA 1
ATOM 2494 C C . GLY C 1 16 ? -16.953 31.923 13.041 1.00 16.88 16 GLY C C 1
ATOM 2495 O O . GLY C 1 16 ? -17.430 30.889 13.500 1.00 15.71 16 GLY C O 1
ATOM 2496 N N . VAL C 1 17 ? -16.531 32.986 13.696 1.00 17.32 17 VAL C N 1
ATOM 2497 C CA . VAL C 1 17 ? -16.575 33.072 15.162 1.00 18.68 17 VAL C CA 1
ATOM 2498 C C . VAL C 1 17 ? -17.646 34.099 15.549 1.00 19.26 17 VAL C C 1
ATOM 2499 O O . VAL C 1 17 ? -17.668 35.235 15.068 1.00 19.19 17 VAL C O 1
ATOM 2503 N N . ILE C 1 18 ? -18.535 33.672 16.419 1.00 20.30 18 ILE C N 1
ATOM 2504 C CA . ILE C 1 18 ? -19.640 34.498 16.938 1.00 21.17 18 ILE C CA 1
ATOM 2505 C C . ILE C 1 18 ? -20.121 34.127 18.336 1.00 21.95 18 ILE C C 1
ATOM 2506 O O . ILE C 1 18 ? -20.077 32.960 18.762 1.00 21.87 18 ILE C O 1
ATOM 2511 N N . ARG C 1 19 ? -20.656 35.104 19.053 1.00 23.30 19 ARG C N 1
ATOM 2512 C CA . ARG C 1 19 ? -21.215 34.871 20.402 1.00 24.90 19 ARG C CA 1
ATOM 2513 C C . ARG C 1 19 ? -22.759 34.941 20.321 1.00 26.38 19 ARG C C 1
ATOM 2514 O O . ARG C 1 19 ? -23.408 35.433 19.375 1.00 26.56 19 ARG C O 1
ATOM 2522 N N . GLN C 1 20 ? -23.269 34.366 21.414 1.00 27.70 20 GLN C N 1
ATOM 2523 C CA . GLN C 1 20 ? -24.714 34.307 21.648 1.00 29.02 20 GLN C CA 1
ATOM 2524 C C . GLN C 1 20 ? -24.943 34.475 23.156 1.00 30.36 20 GLN C C 1
ATOM 2525 O O . GLN C 1 20 ? -24.511 33.609 23.913 1.00 30.78 20 GLN C O 1
ATOM 2531 N N . VAL C 1 21 ? -25.579 35.574 23.472 1.00 31.80 21 VAL C N 1
ATOM 2532 C CA . VAL C 1 21 ? -26.022 35.963 24.810 1.00 32.94 21 VAL C CA 1
ATOM 2533 C C . VAL C 1 21 ? -27.515 35.499 24.679 1.00 33.73 21 VAL C C 1
ATOM 2534 O O . VAL C 1 21 ? -28.347 36.218 24.098 1.00 33.19 21 VAL C O 1
ATOM 2538 N N . GLY C 1 22 ? -27.724 34.274 25.116 1.00 34.65 22 GLY C N 1
ATOM 2539 C CA . GLY C 1 22 ? -29.046 33.656 25.051 1.00 36.49 22 GLY C CA 1
ATOM 2540 C C . GLY C 1 22 ? -29.770 33.796 23.714 1.00 37.29 22 GLY C C 1
ATOM 2541 O O . GLY C 1 22 ? -30.019 32.765 23.074 1.00 37.39 22 GLY C O 1
ATOM 2542 N N . ARG C 1 23 ? -30.139 34.993 23.296 1.00 38.08 23 ARG C N 1
ATOM 2543 C CA . ARG C 1 23 ? -30.829 35.141 22.009 1.00 38.84 23 ARG C CA 1
ATOM 2544 C C . ARG C 1 23 ? -30.207 36.292 21.215 1.00 38.73 23 ARG C C 1
ATOM 2545 O O . ARG C 1 23 ? -30.574 36.432 20.027 1.00 38.88 23 ARG C O 1
ATOM 2553 N N . GLN C 1 24 ? -29.316 37.027 21.861 1.00 38.03 24 GLN C N 1
ATOM 2554 C CA . GLN C 1 24 ? -28.639 38.177 21.203 1.00 37.19 24 GLN C CA 1
ATOM 2555 C C . GLN C 1 24 ? -27.399 37.703 20.435 1.00 35.90 24 GLN C C 1
ATOM 2556 O O . GLN C 1 24 ? -26.282 37.634 21.006 1.00 35.89 24 GLN C O 1
ATOM 2562 N N . LEU C 1 25 ? -27.585 37.394 19.157 1.00 34.10 25 LEU C N 1
ATOM 2563 C CA . LEU C 1 25 ? -26.501 36.877 18.274 1.00 32.69 25 LEU C CA 1
ATOM 2564 C C . LEU C 1 25 ? -25.417 37.940 18.126 1.00 31.91 25 LEU C C 1
ATOM 2565 O O . LEU C 1 25 ? -25.846 39.110 18.196 1.00 31.82 25 LEU C O 1
ATOM 2570 N N . SER C 1 26 ? -24.125 37.617 17.960 1.00 30.95 26 SER C N 1
ATOM 2571 C CA . SER C 1 26 ? -23.104 38.691 17.848 1.00 29.75 26 SER C CA 1
ATOM 2572 C C . SER C 1 26 ? -21.764 38.372 17.203 1.00 29.13 26 SER C C 1
ATOM 2573 O O . SER C 1 26 ? -20.941 37.599 17.737 1.00 29.12 26 SER C O 1
ATOM 2576 N N . TYR C 1 27 ? -21.441 39.017 16.083 1.00 28.11 27 TYR C N 1
ATOM 2577 C CA . TYR C 1 27 ? -20.205 38.841 15.335 1.00 26.69 27 TYR C CA 1
ATOM 2578 C C . TYR C 1 27 ? -18.930 39.460 15.957 1.00 26.83 27 TYR C C 1
ATOM 2579 O O . TYR C 1 27 ? -18.633 40.651 16.169 1.00 26.30 27 TYR C O 1
ATOM 2588 N N . LEU C 1 28 ? -18.073 38.464 16.136 1.00 26.83 28 LEU C N 1
ATOM 2589 C CA . LEU C 1 28 ? -16.727 38.487 16.669 1.00 26.77 28 LEU C CA 1
ATOM 2590 C C . LEU C 1 28 ? -15.697 38.464 15.546 1.00 27.24 28 LEU C C 1
ATOM 2591 O O . LEU C 1 28 ? -14.789 39.335 15.629 1.00 27.61 28 LEU C O 1
ATOM 2596 N N . GLY C 1 29 ? -15.846 37.555 14.587 1.00 27.35 29 GLY C N 1
ATOM 2597 C CA . GLY C 1 29 ? -14.846 37.544 13.486 1.00 27.71 29 GLY C CA 1
ATOM 2598 C C . GLY C 1 29 ? -14.995 36.303 12.635 1.00 28.69 29 GLY C C 1
ATOM 2599 O O . GLY C 1 29 ? -15.445 35.231 13.120 1.00 29.19 29 GLY C O 1
ATOM 2600 N N . SER C 1 30 ? -14.592 36.453 11.382 1.00 28.99 30 SER C N 1
ATOM 2601 C CA . SER C 1 30 ? -14.655 35.414 10.344 1.00 28.76 30 SER C CA 1
ATOM 2602 C C . SER C 1 30 ? -13.450 35.478 9.415 1.00 29.23 30 SER C C 1
ATOM 2603 O O . SER C 1 30 ? -12.690 36.465 9.483 1.00 29.06 30 SER C O 1
ATOM 2606 N N . GLY C 1 31 ? -13.264 34.457 8.577 1.00 29.54 31 GLY C N 1
ATOM 2607 C CA . GLY C 1 31 ? -12.102 34.434 7.673 1.00 29.97 31 GLY C CA 1
ATOM 2608 C C . GLY C 1 31 ? -11.882 33.093 6.998 1.00 30.42 31 GLY C C 1
ATOM 2609 O O . GLY C 1 31 ? -12.562 32.088 7.271 1.00 30.86 31 GLY C O 1
ATOM 2610 N N . CYS C 1 32 ? -10.919 33.054 6.105 1.00 30.55 32 CYS C N 1
ATOM 2611 C CA . CYS C 1 32 ? -10.606 31.864 5.311 1.00 30.76 32 CYS C CA 1
ATOM 2612 C C . CYS C 1 32 ? -9.132 31.507 5.354 1.00 30.41 32 CYS C C 1
ATOM 2613 O O . CYS C 1 32 ? -8.317 32.325 4.905 1.00 30.60 32 CYS C O 1
ATOM 2616 N N . ILE C 1 33 ? -8.771 30.372 5.853 1.00 30.17 33 ILE C N 1
ATOM 2617 C CA . ILE C 1 33 ? -7.405 29.827 5.936 1.00 30.32 33 ILE C CA 1
ATOM 2618 C C . ILE C 1 33 ? -7.030 29.455 4.497 1.00 30.23 33 ILE C C 1
ATOM 2619 O O . ILE C 1 33 ? -7.810 28.753 3.837 1.00 30.01 33 ILE C O 1
ATOM 2624 N N . ARG C 1 34 ? -5.889 29.864 3.987 1.00 30.43 34 ARG C N 1
ATOM 2625 C CA . ARG C 1 34 ? -5.515 29.518 2.599 1.00 30.72 34 ARG C CA 1
ATOM 2626 C C . ARG C 1 34 ? -4.283 28.614 2.556 1.00 30.44 34 ARG C C 1
ATOM 2627 O O . ARG C 1 34 ? -3.096 28.978 2.573 1.00 31.10 34 ARG C O 1
ATOM 2635 N N . THR C 1 35 ? -4.599 27.336 2.439 1.00 29.61 35 THR C N 1
ATOM 2636 C CA . THR C 1 35 ? -3.697 26.198 2.382 1.00 28.63 35 THR C CA 1
ATOM 2637 C C . THR C 1 35 ? -3.631 25.609 0.983 1.00 28.72 35 THR C C 1
ATOM 2638 O O . THR C 1 35 ? -3.958 24.437 0.701 1.00 28.76 35 THR C O 1
ATOM 2642 N N . LYS C 1 36 ? -3.188 26.463 0.067 1.00 28.49 36 LYS C N 1
ATOM 2643 C CA . LYS C 1 36 ? -3.041 26.154 -1.347 1.00 28.00 36 LYS C CA 1
ATOM 2644 C C . LYS C 1 36 ? -1.863 25.268 -1.708 1.00 27.58 36 LYS C C 1
ATOM 2645 O O . LYS C 1 36 ? -2.091 24.470 -2.627 1.00 27.48 36 LYS C O 1
ATOM 2651 N N . VAL C 1 37 ? -0.748 25.402 -1.042 1.00 27.23 37 VAL C N 1
ATOM 2652 C CA . VAL C 1 37 ? 0.477 24.629 -1.310 1.00 26.93 37 VAL C CA 1
ATOM 2653 C C . VAL C 1 37 ? 0.236 23.155 -1.717 1.00 26.34 37 VAL C C 1
ATOM 2654 O O . VAL C 1 37 ? -0.675 22.478 -1.253 1.00 25.56 37 VAL C O 1
ATOM 2658 N N . ASP C 1 38 ? 1.135 22.800 -2.623 1.00 25.83 38 ASP C N 1
ATOM 2659 C CA . ASP C 1 38 ? 1.230 21.534 -3.333 1.00 26.13 38 ASP C CA 1
ATOM 2660 C C . ASP C 1 38 ? 1.370 20.323 -2.411 1.00 25.38 38 ASP C C 1
ATOM 2661 O O . ASP C 1 38 ? 0.609 19.335 -2.597 1.00 25.65 38 ASP C O 1
ATOM 2666 N N . ASP C 1 39 ? 2.283 20.404 -1.482 1.00 24.08 39 ASP C N 1
ATOM 2667 C CA . ASP C 1 39 ? 2.572 19.371 -0.480 1.00 22.79 39 ASP C CA 1
ATOM 2668 C C . ASP C 1 39 ? 1.421 19.009 0.433 1.00 21.65 39 ASP C C 1
ATOM 2669 O O . ASP C 1 39 ? 0.730 19.960 0.828 1.00 21.60 39 ASP C O 1
ATOM 2674 N N . LEU C 1 40 ? 1.159 17.782 0.828 1.00 20.80 40 LEU C N 1
ATOM 2675 C CA . LEU C 1 40 ? 0.013 17.584 1.753 1.00 20.60 40 LEU C CA 1
ATOM 2676 C C . LEU C 1 40 ? 0.429 17.852 3.204 1.00 20.71 40 LEU C C 1
ATOM 2677 O O . LEU C 1 40 ? -0.171 18.720 3.858 1.00 20.44 40 LEU C O 1
ATOM 2682 N N . PRO C 1 41 ? 1.425 17.136 3.698 1.00 20.79 41 PRO C N 1
ATOM 2683 C CA . PRO C 1 41 ? 1.893 17.298 5.087 1.00 20.98 41 PRO C CA 1
ATOM 2684 C C . PRO C 1 41 ? 1.722 18.724 5.520 1.00 21.24 41 PRO C C 1
ATOM 2685 O O . PRO C 1 41 ? 0.921 19.095 6.410 1.00 22.13 41 PRO C O 1
ATOM 2689 N N . SER C 1 42 ? 2.432 19.591 4.870 1.00 21.51 42 SER C N 1
ATOM 2690 C CA . SER C 1 42 ? 2.380 21.031 5.144 1.00 22.19 42 SER C CA 1
ATOM 2691 C C . SER C 1 42 ? 1.020 21.701 4.989 1.00 21.91 42 SER C C 1
ATOM 2692 O O . SER C 1 42 ? 0.692 22.683 5.673 1.00 21.63 42 SER C O 1
ATOM 2695 N N . ARG C 1 43 ? 0.218 21.223 4.058 1.00 22.15 43 ARG C N 1
ATOM 2696 C CA . ARG C 1 43 ? -1.132 21.881 3.837 1.00 21.90 43 ARG C CA 1
ATOM 2697 C C . ARG C 1 43 ? -1.955 21.400 5.028 1.00 21.44 43 ARG C C 1
ATOM 2698 O O . ARG C 1 43 ? -2.652 22.281 5.578 1.00 21.47 43 ARG C O 1
ATOM 2706 N N . LEU C 1 44 ? -1.786 20.164 5.487 1.00 21.00 44 LEU C N 1
ATOM 2707 C CA . LEU C 1 44 ? -2.485 19.633 6.679 1.00 20.15 44 LEU C CA 1
ATOM 2708 C C . LEU C 1 44 ? -1.979 20.359 7.947 1.00 19.59 44 LEU C C 1
ATOM 2709 O O . LEU C 1 44 ? -2.727 20.563 8.899 1.00 18.47 44 LEU C O 1
ATOM 2714 N N . LYS C 1 45 ? -0.697 20.699 7.858 1.00 19.79 45 LYS C N 1
ATOM 2715 C CA . LYS C 1 45 ? -0.028 21.441 8.941 1.00 19.98 45 LYS C CA 1
ATOM 2716 C C . LYS C 1 45 ? -0.723 22.799 9.152 1.00 19.50 45 LYS C C 1
ATOM 2717 O O . LYS C 1 45 ? -1.087 23.169 10.298 1.00 19.98 45 LYS C O 1
ATOM 2723 N N . LEU C 1 46 ? -0.898 23.487 8.036 1.00 18.67 46 LEU C N 1
ATOM 2724 C CA . LEU C 1 46 ? -1.506 24.826 8.032 1.00 18.05 46 LEU C CA 1
ATOM 2725 C C . LEU C 1 46 ? -2.937 24.720 8.512 1.00 17.92 46 LEU C C 1
ATOM 2726 O O . LEU C 1 46 ? -3.242 25.595 9.344 1.00 18.24 46 LEU C O 1
ATOM 2731 N N . ILE C 1 47 ? -3.733 23.764 8.094 1.00 17.78 47 ILE C N 1
ATOM 2732 C CA . ILE C 1 47 ? -5.096 23.719 8.632 1.00 18.02 47 ILE C CA 1
ATOM 2733 C C . ILE C 1 47 ? -5.080 23.805 10.158 1.00 18.86 47 ILE C C 1
ATOM 2734 O O . ILE C 1 47 ? -5.824 24.655 10.669 1.00 19.43 47 ILE C O 1
ATOM 2739 N N . TYR C 1 48 ? -4.287 22.950 10.769 1.00 18.89 48 TYR C N 1
ATOM 2740 C CA . TYR C 1 48 ? -4.122 22.802 12.206 1.00 19.03 48 TYR C CA 1
ATOM 2741 C C . TYR C 1 48 ? -3.558 23.995 12.925 1.00 19.13 48 TYR C C 1
ATOM 2742 O O . TYR C 1 48 ? -4.000 24.383 13.990 1.00 19.25 48 TYR C O 1
ATOM 2751 N N . ALA C 1 49 ? -2.510 24.577 12.400 1.00 19.84 49 ALA C N 1
ATOM 2752 C CA . ALA C 1 49 ? -1.800 25.744 12.967 1.00 19.73 49 ALA C CA 1
ATOM 2753 C C . ALA C 1 49 ? -2.773 26.916 13.046 1.00 19.73 49 ALA C C 1
ATOM 2754 O O . ALA C 1 49 ? -2.805 27.665 14.033 1.00 19.09 49 ALA C O 1
ATOM 2756 N N . GLY C 1 50 ? -3.562 27.042 11.995 1.00 20.02 50 GLY C N 1
ATOM 2757 C CA . GLY C 1 50 ? -4.582 28.069 11.844 1.00 21.49 50 GLY C CA 1
ATOM 2758 C C . GLY C 1 50 ? -5.785 27.908 12.780 1.00 22.32 50 GLY C C 1
ATOM 2759 O O . GLY C 1 50 ? -6.182 28.798 13.551 1.00 22.29 50 GLY C O 1
ATOM 2760 N N . VAL C 1 51 ? -6.416 26.747 12.708 1.00 23.13 51 VAL C N 1
ATOM 2761 C CA . VAL C 1 51 ? -7.584 26.411 13.533 1.00 23.70 51 VAL C CA 1
ATOM 2762 C C . VAL C 1 51 ? -7.258 26.604 15.013 1.00 23.69 51 VAL C C 1
ATOM 2763 O O . VAL C 1 51 ? -7.953 27.387 15.667 1.00 23.52 51 VAL C O 1
ATOM 2767 N N . THR C 1 52 ? -6.242 25.879 15.469 1.00 24.04 52 THR C N 1
ATOM 2768 C CA . THR C 1 52 ? -5.836 25.987 16.877 1.00 24.40 52 THR C CA 1
ATOM 2769 C C . THR C 1 52 ? -5.388 27.441 17.181 1.00 25.31 52 THR C C 1
ATOM 2770 O O . THR C 1 52 ? -5.293 27.778 18.379 1.00 25.20 52 THR C O 1
ATOM 2774 N N . GLU C 1 53 ? -5.151 28.207 16.135 1.00 26.08 53 GLU C N 1
ATOM 2775 C CA . GLU C 1 53 ? -4.755 29.605 16.237 1.00 27.27 53 GLU C CA 1
ATOM 2776 C C . GLU C 1 53 ? -6.066 30.306 16.599 1.00 28.16 53 GLU C C 1
ATOM 2777 O O . GLU C 1 53 ? -6.237 30.886 17.671 1.00 28.48 53 GLU C O 1
ATOM 2783 N N . ILE C 1 54 ? -7.041 30.204 15.707 1.00 28.63 54 ILE C N 1
ATOM 2784 C CA . ILE C 1 54 ? -8.334 30.815 15.956 1.00 28.82 54 ILE C CA 1
ATOM 2785 C C . ILE C 1 54 ? -8.762 30.519 17.389 1.00 29.24 54 ILE C C 1
ATOM 2786 O O . ILE C 1 54 ? -9.249 31.407 18.105 1.00 29.96 54 ILE C O 1
ATOM 2791 N N . ILE C 1 55 ? -8.639 29.299 17.821 1.00 29.20 55 ILE C N 1
ATOM 2792 C CA . ILE C 1 55 ? -9.079 28.849 19.154 1.00 29.61 55 ILE C CA 1
ATOM 2793 C C . ILE C 1 55 ? -8.509 29.604 20.345 1.00 29.77 55 ILE C C 1
ATOM 2794 O O . ILE C 1 55 ? -9.117 30.002 21.355 1.00 30.02 55 ILE C O 1
ATOM 2799 N N . THR C 1 56 ? -7.213 29.720 20.230 1.00 29.62 56 THR C N 1
ATOM 2800 C CA . THR C 1 56 ? -6.197 30.350 21.030 1.00 29.53 56 THR C CA 1
ATOM 2801 C C . THR C 1 56 ? -6.333 31.857 21.007 1.00 29.21 56 THR C C 1
ATOM 2802 O O . THR C 1 56 ? -5.761 32.639 21.757 1.00 29.98 56 THR C O 1
ATOM 2806 N N . GLN C 1 57 ? -7.095 32.364 20.081 1.00 28.91 57 GLN C N 1
ATOM 2807 C CA . GLN C 1 57 ? -7.367 33.777 19.851 1.00 28.45 57 GLN C CA 1
ATOM 2808 C C . GLN C 1 57 ? -8.819 34.112 20.188 1.00 28.12 57 GLN C C 1
ATOM 2809 O O . GLN C 1 57 ? -9.052 35.192 20.794 1.00 28.38 57 GLN C O 1
ATOM 2815 N N . PHE C 1 58 ? -9.777 33.252 19.813 1.00 26.78 58 PHE C N 1
ATOM 2816 C CA . PHE C 1 58 ? -11.193 33.603 20.077 1.00 25.55 58 PHE C CA 1
ATOM 2817 C C . PHE C 1 58 ? -11.685 32.939 21.362 1.00 25.26 58 PHE C C 1
ATOM 2818 O O . PHE C 1 58 ? -12.657 33.499 21.936 1.00 24.86 58 PHE C O 1
ATOM 2826 N N . GLN C 1 59 ? -11.012 31.878 21.789 1.00 24.81 59 GLN C N 1
ATOM 2827 C CA . GLN C 1 59 ? -11.462 31.216 23.035 1.00 24.54 59 GLN C CA 1
ATOM 2828 C C . GLN C 1 59 ? -12.958 30.888 22.922 1.00 24.02 59 GLN C C 1
ATOM 2829 O O . GLN C 1 59 ? -13.765 31.532 23.594 1.00 24.08 59 GLN C O 1
ATOM 2835 N N . PRO C 1 60 ? -13.302 29.930 22.087 1.00 23.91 60 PRO C N 1
ATOM 2836 C CA . PRO C 1 60 ? -14.645 29.484 21.812 1.00 23.50 60 PRO C CA 1
ATOM 2837 C C . PRO C 1 60 ? -15.183 28.378 22.672 1.00 23.03 60 PRO C C 1
ATOM 2838 O O . PRO C 1 60 ? -14.403 27.463 22.988 1.00 23.52 60 PRO C O 1
ATOM 2842 N N . ASP C 1 61 ? -16.457 28.432 22.965 1.00 22.72 61 ASP C N 1
ATOM 2843 C CA . ASP C 1 61 ? -17.023 27.327 23.772 1.00 22.75 61 ASP C CA 1
ATOM 2844 C C . ASP C 1 61 ? -17.250 26.155 22.823 1.00 22.70 61 ASP C C 1
ATOM 2845 O O . ASP C 1 61 ? -16.681 25.115 23.192 1.00 23.16 61 ASP C O 1
ATOM 2850 N N . TYR C 1 62 ? -17.963 26.196 21.718 1.00 22.68 62 TYR C N 1
ATOM 2851 C CA . TYR C 1 62 ? -18.214 25.042 20.841 1.00 22.41 62 TYR C CA 1
ATOM 2852 C C . TYR C 1 62 ? -17.623 24.977 19.439 1.00 21.92 62 TYR C C 1
ATOM 2853 O O . TYR C 1 62 ? -17.320 26.038 18.867 1.00 21.87 62 TYR C O 1
ATOM 2862 N N . PHE C 1 63 ? -17.557 23.734 18.960 1.00 21.11 63 PHE C N 1
ATOM 2863 C CA . PHE C 1 63 ? -17.016 23.506 17.597 1.00 21.33 63 PHE C CA 1
ATOM 2864 C C . PHE C 1 63 ? -18.109 23.035 16.624 1.00 21.90 63 PHE C C 1
ATOM 2865 O O . PHE C 1 63 ? -18.747 21.967 16.733 1.00 21.62 63 PHE C O 1
ATOM 2873 N N . ALA C 1 64 ? -18.334 23.896 15.641 1.00 22.79 64 ALA C N 1
ATOM 2874 C CA . ALA C 1 64 ? -19.374 23.544 14.653 1.00 24.37 64 ALA C CA 1
ATOM 2875 C C . ALA C 1 64 ? -18.648 23.183 13.347 1.00 25.62 64 ALA C C 1
ATOM 2876 O O . ALA C 1 64 ? -17.717 23.874 12.923 1.00 25.33 64 ALA C O 1
ATOM 2878 N N . ILE C 1 65 ? -19.153 22.087 12.827 1.00 27.08 65 ILE C N 1
ATOM 2879 C CA . ILE C 1 65 ? -18.713 21.549 11.560 1.00 29.29 65 ILE C CA 1
ATOM 2880 C C . ILE C 1 65 ? -19.978 20.890 10.960 1.00 31.30 65 ILE C C 1
ATOM 2881 O O . ILE C 1 65 ? -20.721 20.233 11.701 1.00 32.10 65 ILE C O 1
ATOM 2886 N N . GLU C 1 66 ? -20.135 21.120 9.680 1.00 32.93 66 GLU C N 1
ATOM 2887 C CA . GLU C 1 66 ? -21.266 20.545 8.945 1.00 34.76 66 GLU C CA 1
ATOM 2888 C C . GLU C 1 66 ? -20.795 19.189 8.433 1.00 35.92 66 GLU C C 1
ATOM 2889 O O . GLU C 1 66 ? -19.602 18.867 8.481 1.00 35.75 66 GLU C O 1
ATOM 2895 N N . GLN C 1 67 ? -21.728 18.403 7.953 1.00 37.76 67 GLN C N 1
ATOM 2896 C CA . GLN C 1 67 ? -21.554 17.050 7.440 1.00 39.20 67 GLN C CA 1
ATOM 2897 C C . GLN C 1 67 ? -21.890 16.947 5.962 1.00 40.24 67 GLN C C 1
ATOM 2898 O O . GLN C 1 67 ? -22.304 17.910 5.337 1.00 40.19 67 GLN C O 1
ATOM 2904 N N . VAL C 1 68 ? -21.681 15.729 5.519 1.00 42.07 68 VAL C N 1
ATOM 2905 C CA . VAL C 1 68 ? -21.858 15.310 4.120 1.00 44.12 68 VAL C CA 1
ATOM 2906 C C . VAL C 1 68 ? -22.846 14.160 3.858 1.00 45.90 68 VAL C C 1
ATOM 2907 O O . VAL C 1 68 ? -22.660 12.973 4.180 1.00 45.75 68 VAL C O 1
ATOM 2911 N N . PHE C 1 69 ? -23.929 14.602 3.199 1.00 47.77 69 PHE C N 1
ATOM 2912 C CA . PHE C 1 69 ? -25.039 13.721 2.766 1.00 49.43 69 PHE C CA 1
ATOM 2913 C C . PHE C 1 69 ? -24.804 13.458 1.257 1.00 50.29 69 PHE C C 1
ATOM 2914 O O . PHE C 1 69 ? -24.906 12.293 0.817 1.00 50.58 69 PHE C O 1
ATOM 2922 N N . MET C 1 70 ? -24.480 14.512 0.519 1.00 50.75 70 MET C N 1
ATOM 2923 C CA . MET C 1 70 ? -24.219 14.404 -0.928 1.00 51.13 70 MET C CA 1
ATOM 2924 C C . MET C 1 70 ? -22.750 14.794 -1.134 1.00 51.15 70 MET C C 1
ATOM 2925 O O . MET C 1 70 ? -22.427 15.996 -1.238 1.00 51.11 70 MET C O 1
ATOM 2930 N N . ALA C 1 71 ? -21.917 13.759 -1.171 1.00 50.98 71 ALA C N 1
ATOM 2931 C CA . ALA C 1 71 ? -20.455 13.917 -1.359 1.00 50.55 71 ALA C CA 1
ATOM 2932 C C . ALA C 1 71 ? -19.912 13.038 -2.490 1.00 50.09 71 ALA C C 1
ATOM 2933 O O . ALA C 1 71 ? -18.916 12.290 -2.412 1.00 50.42 71 ALA C O 1
ATOM 2935 N N . LYS C 1 72 ? -20.520 13.146 -3.622 1.00 49.15 72 LYS C N 1
ATOM 2936 C CA . LYS C 1 72 ? -20.395 12.484 -4.902 1.00 48.10 72 LYS C CA 1
ATOM 2937 C C . LYS C 1 72 ? -19.076 12.224 -5.597 1.00 47.12 72 LYS C C 1
ATOM 2938 O O . LYS C 1 72 ? -19.124 11.070 -6.136 1.00 47.31 72 LYS C O 1
ATOM 2944 N N . ASN C 1 73 ? -18.030 13.009 -5.696 1.00 45.70 73 ASN C N 1
ATOM 2945 C CA . ASN C 1 73 ? -16.830 12.550 -6.470 1.00 44.30 73 ASN C CA 1
ATOM 2946 C C . ASN C 1 73 ? -15.775 11.946 -5.534 1.00 43.03 73 ASN C C 1
ATOM 2947 O O . ASN C 1 73 ? -15.136 12.588 -4.682 1.00 43.12 73 ASN C O 1
ATOM 2952 N N . ALA C 1 74 ? -15.572 10.660 -5.726 1.00 41.30 74 ALA C N 1
ATOM 2953 C CA . ALA C 1 74 ? -14.661 9.814 -4.963 1.00 39.19 74 ALA C CA 1
ATOM 2954 C C . ALA C 1 74 ? -13.358 10.451 -4.517 1.00 37.91 74 ALA C C 1
ATOM 2955 O O . ALA C 1 74 ? -13.160 10.514 -3.273 1.00 38.10 74 ALA C O 1
ATOM 2957 N N . ASP C 1 75 ? -12.514 10.873 -5.425 1.00 36.31 75 ASP C N 1
ATOM 2958 C CA . ASP C 1 75 ? -11.180 11.436 -5.108 1.00 34.65 75 ASP C CA 1
ATOM 2959 C C . ASP C 1 75 ? -11.118 12.889 -4.650 1.00 33.30 75 ASP C C 1
ATOM 2960 O O . ASP C 1 75 ? -10.064 13.413 -4.251 1.00 32.60 75 ASP C O 1
ATOM 2965 N N . SER C 1 76 ? -12.281 13.505 -4.702 1.00 32.37 76 SER C N 1
ATOM 2966 C CA . SER C 1 76 ? -12.492 14.899 -4.269 1.00 30.95 76 SER C CA 1
ATOM 2967 C C . SER C 1 76 ? -12.809 14.823 -2.766 1.00 29.77 76 SER C C 1
ATOM 2968 O O . SER C 1 76 ? -12.472 15.681 -1.942 1.00 29.98 76 SER C O 1
ATOM 2971 N N . ALA C 1 77 ? -13.429 13.728 -2.408 1.00 28.35 77 ALA C N 1
ATOM 2972 C CA . ALA C 1 77 ? -13.878 13.351 -1.076 1.00 27.31 77 ALA C CA 1
ATOM 2973 C C . ALA C 1 77 ? -12.773 12.846 -0.179 1.00 26.58 77 ALA C C 1
ATOM 2974 O O . ALA C 1 77 ? -12.884 13.022 1.042 1.00 26.73 77 ALA C O 1
ATOM 2976 N N . LEU C 1 78 ? -11.732 12.225 -0.690 1.00 26.08 78 LEU C N 1
ATOM 2977 C CA . LEU C 1 78 ? -10.593 11.749 0.088 1.00 25.42 78 LEU C CA 1
ATOM 2978 C C . LEU C 1 78 ? -9.913 12.956 0.754 1.00 24.95 78 LEU C C 1
ATOM 2979 O O . LEU C 1 78 ? -9.556 12.951 1.938 1.00 24.95 78 LEU C O 1
ATOM 2984 N N . LYS C 1 79 ? -9.752 13.969 -0.077 1.00 24.18 79 LYS C N 1
ATOM 2985 C CA . LYS C 1 79 ? -9.186 15.275 0.200 1.00 23.69 79 LYS C CA 1
ATOM 2986 C C . LYS C 1 79 ? -10.042 16.136 1.131 1.00 23.28 79 LYS C C 1
ATOM 2987 O O . LYS C 1 79 ? -9.529 17.059 1.773 1.00 22.99 79 LYS C O 1
ATOM 2993 N N . LEU C 1 80 ? -11.345 15.882 1.140 1.00 23.05 80 LEU C N 1
ATOM 2994 C CA . LEU C 1 80 ? -12.254 16.648 2.015 1.00 22.67 80 LEU C CA 1
ATOM 2995 C C . LEU C 1 80 ? -12.033 16.014 3.407 1.00 22.69 80 LEU C C 1
ATOM 2996 O O . LEU C 1 80 ? -11.896 16.732 4.422 1.00 23.21 80 LEU C O 1
ATOM 3001 N N . GLY C 1 81 ? -11.979 14.698 3.347 1.00 21.98 81 GLY C N 1
ATOM 3002 C CA . GLY C 1 81 ? -11.722 13.804 4.483 1.00 21.29 81 GLY C CA 1
ATOM 3003 C C . GLY C 1 81 ? -10.473 14.233 5.263 1.00 20.49 81 GLY C C 1
ATOM 3004 O O . GLY C 1 81 ? -10.615 14.513 6.464 1.00 20.53 81 GLY C O 1
ATOM 3005 N N . GLN C 1 82 ? -9.327 14.309 4.619 1.00 19.69 82 GLN C N 1
ATOM 3006 C CA . GLN C 1 82 ? -8.107 14.765 5.314 1.00 19.23 82 GLN C CA 1
ATOM 3007 C C . GLN C 1 82 ? -8.235 16.185 5.842 1.00 19.26 82 GLN C C 1
ATOM 3008 O O . GLN C 1 82 ? -7.748 16.488 6.940 1.00 19.30 82 GLN C O 1
ATOM 3014 N N . ALA C 1 83 ? -8.831 17.086 5.110 1.00 20.21 83 ALA C N 1
ATOM 3015 C CA . ALA C 1 83 ? -9.032 18.499 5.499 1.00 20.90 83 ALA C CA 1
ATOM 3016 C C . ALA C 1 83 ? -9.975 18.484 6.714 1.00 21.34 83 ALA C C 1
ATOM 3017 O O . ALA C 1 83 ? -9.694 19.094 7.768 1.00 21.76 83 ALA C O 1
ATOM 3019 N N . ARG C 1 84 ? -11.045 17.740 6.581 1.00 21.29 84 ARG C N 1
ATOM 3020 C CA . ARG C 1 84 ? -12.047 17.550 7.629 1.00 21.64 84 ARG C CA 1
ATOM 3021 C C . ARG C 1 84 ? -11.438 17.150 8.969 1.00 21.76 84 ARG C C 1
ATOM 3022 O O . ARG C 1 84 ? -11.445 17.822 10.015 1.00 22.22 84 ARG C O 1
ATOM 3030 N N . GLY C 1 85 ? -10.869 15.965 9.005 1.00 21.64 85 GLY C N 1
ATOM 3031 C CA . GLY C 1 85 ? -10.176 15.253 10.062 1.00 21.08 85 GLY C CA 1
ATOM 3032 C C . GLY C 1 85 ? -9.174 16.135 10.778 1.00 21.00 85 GLY C C 1
ATOM 3033 O O . GLY C 1 85 ? -9.270 16.181 12.022 1.00 21.40 85 GLY C O 1
ATOM 3034 N N . VAL C 1 86 ? -8.287 16.809 10.061 1.00 20.48 86 VAL C N 1
ATOM 3035 C CA . VAL C 1 86 ? -7.305 17.686 10.714 1.00 20.36 86 VAL C CA 1
ATOM 3036 C C . VAL C 1 86 ? -7.966 18.814 11.527 1.00 20.60 86 VAL C C 1
ATOM 3037 O O . VAL C 1 86 ? -7.496 19.196 12.613 1.00 20.43 86 VAL C O 1
ATOM 3041 N N . ALA C 1 87 ? -9.030 19.388 10.974 1.00 20.69 87 ALA C N 1
ATOM 3042 C CA . ALA C 1 87 ? -9.778 20.497 11.581 1.00 20.44 87 ALA C CA 1
ATOM 3043 C C . ALA C 1 87 ? -10.451 20.012 12.856 1.00 20.77 87 ALA C C 1
ATOM 3044 O O . ALA C 1 87 ? -10.407 20.707 13.878 1.00 21.15 87 ALA C O 1
ATOM 3046 N N . ILE C 1 88 ? -11.048 18.844 12.779 1.00 20.78 88 ILE C N 1
ATOM 3047 C CA . ILE C 1 88 ? -11.743 18.207 13.885 1.00 20.99 88 ILE C CA 1
ATOM 3048 C C . ILE C 1 88 ? -10.847 18.007 15.086 1.00 21.11 88 ILE C C 1
ATOM 3049 O O . ILE C 1 88 ? -11.153 18.437 16.192 1.00 21.48 88 ILE C O 1
ATOM 3054 N N . VAL C 1 89 ? -9.725 17.343 14.846 1.00 21.37 89 VAL C N 1
ATOM 3055 C CA . VAL C 1 89 ? -8.676 16.989 15.795 1.00 20.77 89 VAL C CA 1
ATOM 3056 C C . VAL C 1 89 ? -7.995 18.207 16.419 1.00 20.80 89 VAL C C 1
ATOM 3057 O O . VAL C 1 89 ? -7.624 18.091 17.600 1.00 21.01 89 VAL C O 1
ATOM 3061 N N . ALA C 1 90 ? -7.812 19.270 15.650 1.00 20.50 90 ALA C N 1
ATOM 3062 C CA . ALA C 1 90 ? -7.148 20.448 16.199 1.00 20.35 90 ALA C CA 1
ATOM 3063 C C . ALA C 1 90 ? -8.095 20.985 17.253 1.00 21.30 90 ALA C C 1
ATOM 3064 O O . ALA C 1 90 ? -7.601 21.514 18.245 1.00 22.45 90 ALA C O 1
ATOM 3066 N N . ALA C 1 91 ? -9.373 20.843 16.986 1.00 21.76 91 ALA C N 1
ATOM 3067 C CA . ALA C 1 91 ? -10.454 21.306 17.866 1.00 21.81 91 ALA C CA 1
ATOM 3068 C C . ALA C 1 91 ? -10.458 20.458 19.125 1.00 21.88 91 ALA C C 1
ATOM 3069 O O . ALA C 1 91 ? -10.453 20.988 20.231 1.00 22.30 91 ALA C O 1
ATOM 3071 N N . VAL C 1 92 ? -10.531 19.169 18.948 1.00 21.89 92 VAL C N 1
ATOM 3072 C CA . VAL C 1 92 ? -10.508 18.192 20.022 1.00 22.54 92 VAL C CA 1
ATOM 3073 C C . VAL C 1 92 ? -9.292 18.346 20.934 1.00 23.10 92 VAL C C 1
ATOM 3074 O O . VAL C 1 92 ? -9.379 18.317 22.170 1.00 23.77 92 VAL C O 1
ATOM 3078 N N . ASN C 1 93 ? -8.104 18.472 20.374 1.00 23.45 93 ASN C N 1
ATOM 3079 C CA . ASN C 1 93 ? -6.837 18.637 21.120 1.00 23.32 93 ASN C CA 1
ATOM 3080 C C . ASN C 1 93 ? -6.846 19.974 21.852 1.00 22.93 93 ASN C C 1
ATOM 3081 O O . ASN C 1 93 ? -5.895 20.160 22.591 1.00 22.58 93 ASN C O 1
ATOM 3086 N N . GLN C 1 94 ? -7.846 20.793 21.650 1.00 23.45 94 GLN C N 1
ATOM 3087 C CA . GLN C 1 94 ? -8.050 22.118 22.259 1.00 23.52 94 GLN C CA 1
ATOM 3088 C C . GLN C 1 94 ? -9.194 22.012 23.311 1.00 23.35 94 GLN C C 1
ATOM 3089 O O . GLN C 1 94 ? -9.619 22.990 23.950 1.00 22.51 94 GLN C O 1
ATOM 3095 N N . GLU C 1 95 ? -9.610 20.757 23.448 1.00 23.34 95 GLU C N 1
ATOM 3096 C CA . GLU C 1 95 ? -10.643 20.401 24.435 1.00 23.24 95 GLU C CA 1
ATOM 3097 C C . GLU C 1 95 ? -12.054 20.796 24.070 1.00 22.62 95 GLU C C 1
ATOM 3098 O O . GLU C 1 95 ? -12.988 20.413 24.804 1.00 22.89 95 GLU C O 1
ATOM 3104 N N . LEU C 1 96 ? -12.277 21.491 22.987 1.00 22.21 96 LEU C N 1
ATOM 3105 C CA . LEU C 1 96 ? -13.579 21.931 22.506 1.00 21.17 96 LEU C CA 1
ATOM 3106 C C . LEU C 1 96 ? -14.354 20.759 21.928 1.00 21.07 96 LEU C C 1
ATOM 3107 O O . LEU C 1 96 ? -13.698 20.012 21.244 1.00 20.25 96 LEU C O 1
ATOM 3112 N N . PRO C 1 97 ? -15.643 20.706 22.201 1.00 21.92 97 PRO C N 1
ATOM 3113 C CA . PRO C 1 97 ? -16.589 19.720 21.738 1.00 21.80 97 PRO C CA 1
ATOM 3114 C C . PRO C 1 97 ? -17.020 19.965 20.298 1.00 22.18 97 PRO C C 1
ATOM 3115 O O . PRO C 1 97 ? -17.362 21.115 19.981 1.00 22.13 97 PRO C O 1
ATOM 3119 N N . VAL C 1 98 ? -17.042 18.925 19.498 1.00 22.51 98 VAL C N 1
ATOM 3120 C CA . VAL C 1 98 ? -17.451 18.955 18.106 1.00 22.98 98 VAL C CA 1
ATOM 3121 C C . VAL C 1 98 ? -18.877 18.414 17.870 1.00 22.80 98 VAL C C 1
ATOM 3122 O O . VAL C 1 98 ? -19.272 17.281 18.126 1.00 21.91 98 VAL C O 1
ATOM 3126 N N . PHE C 1 99 ? -19.607 19.299 17.242 1.00 23.42 99 PHE C N 1
ATOM 3127 C CA . PHE C 1 99 ? -20.988 19.297 16.787 1.00 23.75 99 PHE C CA 1
ATOM 3128 C C . PHE C 1 99 ? -21.099 19.216 15.264 1.00 24.47 99 PHE C C 1
ATOM 3129 O O . PHE C 1 99 ? -20.728 20.109 14.460 1.00 24.40 99 PHE C O 1
ATOM 3137 N N . GLU C 1 100 ? -21.632 18.113 14.750 1.00 25.14 100 GLU C N 1
ATOM 3138 C CA . GLU C 1 100 ? -21.799 17.920 13.300 1.00 25.97 100 GLU C CA 1
ATOM 3139 C C . GLU C 1 100 ? -23.257 18.119 12.888 1.00 26.35 100 GLU C C 1
ATOM 3140 O O . GLU C 1 100 ? -24.120 17.412 13.425 1.00 26.25 100 GLU C O 1
ATOM 3146 N N . TYR C 1 101 ? -23.471 19.055 11.972 1.00 26.72 101 TYR C N 1
ATOM 3147 C CA . TYR C 1 101 ? -24.777 19.437 11.432 1.00 26.60 101 TYR C CA 1
ATOM 3148 C C . TYR C 1 101 ? -24.840 19.167 9.935 1.00 26.74 101 TYR C C 1
ATOM 3149 O O . TYR C 1 101 ? -23.885 19.424 9.208 1.00 26.31 101 TYR C O 1
ATOM 3158 N N . ALA C 1 102 ? -25.998 18.702 9.523 1.00 27.35 102 ALA C N 1
ATOM 3159 C CA . ALA C 1 102 ? -26.324 18.366 8.129 1.00 27.57 102 ALA C CA 1
ATOM 3160 C C . ALA C 1 102 ? -26.658 19.655 7.417 1.00 27.88 102 ALA C C 1
ATOM 3161 O O . ALA C 1 102 ? -27.441 20.403 8.018 1.00 28.18 102 ALA C O 1
ATOM 3163 N N . ALA C 1 103 ? -26.102 19.882 6.249 1.00 28.38 103 ALA C N 1
ATOM 3164 C CA . ALA C 1 103 ? -26.339 21.128 5.476 1.00 28.73 103 ALA C CA 1
ATOM 3165 C C . ALA C 1 103 ? -27.842 21.312 5.260 1.00 28.93 103 ALA C C 1
ATOM 3166 O O . ALA C 1 103 ? -28.387 22.388 4.990 1.00 28.79 103 ALA C O 1
ATOM 3168 N N . ARG C 1 104 ? -28.498 20.180 5.410 1.00 29.45 104 ARG C N 1
ATOM 3169 C CA . ARG C 1 104 ? -29.958 20.107 5.285 1.00 30.16 104 ARG C CA 1
ATOM 3170 C C . ARG C 1 104 ? -30.503 20.960 6.421 1.00 30.33 104 ARG C C 1
ATOM 3171 O O . ARG C 1 104 ? -31.347 21.858 6.278 1.00 30.71 104 ARG C O 1
ATOM 3179 N N . GLN C 1 105 ? -29.970 20.726 7.615 1.00 30.24 105 GLN C N 1
ATOM 3180 C CA . GLN C 1 105 ? -30.316 21.401 8.866 1.00 29.75 105 GLN C CA 1
ATOM 3181 C C . GLN C 1 105 ? -29.821 22.838 8.937 1.00 29.37 105 GLN C C 1
ATOM 3182 O O . GLN C 1 105 ? -30.405 23.627 9.702 1.00 29.06 105 GLN C O 1
ATOM 3188 N N . VAL C 1 106 ? -28.815 23.235 8.188 1.00 29.24 106 VAL C N 1
ATOM 3189 C CA . VAL C 1 106 ? -28.244 24.598 8.220 1.00 29.14 106 VAL C CA 1
ATOM 3190 C C . VAL C 1 106 ? -29.075 25.601 7.425 1.00 29.32 106 VAL C C 1
ATOM 3191 O O . VAL C 1 106 ? -29.056 26.801 7.737 1.00 29.17 106 VAL C O 1
ATOM 3195 N N . LYS C 1 107 ? -29.732 25.108 6.405 1.00 29.91 107 LYS C N 1
ATOM 3196 C CA . LYS C 1 107 ? -30.610 25.954 5.548 1.00 30.25 107 LYS C CA 1
ATOM 3197 C C . LYS C 1 107 ? -31.912 26.124 6.306 1.00 30.19 107 LYS C C 1
ATOM 3198 O O . LYS C 1 107 ? -32.255 27.250 6.671 1.00 30.80 107 LYS C O 1
ATOM 3204 N N . GLN C 1 108 ? -32.607 25.040 6.623 1.00 29.85 108 GLN C N 1
ATOM 3205 C CA . GLN C 1 108 ? -33.845 25.099 7.398 1.00 29.05 108 GLN C CA 1
ATOM 3206 C C . GLN C 1 108 ? -33.618 26.141 8.497 1.00 28.22 108 GLN C C 1
ATOM 3207 O O . GLN C 1 108 ? -34.353 27.132 8.610 1.00 28.86 108 GLN C O 1
ATOM 3213 N N . THR C 1 109 ? -32.584 25.935 9.257 1.00 27.00 109 THR C N 1
ATOM 3214 C CA . THR C 1 109 ? -32.266 26.843 10.357 1.00 26.43 109 THR C CA 1
ATOM 3215 C C . THR C 1 109 ? -32.125 28.288 9.906 1.00 25.92 109 THR C C 1
ATOM 3216 O O . THR C 1 109 ? -32.977 29.103 10.300 1.00 25.92 109 THR C O 1
ATOM 3220 N N . VAL C 1 110 ? -31.138 28.689 9.170 1.00 25.66 110 VAL C N 1
ATOM 3221 C CA . VAL C 1 110 ? -30.981 30.121 8.837 1.00 25.88 110 VAL C CA 1
ATOM 3222 C C . VAL C 1 110 ? -32.143 30.801 8.106 1.00 26.65 110 VAL C C 1
ATOM 3223 O O . VAL C 1 110 ? -32.772 31.711 8.692 1.00 26.23 110 VAL C O 1
ATOM 3227 N N . VAL C 1 111 ? -32.362 30.401 6.881 1.00 27.44 111 VAL C N 1
ATOM 3228 C CA . VAL C 1 111 ? -33.361 30.916 5.969 1.00 28.61 111 VAL C CA 1
ATOM 3229 C C . VAL C 1 111 ? -34.746 30.301 6.081 1.00 29.65 111 VAL C C 1
ATOM 3230 O O . VAL C 1 111 ? -35.628 30.837 5.354 1.00 29.69 111 VAL C O 1
ATOM 3234 N N . GLY C 1 112 ? -34.916 29.269 6.896 1.00 30.31 112 GLY C N 1
ATOM 3235 C CA . GLY C 1 112 ? -36.299 28.734 6.938 1.00 31.47 112 GLY C CA 1
ATOM 3236 C C . GLY C 1 112 ? -36.661 27.832 5.774 1.00 32.16 112 GLY C C 1
ATOM 3237 O O . GLY C 1 112 ? -37.866 27.562 5.596 1.00 32.60 112 GLY C O 1
ATOM 3238 N N . ILE C 1 113 ? -35.735 27.369 4.953 1.00 32.64 113 ILE C N 1
ATOM 3239 C CA . ILE C 1 113 ? -36.091 26.441 3.837 1.00 32.89 113 ILE C CA 1
ATOM 3240 C C . ILE C 1 113 ? -34.785 25.714 3.490 1.00 32.99 113 ILE C C 1
ATOM 3241 O O . ILE C 1 113 ? -33.697 26.280 3.298 1.00 33.19 113 ILE C O 1
ATOM 3246 N N . GLY C 1 114 ? -34.939 24.405 3.484 1.00 33.07 114 GLY C N 1
ATOM 3247 C CA . GLY C 1 114 ? -33.897 23.417 3.220 1.00 33.28 114 GLY C CA 1
ATOM 3248 C C . GLY C 1 114 ? -33.700 23.087 1.750 1.00 33.38 114 GLY C C 1
ATOM 3249 O O . GLY C 1 114 ? -33.155 21.995 1.442 1.00 33.83 114 GLY C O 1
ATOM 3250 N N . SER C 1 115 ? -34.161 23.964 0.881 1.00 32.99 115 SER C N 1
ATOM 3251 C CA . SER C 1 115 ? -34.010 23.806 -0.575 1.00 32.59 115 SER C CA 1
ATOM 3252 C C . SER C 1 115 ? -33.459 25.140 -1.131 1.00 32.58 115 SER C C 1
ATOM 3253 O O . SER C 1 115 ? -33.301 25.308 -2.363 1.00 32.64 115 SER C O 1
ATOM 3256 N N . ALA C 1 116 ? -33.121 26.016 -0.199 1.00 31.98 116 ALA C N 1
ATOM 3257 C CA . ALA C 1 116 ? -32.555 27.334 -0.400 1.00 31.85 116 ALA C CA 1
ATOM 3258 C C . ALA C 1 116 ? -31.139 27.355 -0.995 1.00 31.88 116 ALA C C 1
ATOM 3259 O O . ALA C 1 116 ? -30.204 26.671 -0.543 1.00 31.60 116 ALA C O 1
ATOM 3261 N N . GLU C 1 117 ? -30.985 28.190 -2.025 1.00 31.76 117 GLU C N 1
ATOM 3262 C CA . GLU C 1 117 ? -29.711 28.342 -2.746 1.00 31.52 117 GLU C CA 1
ATOM 3263 C C . GLU C 1 117 ? -28.673 28.946 -1.820 1.00 31.97 117 GLU C C 1
ATOM 3264 O O . GLU C 1 117 ? -29.083 29.790 -0.982 1.00 32.55 117 GLU C O 1
ATOM 3270 N N . LYS C 1 118 ? -27.413 28.579 -1.995 1.00 31.96 118 LYS C N 1
ATOM 3271 C CA . LYS C 1 118 ? -26.368 29.106 -1.094 1.00 31.88 118 LYS C CA 1
ATOM 3272 C C . LYS C 1 118 ? -26.382 30.602 -0.870 1.00 31.66 118 LYS C C 1
ATOM 3273 O O . LYS C 1 118 ? -26.121 30.951 0.293 1.00 32.08 118 LYS C O 1
ATOM 3279 N N . SER C 1 119 ? -26.611 31.440 -1.853 1.00 31.35 119 SER C N 1
ATOM 3280 C CA . SER C 1 119 ? -26.635 32.907 -1.702 1.00 30.62 119 SER C CA 1
ATOM 3281 C C . SER C 1 119 ? -27.856 33.338 -0.883 1.00 30.34 119 SER C C 1
ATOM 3282 O O . SER C 1 119 ? -27.804 34.425 -0.277 1.00 30.08 119 SER C O 1
ATOM 3285 N N . GLN C 1 120 ? -28.899 32.530 -0.874 1.00 30.24 120 GLN C N 1
ATOM 3286 C CA . GLN C 1 120 ? -30.075 32.899 -0.048 1.00 30.43 120 GLN C CA 1
ATOM 3287 C C . GLN C 1 120 ? -29.588 32.686 1.403 1.00 30.04 120 GLN C C 1
ATOM 3288 O O . GLN C 1 120 ? -29.925 33.474 2.303 1.00 30.32 120 GLN C O 1
ATOM 3294 N N . VAL C 1 121 ? -28.793 31.642 1.612 1.00 29.53 121 VAL C N 1
ATOM 3295 C CA . VAL C 1 121 ? -28.264 31.402 2.984 1.00 28.90 121 VAL C CA 1
ATOM 3296 C C . VAL C 1 121 ? -27.215 32.474 3.328 1.00 28.34 121 VAL C C 1
ATOM 3297 O O . VAL C 1 121 ? -27.250 33.056 4.446 1.00 28.94 121 VAL C O 1
ATOM 3301 N N . GLN C 1 122 ? -26.323 32.754 2.409 1.00 27.17 122 GLN C N 1
ATOM 3302 C CA . GLN C 1 122 ? -25.311 33.817 2.676 1.00 26.09 122 GLN C CA 1
ATOM 3303 C C . GLN C 1 122 ? -26.006 35.142 2.937 1.00 24.79 122 GLN C C 1
ATOM 3304 O O . GLN C 1 122 ? -25.635 35.890 3.851 1.00 24.29 122 GLN C O 1
ATOM 3310 N N . HIS C 1 123 ? -27.031 35.460 2.183 1.00 24.12 123 HIS C N 1
ATOM 3311 C CA . HIS C 1 123 ? -27.775 36.707 2.325 1.00 23.72 123 HIS C CA 1
ATOM 3312 C C . HIS C 1 123 ? -28.345 36.870 3.732 1.00 23.27 123 HIS C C 1
ATOM 3313 O O . HIS C 1 123 ? -28.258 38.016 4.184 1.00 22.75 123 HIS C O 1
ATOM 3320 N N . MET C 1 124 ? -28.850 35.767 4.258 1.00 23.12 124 MET C N 1
ATOM 3321 C CA . MET C 1 124 ? -29.465 35.801 5.610 1.00 22.81 124 MET C CA 1
ATOM 3322 C C . MET C 1 124 ? -28.376 35.876 6.678 1.00 22.24 124 MET C C 1
ATOM 3323 O O . MET C 1 124 ? -28.606 36.601 7.677 1.00 22.42 124 MET C O 1
ATOM 3328 N N . VAL C 1 125 ? -27.263 35.246 6.468 1.00 21.98 125 VAL C N 1
ATOM 3329 C CA . VAL C 1 125 ? -26.147 35.262 7.423 1.00 22.24 125 VAL C CA 1
ATOM 3330 C C . VAL C 1 125 ? -25.674 36.674 7.788 1.00 22.43 125 VAL C C 1
ATOM 3331 O O . VAL C 1 125 ? -25.335 36.904 8.956 1.00 22.03 125 VAL C O 1
ATOM 3335 N N . ARG C 1 126 ? -25.611 37.455 6.726 1.00 22.79 126 ARG C N 1
ATOM 3336 C CA . ARG C 1 126 ? -25.155 38.842 6.722 1.00 22.79 126 ARG C CA 1
ATOM 3337 C C . ARG C 1 126 ? -26.216 39.856 7.076 1.00 22.61 126 ARG C C 1
ATOM 3338 O O . ARG C 1 126 ? -25.835 40.962 7.518 1.00 22.69 126 ARG C O 1
ATOM 3346 N N . THR C 1 127 ? -27.483 39.484 6.918 1.00 22.55 127 THR C N 1
ATOM 3347 C CA . THR C 1 127 ? -28.575 40.394 7.318 1.00 21.99 127 THR C CA 1
ATOM 3348 C C . THR C 1 127 ? -28.475 40.396 8.858 1.00 22.10 127 THR C C 1
ATOM 3349 O O . THR C 1 127 ? -28.229 41.409 9.508 1.00 22.05 127 THR C O 1
ATOM 3353 N N . LEU C 1 128 ? -28.639 39.163 9.307 1.00 22.21 128 LEU C N 1
ATOM 3354 C CA . LEU C 1 128 ? -28.595 38.806 10.723 1.00 22.39 128 LEU C CA 1
ATOM 3355 C C . LEU C 1 128 ? -27.350 39.279 11.466 1.00 22.49 128 LEU C C 1
ATOM 3356 O O . LEU C 1 128 ? -27.425 39.655 12.649 1.00 22.62 128 LEU C O 1
ATOM 3361 N N . LEU C 1 129 ? -26.222 39.203 10.789 1.00 22.26 129 LEU C N 1
ATOM 3362 C CA . LEU C 1 129 ? -24.975 39.607 11.453 1.00 22.51 129 LEU C CA 1
ATOM 3363 C C . LEU C 1 129 ? -24.822 41.099 11.177 1.00 22.97 129 LEU C C 1
ATOM 3364 O O . LEU C 1 129 ? -23.892 41.662 11.756 1.00 22.61 129 LEU C O 1
ATOM 3369 N N . LYS C 1 130 ? -25.747 41.566 10.342 1.00 23.75 130 LYS C N 1
ATOM 3370 C CA . LYS C 1 130 ? -25.706 42.999 9.993 1.00 24.39 130 LYS C CA 1
ATOM 3371 C C . LYS C 1 130 ? -24.322 43.256 9.407 1.00 25.03 130 LYS C C 1
ATOM 3372 O O . LYS C 1 130 ? -23.754 44.322 9.683 1.00 25.04 130 LYS C O 1
ATOM 3378 N N . LEU C 1 131 ? -23.820 42.260 8.677 1.00 25.66 131 LEU C N 1
ATOM 3379 C CA . LEU C 1 131 ? -22.498 42.336 8.035 1.00 26.01 131 LEU C CA 1
ATOM 3380 C C . LEU C 1 131 ? -22.511 43.294 6.859 1.00 26.92 131 LEU C C 1
ATOM 3381 O O . LEU C 1 131 ? -23.205 43.042 5.860 1.00 26.30 131 LEU C O 1
ATOM 3386 N N . PRO C 1 132 ? -21.741 44.358 7.032 1.00 28.30 132 PRO C N 1
ATOM 3387 C CA . PRO C 1 132 ? -21.588 45.404 5.973 1.00 28.90 132 PRO C CA 1
ATOM 3388 C C . PRO C 1 132 ? -20.630 44.667 5.047 1.00 29.61 132 PRO C C 1
ATOM 3389 O O . PRO C 1 132 ? -19.448 44.958 4.960 1.00 29.39 132 PRO C O 1
ATOM 3393 N N . ALA C 1 133 ? -21.248 43.629 4.473 1.00 30.57 133 ALA C N 1
ATOM 3394 C CA . ALA C 1 133 ? -20.569 42.708 3.602 1.00 31.81 133 ALA C CA 1
ATOM 3395 C C . ALA C 1 133 ? -21.034 42.767 2.145 1.00 33.02 133 ALA C C 1
ATOM 3396 O O . ALA C 1 133 ? -22.032 42.550 1.481 1.00 32.96 133 ALA C O 1
ATOM 3398 N N . ASN C 1 134 ? -19.964 43.089 1.489 1.00 34.13 134 ASN C N 1
ATOM 3399 C CA . ASN C 1 134 ? -19.175 43.372 0.349 1.00 35.12 134 ASN C CA 1
ATOM 3400 C C . ASN C 1 134 ? -18.298 42.090 0.541 1.00 35.84 134 ASN C C 1
ATOM 3401 O O . ASN C 1 134 ? -17.174 42.170 1.055 1.00 36.12 134 ASN C O 1
ATOM 3406 N N . PRO C 1 135 ? -18.977 40.993 0.265 1.00 36.22 135 PRO C N 1
ATOM 3407 C CA . PRO C 1 135 ? -18.472 39.630 0.359 1.00 36.50 135 PRO C CA 1
ATOM 3408 C C . PRO C 1 135 ? -17.083 39.312 -0.143 1.00 36.98 135 PRO C C 1
ATOM 3409 O O . PRO C 1 135 ? -16.458 40.201 -0.750 1.00 37.25 135 PRO C O 1
ATOM 3413 N N . GLN C 1 136 ? -16.664 38.065 0.044 1.00 37.51 136 GLN C N 1
ATOM 3414 C CA . GLN C 1 136 ? -15.341 37.578 -0.399 1.00 37.91 136 GLN C CA 1
ATOM 3415 C C . GLN C 1 136 ? -15.433 36.137 -0.899 1.00 38.15 136 GLN C C 1
ATOM 3416 O O . GLN C 1 136 ? -16.264 35.729 -1.727 1.00 38.07 136 GLN C O 1
ATOM 3422 N N . ALA C 1 137 ? -14.514 35.345 -0.373 1.00 38.27 137 ALA C N 1
ATOM 3423 C CA . ALA C 1 137 ? -14.264 33.923 -0.549 1.00 37.82 137 ALA C CA 1
ATOM 3424 C C . ALA C 1 137 ? -15.250 33.071 0.261 1.00 37.22 137 ALA C C 1
ATOM 3425 O O . ALA C 1 137 ? -15.099 31.912 0.664 1.00 37.18 137 ALA C O 1
ATOM 3427 N N . ASP C 1 138 ? -16.350 33.715 0.523 1.00 36.55 138 ASP C N 1
ATOM 3428 C CA . ASP C 1 138 ? -17.614 33.443 1.162 1.00 35.66 138 ASP C CA 1
ATOM 3429 C C . ASP C 1 138 ? -17.652 32.809 2.561 1.00 34.46 138 ASP C C 1
ATOM 3430 O O . ASP C 1 138 ? -18.397 31.803 2.742 1.00 33.72 138 ASP C O 1
ATOM 3435 N N . ALA C 1 139 ? -16.923 33.464 3.462 1.00 33.31 139 ALA C N 1
ATOM 3436 C C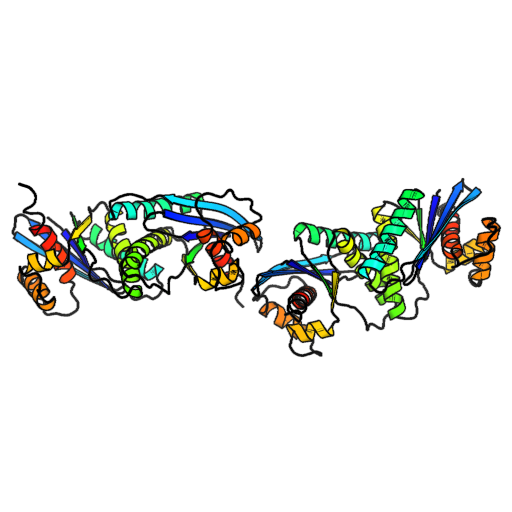A . ALA C 1 139 ? -16.831 33.083 4.881 1.00 32.28 139 ALA C CA 1
ATOM 3437 C C . ALA C 1 139 ? -18.184 32.837 5.555 1.00 31.70 139 ALA C C 1
ATOM 3438 O O . ALA C 1 139 ? -18.270 32.074 6.526 1.00 32.03 139 ALA C O 1
ATOM 3440 N N . ALA C 1 140 ? -19.240 33.461 5.048 1.00 30.61 140 ALA C N 1
ATOM 3441 C CA . ALA C 1 140 ? -20.614 33.381 5.504 1.00 28.97 140 ALA C CA 1
ATOM 3442 C C . ALA C 1 140 ? -21.090 31.942 5.635 1.00 27.74 140 ALA C C 1
ATOM 3443 O O . ALA C 1 140 ? -22.014 31.726 6.422 1.00 27.42 140 ALA C O 1
ATOM 3445 N N . ASP C 1 141 ? -20.466 31.063 4.879 1.00 26.86 141 ASP C N 1
ATOM 3446 C CA . ASP C 1 141 ? -20.863 29.640 4.864 1.00 26.22 141 ASP C CA 1
ATOM 3447 C C . ASP C 1 141 ? -20.488 28.924 6.176 1.00 25.34 141 ASP C C 1
ATOM 3448 O O . ASP C 1 141 ? -21.136 27.957 6.572 1.00 24.73 141 ASP C O 1
ATOM 3453 N N . ALA C 1 142 ? -19.440 29.470 6.756 1.00 24.73 142 ALA C N 1
ATOM 3454 C CA . ALA C 1 142 ? -18.876 29.002 8.019 1.00 23.83 142 ALA C CA 1
ATOM 3455 C C . ALA C 1 142 ? -19.632 29.726 9.127 1.00 23.18 142 ALA C C 1
ATOM 3456 O O . ALA C 1 142 ? -19.801 29.148 10.204 1.00 23.98 142 ALA C O 1
ATOM 3458 N N . LEU C 1 143 ? -20.067 30.912 8.882 1.00 22.24 143 LEU C N 1
ATOM 3459 C CA . LEU C 1 143 ? -20.806 31.814 9.734 1.00 22.43 143 LEU C CA 1
ATOM 3460 C C . LEU C 1 143 ? -22.204 31.265 9.994 1.00 22.62 143 LEU C C 1
ATOM 3461 O O . LEU C 1 143 ? -22.768 31.416 11.083 1.00 22.41 143 LEU C O 1
ATOM 3466 N N . ALA C 1 144 ? -22.699 30.641 8.928 1.00 22.89 144 ALA C N 1
ATOM 3467 C CA . ALA C 1 144 ? -24.018 30.012 8.854 1.00 22.89 144 ALA C CA 1
ATOM 3468 C C . ALA C 1 144 ? -24.051 28.686 9.620 1.00 23.03 144 ALA C C 1
ATOM 3469 O O . ALA C 1 144 ? -25.109 28.367 10.198 1.00 22.82 144 ALA C O 1
ATOM 3471 N N . ILE C 1 145 ? -22.918 27.968 9.563 1.00 23.19 145 ILE C N 1
ATOM 3472 C CA . ILE C 1 145 ? -22.928 26.661 10.307 1.00 23.30 145 ILE C CA 1
ATOM 3473 C C . ILE C 1 145 ? -22.802 27.087 11.769 1.00 23.58 145 ILE C C 1
ATOM 3474 O O . ILE C 1 145 ? -23.274 26.375 12.653 1.00 23.39 145 ILE C O 1
ATOM 3479 N N . ALA C 1 146 ? -22.344 28.302 12.028 1.00 24.43 146 ALA C N 1
ATOM 3480 C CA . ALA C 1 146 ? -22.219 28.847 13.397 1.00 25.08 146 ALA C CA 1
ATOM 3481 C C . ALA C 1 146 ? -23.561 29.208 14.061 1.00 25.33 146 ALA C C 1
ATOM 3482 O O . ALA C 1 146 ? -23.774 28.921 15.267 1.00 25.49 146 ALA C O 1
ATOM 3484 N N . ILE C 1 147 ? -24.424 29.884 13.300 1.00 25.21 147 ILE C N 1
ATOM 3485 C CA . ILE C 1 147 ? -25.749 30.324 13.715 1.00 24.46 147 ILE C CA 1
ATOM 3486 C C . ILE C 1 147 ? -26.526 29.088 14.133 1.00 24.91 147 ILE C C 1
ATOM 3487 O O . ILE C 1 147 ? -27.045 29.029 15.238 1.00 24.55 147 ILE C O 1
ATOM 3492 N N . THR C 1 148 ? -26.531 28.121 13.229 1.00 25.66 148 THR C N 1
ATOM 3493 C CA . THR C 1 148 ? -27.182 26.818 13.361 1.00 26.72 148 THR C CA 1
ATOM 3494 C C . THR C 1 148 ? -27.030 26.181 14.741 1.00 27.46 148 THR C C 1
ATOM 3495 O O . THR C 1 148 ? -27.988 25.935 15.491 1.00 27.43 148 THR C O 1
ATOM 3499 N N . HIS C 1 149 ? -25.781 25.915 15.074 1.00 28.01 149 HIS C N 1
ATOM 3500 C CA . HIS C 1 149 ? -25.447 25.333 16.373 1.00 29.34 149 HIS C CA 1
ATOM 3501 C C . HIS C 1 149 ? -26.310 26.061 17.406 1.00 31.04 149 HIS C C 1
ATOM 3502 O O . HIS C 1 149 ? -27.060 25.334 18.100 1.00 32.23 149 HIS C O 1
ATOM 3509 N N . CYS C 1 150 ? -26.319 27.369 17.547 1.00 32.55 150 CYS C N 1
ATOM 3510 C CA . CYS C 1 150 ? -27.134 28.063 18.547 1.00 33.91 150 CYS C CA 1
ATOM 3511 C C . CYS C 1 150 ? -28.599 27.604 18.601 1.00 34.29 150 CYS C C 1
ATOM 3512 O O . CYS C 1 150 ? -29.094 27.300 19.673 1.00 33.87 150 CYS C O 1
ATOM 3515 N N . HIS C 1 151 ? -29.209 27.659 17.450 1.00 35.59 151 HIS C N 1
ATOM 3516 C CA . HIS C 1 151 ? -30.633 27.343 17.225 1.00 37.45 151 HIS C CA 1
ATOM 3517 C C . HIS C 1 151 ? -30.941 25.957 17.756 1.00 38.17 151 HIS C C 1
ATOM 3518 O O . HIS C 1 151 ? -31.885 25.743 18.495 1.00 38.45 151 HIS C O 1
ATOM 3525 N N . VAL C 1 152 ? -30.098 25.049 17.356 1.00 39.01 152 VAL C N 1
ATOM 3526 C CA . VAL C 1 152 ? -30.217 23.644 17.790 1.00 39.85 152 VAL C CA 1
ATOM 3527 C C . VAL C 1 152 ? -29.859 23.666 19.279 1.00 40.62 152 VAL C C 1
ATOM 3528 O O . VAL C 1 152 ? -30.789 23.415 20.080 1.00 40.85 152 VAL C O 1
ATOM 3532 N N . SER C 1 153 ? -28.637 23.980 19.667 1.00 41.22 153 SER C N 1
ATOM 3533 C CA . SER C 1 153 ? -28.278 24.004 21.098 1.00 42.21 153 SER C CA 1
ATOM 3534 C C . SER C 1 153 ? -29.356 24.623 21.991 1.00 43.28 153 SER C C 1
ATOM 3535 O O . SER C 1 153 ? -29.591 24.045 23.090 1.00 43.64 153 SER C O 1
ATOM 3538 N N . GLN C 1 154 ? -30.007 25.705 21.580 1.00 44.14 154 GLN C N 1
ATOM 3539 C CA . GLN C 1 154 ? -31.083 26.279 22.423 1.00 44.66 154 GLN C CA 1
ATOM 3540 C C . GLN C 1 154 ? -32.454 25.824 21.886 1.00 45.18 154 GLN C C 1
ATOM 3541 O O . GLN C 1 154 ? -33.401 26.638 21.836 1.00 45.39 154 GLN C O 1
ATOM 3547 N N . ASN C 1 155 ? -32.561 24.544 21.550 1.00 45.61 155 ASN C N 1
ATOM 3548 C CA . ASN C 1 155 ? -33.758 23.900 21.012 1.00 46.06 155 ASN C CA 1
ATOM 3549 C C . ASN C 1 155 ? -34.022 22.419 21.305 1.00 46.26 155 ASN C C 1
ATOM 3550 O O . ASN C 1 155 ? -35.182 21.970 21.160 1.00 46.36 155 ASN C O 1
ATOM 3555 N N . ALA C 1 156 ? -33.008 21.667 21.636 1.00 46.47 156 ALA C N 1
ATOM 3556 C CA . ALA C 1 156 ? -33.009 20.225 21.875 1.00 46.81 156 ALA C CA 1
ATOM 3557 C C . ALA C 1 156 ? -33.995 19.506 22.803 1.00 47.06 156 ALA C C 1
ATOM 3558 O O . ALA C 1 156 ? -34.997 18.907 22.333 1.00 46.69 156 ALA C O 1
ATOM 3560 N N . MET C 1 157 ? -33.697 19.468 24.091 1.00 47.44 157 MET C N 1
ATOM 3561 C CA . MET C 1 157 ? -34.422 18.776 25.161 1.00 47.48 157 MET C CA 1
ATOM 3562 C C . MET C 1 157 ? -35.718 19.353 25.709 1.00 47.12 157 MET C C 1
ATOM 3563 O O . MET C 1 157 ? -36.667 18.580 25.929 1.00 46.84 157 MET C O 1
ATOM 3568 N N . GLN C 1 158 ? -35.772 20.637 25.943 1.00 47.12 158 GLN C N 1
ATOM 3569 C CA . GLN C 1 158 ? -36.965 21.299 26.489 1.00 47.32 158 GLN C CA 1
ATOM 3570 C C . GLN C 1 158 ? -37.066 20.859 27.961 1.00 47.61 158 GLN C C 1
ATOM 3571 O O . GLN C 1 158 ? -36.724 21.720 28.809 1.00 47.85 158 GLN C O 1
ATOM 3577 N N . ALA D 1 1 ? 56.933 -39.348 42.663 1.00 25.07 1 ALA D N 1
ATOM 3578 C CA . ALA D 1 1 ? 56.687 -40.647 42.048 1.00 25.30 1 ALA D CA 1
ATOM 3579 C C . ALA D 1 1 ? 55.814 -40.477 40.806 1.00 25.01 1 ALA D C 1
ATOM 3580 O O . ALA D 1 1 ? 56.431 -40.049 39.800 1.00 25.36 1 ALA D O 1
ATOM 3582 N N . ILE D 1 2 ? 54.533 -40.809 40.928 1.00 24.36 2 ILE D N 1
ATOM 3583 C CA . ILE D 1 2 ? 53.683 -40.703 39.703 1.00 23.79 2 ILE D CA 1
ATOM 3584 C C . ILE D 1 2 ? 53.680 -39.331 39.041 1.00 23.05 2 ILE D C 1
ATOM 3585 O O . ILE D 1 2 ? 53.460 -38.274 39.647 1.00 23.40 2 ILE D O 1
ATOM 3590 N N . ILE D 1 3 ? 53.962 -39.323 37.741 1.00 22.01 3 ILE D N 1
ATOM 3591 C CA . ILE D 1 3 ? 53.992 -38.141 36.905 1.00 21.17 3 ILE D CA 1
ATOM 3592 C C . ILE D 1 3 ? 53.156 -38.373 35.645 1.00 20.21 3 ILE D C 1
ATOM 3593 O O . ILE D 1 3 ? 53.393 -39.417 35.042 1.00 20.02 3 ILE D O 1
ATOM 3598 N N . LEU D 1 4 ? 52.330 -37.397 35.329 1.00 19.47 4 LEU D N 1
ATOM 3599 C CA . LEU D 1 4 ? 51.453 -37.432 34.134 1.00 18.78 4 LEU D CA 1
ATOM 3600 C C . LEU D 1 4 ? 52.026 -36.623 32.972 1.00 18.32 4 LEU D C 1
ATOM 3601 O O . LEU D 1 4 ? 52.425 -35.459 33.132 1.00 18.09 4 LEU D O 1
ATOM 3606 N N . GLY D 1 5 ? 52.135 -37.219 31.792 1.00 17.77 5 GLY D N 1
ATOM 3607 C CA . GLY D 1 5 ? 52.700 -36.554 30.603 1.00 17.04 5 GLY D CA 1
ATOM 3608 C C . GLY D 1 5 ? 51.612 -36.290 29.582 1.00 16.81 5 GLY D C 1
ATOM 3609 O O . GLY D 1 5 ? 51.024 -37.292 29.115 1.00 16.70 5 GLY D O 1
ATOM 3610 N N . ILE D 1 6 ? 51.368 -35.025 29.282 1.00 16.65 6 ILE D N 1
ATOM 3611 C CA . ILE D 1 6 ? 50.293 -34.731 28.321 1.00 16.89 6 ILE D CA 1
ATOM 3612 C C . ILE D 1 6 ? 50.896 -34.207 27.038 1.00 17.36 6 ILE D C 1
ATOM 3613 O O . ILE D 1 6 ? 51.835 -33.365 27.133 1.00 18.40 6 ILE D O 1
ATOM 3618 N N . ASP D 1 7 ? 50.389 -34.713 25.938 1.00 17.28 7 ASP D N 1
ATOM 3619 C CA . ASP D 1 7 ? 50.831 -34.278 24.589 1.00 17.25 7 ASP D CA 1
ATOM 3620 C C . ASP D 1 7 ? 49.528 -33.862 23.878 1.00 17.78 7 ASP D C 1
ATOM 3621 O O . ASP D 1 7 ? 48.856 -34.710 23.282 1.00 17.14 7 ASP D O 1
ATOM 3626 N N . PRO D 1 8 ? 49.197 -32.581 23.963 1.00 18.44 8 PRO D N 1
ATOM 3627 C CA . PRO D 1 8 ? 47.993 -32.004 23.388 1.00 18.87 8 PRO D CA 1
ATOM 3628 C C . PRO D 1 8 ? 47.895 -31.796 21.888 1.00 19.46 8 PRO D C 1
ATOM 3629 O O . PRO D 1 8 ? 48.893 -31.670 21.174 1.00 18.98 8 PRO D O 1
ATOM 3633 N N . GLY D 1 9 ? 46.615 -31.678 21.511 1.00 20.35 9 GLY D N 1
ATOM 3634 C CA . GLY D 1 9 ? 46.286 -31.459 20.103 1.00 21.66 9 GLY D CA 1
ATOM 3635 C C . GLY D 1 9 ? 44.798 -31.307 19.854 1.00 22.70 9 GLY D C 1
ATOM 3636 O O . GLY D 1 9 ? 43.957 -31.947 20.500 1.00 22.64 9 GLY D O 1
ATOM 3637 N N . SER D 1 10 ? 44.544 -30.440 18.872 1.00 24.08 10 SER D N 1
ATOM 3638 C CA . SER D 1 10 ? 43.137 -30.164 18.464 1.00 25.44 10 SER D CA 1
ATOM 3639 C C . SER D 1 10 ? 42.370 -31.446 18.175 1.00 25.94 10 SER D C 1
ATOM 3640 O O . SER D 1 10 ? 41.213 -31.493 18.669 1.00 26.85 10 SER D O 1
ATOM 3643 N N . ARG D 1 11 ? 42.843 -32.478 17.517 1.00 26.45 11 ARG D N 1
ATOM 3644 C CA . ARG D 1 11 ? 42.027 -33.688 17.287 1.00 26.91 11 ARG D CA 1
ATOM 3645 C C . ARG D 1 11 ? 42.396 -34.952 18.043 1.00 26.62 11 ARG D C 1
ATOM 3646 O O . ARG D 1 11 ? 41.691 -35.978 18.034 1.00 26.58 11 ARG D O 1
ATOM 3654 N N . VAL D 1 12 ? 43.514 -34.982 18.732 1.00 26.08 12 VAL D N 1
ATOM 3655 C CA . VAL D 1 12 ? 44.132 -36.053 19.477 1.00 24.89 12 VAL D CA 1
ATOM 3656 C C . VAL D 1 12 ? 45.114 -35.452 20.495 1.00 23.77 12 VAL D C 1
ATOM 3657 O O . VAL D 1 12 ? 45.973 -34.658 20.025 1.00 23.32 12 VAL D O 1
ATOM 3661 N N . THR D 1 13 ? 44.943 -35.891 21.732 1.00 22.17 13 THR D N 1
ATOM 3662 C CA . THR D 1 13 ? 45.831 -35.439 22.802 1.00 20.95 13 THR D CA 1
ATOM 3663 C C . THR D 1 13 ? 46.216 -36.737 23.505 1.00 20.88 13 THR D C 1
ATOM 3664 O O . THR D 1 13 ? 45.317 -37.468 23.884 1.00 21.30 13 THR D O 1
ATOM 3668 N N . GLY D 1 14 ? 47.499 -37.035 23.594 1.00 20.82 14 GLY D N 1
ATOM 3669 C CA . GLY D 1 14 ? 47.996 -38.250 24.227 1.00 20.88 14 GLY D CA 1
ATOM 3670 C C . GLY D 1 14 ? 48.454 -37.957 25.660 1.00 21.35 14 GLY D C 1
ATOM 3671 O O . GLY D 1 14 ? 48.862 -36.826 26.031 1.00 20.73 14 GLY D O 1
ATOM 3672 N N . TYR D 1 15 ? 48.363 -39.045 26.436 1.00 21.78 15 TYR D N 1
ATOM 3673 C CA . TYR D 1 15 ? 48.768 -38.985 27.854 1.00 22.47 15 TYR D CA 1
ATOM 3674 C C . TYR D 1 15 ? 49.717 -40.123 28.242 1.00 22.53 15 TYR D C 1
ATOM 3675 O O . TYR D 1 15 ? 49.611 -41.239 27.689 1.00 22.62 15 TYR D O 1
ATOM 3684 N N . GLY D 1 16 ? 50.577 -39.823 29.215 1.00 22.51 16 GLY D N 1
ATOM 3685 C CA . GLY D 1 16 ? 51.559 -40.808 29.701 1.00 22.01 16 GLY D CA 1
ATOM 3686 C C . GLY D 1 16 ? 51.877 -40.735 31.179 1.00 21.99 16 GLY D C 1
ATOM 3687 O O . GLY D 1 16 ? 52.404 -39.781 31.780 1.00 21.87 16 GLY D O 1
ATOM 3688 N N . VAL D 1 17 ? 51.528 -41.825 31.831 1.00 22.38 17 VAL D N 1
ATOM 3689 C CA . VAL D 1 17 ? 51.636 -42.155 33.245 1.00 22.49 17 VAL D CA 1
ATOM 3690 C C . VAL D 1 17 ? 52.670 -43.269 33.487 1.00 23.27 17 VAL D C 1
ATOM 3691 O O . VAL D 1 17 ? 52.576 -44.411 33.048 1.00 23.46 17 VAL D O 1
ATOM 3695 N N . ILE D 1 18 ? 53.656 -42.850 34.250 1.00 23.95 18 ILE D N 1
ATOM 3696 C CA . ILE D 1 18 ? 54.804 -43.544 34.769 1.00 24.55 18 ILE D CA 1
ATOM 3697 C C . ILE D 1 18 ? 55.052 -43.163 36.241 1.00 25.51 18 ILE D C 1
ATOM 3698 O O . ILE D 1 18 ? 54.430 -42.221 36.732 1.00 25.00 18 ILE D O 1
ATOM 3703 N N . ARG D 1 19 ? 55.934 -43.863 36.933 1.00 26.93 19 ARG D N 1
ATOM 3704 C CA . ARG D 1 19 ? 56.234 -43.533 38.329 1.00 29.04 19 ARG D CA 1
ATOM 3705 C C . ARG D 1 19 ? 57.712 -43.744 38.610 1.00 29.90 19 ARG D C 1
ATOM 3706 O O . ARG D 1 19 ? 58.223 -44.689 37.987 1.00 30.36 19 ARG D O 1
ATOM 3714 N N . GLN D 1 20 ? 58.314 -42.944 39.467 1.00 30.92 20 GLN D N 1
ATOM 3715 C CA . GLN D 1 20 ? 59.755 -43.099 39.779 1.00 32.50 20 GLN D CA 1
ATOM 3716 C C . GLN D 1 20 ? 60.012 -43.225 41.280 1.00 33.50 20 GLN D C 1
ATOM 3717 O O . GLN D 1 20 ? 60.166 -42.218 41.988 1.00 34.04 20 GLN D O 1
ATOM 3723 N N . VAL D 1 21 ? 60.066 -44.448 41.765 1.00 34.62 21 VAL D N 1
ATOM 3724 C CA . VAL D 1 21 ? 60.326 -44.676 43.211 1.00 35.46 21 VAL D CA 1
ATOM 3725 C C . VAL D 1 21 ? 61.832 -45.015 43.135 1.00 35.88 21 VAL D C 1
ATOM 3726 O O . VAL D 1 21 ? 62.179 -46.103 42.653 1.00 36.10 21 VAL D O 1
ATOM 3730 N N . GLY D 1 22 ? 62.565 -44.003 43.538 1.00 36.07 22 GLY D N 1
ATOM 3731 C CA . GLY D 1 22 ? 64.039 -44.084 43.504 1.00 36.62 22 GLY D CA 1
ATOM 3732 C C . GLY D 1 22 ? 64.407 -43.391 42.181 1.00 36.83 22 GLY D C 1
ATOM 3733 O O . GLY D 1 22 ? 63.803 -42.344 41.914 1.00 36.91 22 GLY D O 1
ATOM 3734 N N . ARG D 1 23 ? 65.338 -43.990 41.488 1.00 37.31 23 ARG D N 1
ATOM 3735 C CA . ARG D 1 23 ? 65.792 -43.465 40.188 1.00 38.16 23 ARG D CA 1
ATOM 3736 C C . ARG D 1 23 ? 65.501 -44.570 39.154 1.00 38.19 23 ARG D C 1
ATOM 3737 O O . ARG D 1 23 ? 65.994 -44.592 38.012 1.00 38.19 23 ARG D O 1
ATOM 3745 N N . GLN D 1 24 ? 64.629 -45.454 39.660 1.00 38.05 24 GLN D N 1
ATOM 3746 C CA . GLN D 1 24 ? 64.157 -46.633 38.880 1.00 37.32 24 GLN D CA 1
ATOM 3747 C C . GLN D 1 24 ? 62.699 -46.330 38.514 1.00 36.58 24 GLN D C 1
ATOM 3748 O O . GLN D 1 24 ? 61.830 -46.301 39.410 1.00 37.00 24 GLN D O 1
ATOM 3754 N N . LEU D 1 25 ? 62.508 -46.080 37.220 1.00 35.16 25 LEU D N 1
ATOM 3755 C CA . LEU D 1 25 ? 61.236 -45.721 36.581 1.00 33.22 25 LEU D CA 1
ATOM 3756 C C . LEU D 1 25 ? 60.408 -46.908 36.107 1.00 31.75 25 LEU D C 1
ATOM 3757 O O . LEU D 1 25 ? 60.978 -47.959 35.787 1.00 32.46 25 LEU D O 1
ATOM 3762 N N . SER D 1 26 ? 59.092 -46.766 36.073 1.00 29.47 26 SER D N 1
ATOM 3763 C CA . SER D 1 26 ? 58.153 -47.806 35.657 1.00 27.00 26 SER D CA 1
ATOM 3764 C C . SER D 1 26 ? 56.874 -47.254 35.038 1.00 25.03 26 SER D C 1
ATOM 3765 O O . SER D 1 26 ? 56.359 -46.194 35.379 1.00 24.48 26 SER D O 1
ATOM 3768 N N . TYR D 1 27 ? 56.354 -48.036 34.128 1.00 23.09 27 TYR D N 1
ATOM 3769 C CA . TYR D 1 27 ? 55.148 -47.737 33.344 1.00 21.19 27 TYR D CA 1
ATOM 3770 C C . TYR D 1 27 ? 53.821 -48.217 33.930 1.00 20.39 27 TYR D C 1
ATOM 3771 O O . TYR D 1 27 ? 53.583 -49.372 34.282 1.00 20.09 27 TYR D O 1
ATOM 3780 N N . LEU D 1 28 ? 52.933 -47.233 33.959 1.00 19.71 28 LEU D N 1
ATOM 3781 C CA . LEU D 1 28 ? 51.580 -47.302 34.465 1.00 19.43 28 LEU D CA 1
ATOM 3782 C C . LEU D 1 28 ? 50.526 -47.316 33.383 1.00 19.43 28 LEU D C 1
ATOM 3783 O O . LEU D 1 28 ? 49.581 -48.084 33.497 1.00 18.62 28 LEU D O 1
ATOM 3788 N N . GLY D 1 29 ? 50.705 -46.467 32.361 1.00 20.20 29 GLY D N 1
ATOM 3789 C CA . GLY D 1 29 ? 49.682 -46.464 31.291 1.00 20.91 29 GLY D CA 1
ATOM 3790 C C . GLY D 1 29 ? 49.794 -45.217 30.446 1.00 21.98 29 GLY D C 1
ATOM 3791 O O . GLY D 1 29 ? 49.950 -44.094 30.913 1.00 22.28 29 GLY D O 1
ATOM 3792 N N . SER D 1 30 ? 49.648 -45.442 29.172 1.00 22.76 30 SER D N 1
ATOM 3793 C CA . SER D 1 30 ? 49.691 -44.547 28.029 1.00 23.10 30 SER D CA 1
ATOM 3794 C C . SER D 1 30 ? 48.311 -44.453 27.389 1.00 23.60 30 SER D C 1
ATOM 3795 O O . SER D 1 30 ? 47.472 -45.308 27.754 1.00 23.39 30 SER D O 1
ATOM 3798 N N . GLY D 1 31 ? 48.087 -43.505 26.495 1.00 24.08 31 GLY D N 1
ATOM 3799 C CA . GLY D 1 31 ? 46.789 -43.372 25.839 1.00 25.06 31 GLY D CA 1
ATOM 3800 C C . GLY D 1 31 ? 46.598 -42.124 24.993 1.00 25.87 31 GLY D C 1
ATOM 3801 O O . GLY D 1 31 ? 47.213 -41.040 25.107 1.00 26.01 31 GLY D O 1
ATOM 3802 N N . CYS D 1 32 ? 45.667 -42.313 24.078 1.00 26.49 32 CYS D N 1
ATOM 3803 C CA . CYS D 1 32 ? 45.266 -41.327 23.061 1.00 27.38 32 CYS D CA 1
ATOM 3804 C C . CYS D 1 32 ? 43.786 -41.021 23.276 1.00 27.75 32 CYS D C 1
ATOM 3805 O O . CYS D 1 32 ? 42.892 -41.873 23.094 1.00 27.88 32 CYS D O 1
ATOM 3808 N N . ILE D 1 33 ? 43.541 -39.777 23.699 1.00 28.02 33 ILE D N 1
ATOM 3809 C CA . ILE D 1 33 ? 42.149 -39.282 23.928 1.00 28.08 33 ILE D CA 1
ATOM 3810 C C . ILE D 1 33 ? 41.748 -38.704 22.562 1.00 27.93 33 ILE D C 1
ATOM 3811 O O . ILE D 1 33 ? 42.335 -37.720 22.133 1.00 27.74 33 ILE D O 1
ATOM 3816 N N . ARG D 1 34 ? 40.851 -39.325 21.838 1.00 28.43 34 ARG D N 1
ATOM 3817 C CA . ARG D 1 34 ? 40.486 -38.825 20.501 1.00 29.44 34 ARG D CA 1
ATOM 3818 C C . ARG D 1 34 ? 39.198 -38.038 20.486 1.00 29.88 34 ARG D C 1
ATOM 3819 O O . ARG D 1 34 ? 38.115 -38.638 20.552 1.00 30.23 34 ARG D O 1
ATOM 3827 N N . THR D 1 35 ? 39.295 -36.729 20.402 1.00 30.26 35 THR D N 1
ATOM 3828 C CA . THR D 1 35 ? 38.090 -35.836 20.407 1.00 31.01 35 THR D CA 1
ATOM 3829 C C . THR D 1 35 ? 37.732 -35.405 18.986 1.00 31.18 35 THR D C 1
ATOM 3830 O O . THR D 1 35 ? 38.002 -34.358 18.391 1.00 31.22 35 THR D O 1
ATOM 3834 N N . LYS D 1 36 ? 37.064 -36.331 18.308 1.00 31.58 36 LYS D N 1
ATOM 3835 C CA . LYS D 1 36 ? 36.578 -36.351 16.949 1.00 31.45 36 LYS D CA 1
ATOM 3836 C C . LYS D 1 36 ? 35.106 -35.969 16.811 1.00 31.64 36 LYS D C 1
ATOM 3837 O O . LYS D 1 36 ? 34.210 -36.771 16.478 1.00 31.79 36 LYS D O 1
ATOM 3843 N N . VAL D 1 37 ? 34.930 -34.712 17.112 1.00 31.37 37 VAL D N 1
ATOM 3844 C CA . VAL D 1 37 ? 33.673 -33.992 17.055 1.00 31.17 37 VAL D CA 1
ATOM 3845 C C . VAL D 1 37 ? 34.170 -32.815 16.181 1.00 31.00 37 VAL D C 1
ATOM 3846 O O . VAL D 1 37 ? 35.375 -32.820 15.903 1.00 31.56 37 VAL D O 1
ATOM 3850 N N . ASP D 1 38 ? 33.248 -31.976 15.853 1.00 30.42 38 ASP D N 1
ATOM 3851 C CA . ASP D 1 38 ? 33.564 -30.790 15.026 1.00 29.77 38 ASP D CA 1
ATOM 3852 C C . ASP D 1 38 ? 33.072 -29.619 15.893 1.00 28.85 38 ASP D C 1
ATOM 3853 O O . ASP D 1 38 ? 33.645 -28.515 15.922 1.00 29.26 38 ASP D O 1
ATOM 3858 N N . ASP D 1 39 ? 32.073 -29.915 16.674 1.00 27.30 39 ASP D N 1
ATOM 3859 C CA . ASP D 1 39 ? 31.553 -28.939 17.628 1.00 26.27 39 ASP D CA 1
ATOM 3860 C C . ASP D 1 39 ? 32.693 -28.433 18.520 1.00 25.35 39 ASP D C 1
ATOM 3861 O O . ASP D 1 39 ? 32.955 -29.123 19.539 1.00 25.52 39 ASP D O 1
ATOM 3866 N N . LEU D 1 40 ? 33.342 -27.300 18.242 1.00 23.91 40 LEU D N 1
ATOM 3867 C CA . LEU D 1 40 ? 34.469 -26.852 19.052 1.00 22.18 40 LEU D CA 1
ATOM 3868 C C . LEU D 1 40 ? 34.292 -27.122 20.553 1.00 21.25 40 LEU D C 1
ATOM 3869 O O . LEU D 1 40 ? 35.102 -27.926 21.031 1.00 21.01 40 LEU D O 1
ATOM 3874 N N . PRO D 1 41 ? 33.335 -26.474 21.167 1.00 20.57 41 PRO D N 1
ATOM 3875 C CA . PRO D 1 41 ? 33.114 -26.574 22.629 1.00 19.74 41 PRO D CA 1
ATOM 3876 C C . PRO D 1 41 ? 32.954 -27.999 23.089 1.00 19.59 41 PRO D C 1
ATOM 3877 O O . PRO D 1 41 ? 33.327 -28.302 24.242 1.00 19.80 41 PRO D O 1
ATOM 3881 N N . SER D 1 42 ? 32.465 -28.861 22.215 1.00 19.21 42 SER D N 1
ATOM 3882 C CA . SER D 1 42 ? 32.366 -30.263 22.645 1.00 19.23 42 SER D CA 1
ATOM 3883 C C . SER D 1 42 ? 33.818 -30.767 22.759 1.00 19.78 42 SER D C 1
ATOM 3884 O O . SER D 1 42 ? 34.271 -31.248 23.815 1.00 19.79 42 SER D O 1
ATOM 3887 N N . ARG D 1 43 ? 34.529 -30.640 21.644 1.00 19.76 43 ARG D N 1
ATOM 3888 C CA . ARG D 1 43 ? 35.918 -31.056 21.489 1.00 19.64 43 ARG D CA 1
ATOM 3889 C C . ARG D 1 43 ? 36.760 -30.678 22.693 1.00 19.22 43 ARG D C 1
ATOM 3890 O O . ARG D 1 43 ? 37.588 -31.453 23.181 1.00 18.87 43 ARG D O 1
ATOM 3898 N N . LEU D 1 44 ? 36.526 -29.472 23.154 1.00 19.03 44 LEU D N 1
ATOM 3899 C CA . LEU D 1 44 ? 37.190 -28.882 24.309 1.00 19.19 44 LEU D CA 1
ATOM 3900 C C . LEU D 1 44 ? 36.841 -29.703 25.556 1.00 19.36 44 LEU D C 1
ATOM 3901 O O . LEU D 1 44 ? 37.717 -30.274 26.210 1.00 19.45 44 LEU D O 1
ATOM 3906 N N . LYS D 1 45 ? 35.553 -29.649 25.812 1.00 19.39 45 LYS D N 1
ATOM 3907 C CA . LYS D 1 45 ? 34.957 -30.347 26.966 1.00 19.36 45 LYS D CA 1
ATOM 3908 C C . LYS D 1 45 ? 35.441 -31.781 27.160 1.00 18.90 45 LYS D C 1
ATOM 3909 O O . LYS D 1 45 ? 35.506 -32.262 28.316 1.00 18.85 45 LYS D O 1
ATOM 3915 N N . LEU D 1 46 ? 35.730 -32.489 26.086 1.00 18.21 46 LEU D N 1
ATOM 3916 C CA . LEU D 1 46 ? 36.197 -33.872 26.096 1.00 17.77 46 LEU D CA 1
ATOM 3917 C C . LEU D 1 46 ? 37.658 -33.863 26.562 1.00 18.11 46 LEU D C 1
ATOM 3918 O O . LEU D 1 46 ? 38.110 -34.864 27.129 1.00 18.45 46 LEU D O 1
ATOM 3923 N N . ILE D 1 47 ? 38.306 -32.731 26.326 1.00 18.26 47 ILE D N 1
ATOM 3924 C CA . ILE D 1 47 ? 39.703 -32.629 26.747 1.00 18.14 47 ILE D CA 1
ATOM 3925 C C . ILE D 1 47 ? 39.642 -32.481 28.268 1.00 18.59 47 ILE D C 1
ATOM 3926 O O . ILE D 1 47 ? 40.290 -33.293 28.967 1.00 18.68 47 ILE D O 1
ATOM 3931 N N . TYR D 1 48 ? 38.872 -31.493 28.682 1.00 18.94 48 TYR D N 1
ATOM 3932 C CA . TYR D 1 48 ? 38.731 -31.257 30.151 1.00 19.06 48 TYR D CA 1
ATOM 3933 C C . TYR D 1 48 ? 38.455 -32.601 30.787 1.00 18.86 48 TYR D C 1
ATOM 3934 O O . TYR D 1 48 ? 39.238 -33.144 31.542 1.00 19.45 48 TYR D O 1
ATOM 3943 N N . ALA D 1 49 ? 37.374 -33.232 30.474 1.00 19.13 49 ALA D N 1
ATOM 3944 C CA . ALA D 1 49 ? 36.798 -34.501 30.875 1.00 19.10 49 ALA D CA 1
ATOM 3945 C C . ALA D 1 49 ? 37.738 -35.697 30.918 1.00 19.12 49 ALA D C 1
ATOM 3946 O O . ALA D 1 49 ? 37.978 -36.262 32.020 1.00 19.83 49 ALA D O 1
ATOM 3948 N N . GLY D 1 50 ? 38.247 -36.087 29.764 1.00 18.36 50 GLY D N 1
ATOM 3949 C CA . GLY D 1 50 ? 39.170 -37.227 29.636 1.00 17.18 50 GLY D CA 1
ATOM 3950 C C . GLY D 1 50 ? 40.458 -37.080 30.434 1.00 16.81 50 GLY D C 1
ATOM 3951 O O . GLY D 1 50 ? 40.978 -38.057 31.000 1.00 16.79 50 GLY D O 1
ATOM 3952 N N . VAL D 1 51 ? 41.013 -35.905 30.482 1.00 16.50 51 VAL D N 1
ATOM 3953 C CA . VAL D 1 51 ? 42.239 -35.560 31.189 1.00 16.74 51 VAL D CA 1
ATOM 3954 C C . VAL D 1 51 ? 42.017 -35.586 32.694 1.00 17.11 51 VAL D C 1
ATOM 3955 O O . VAL D 1 51 ? 42.945 -35.868 33.453 1.00 16.64 51 VAL D O 1
ATOM 3959 N N . THR D 1 52 ? 40.788 -35.187 33.035 1.00 17.93 52 THR D N 1
ATOM 3960 C CA . THR D 1 52 ? 40.347 -35.092 34.444 1.00 18.35 52 THR D CA 1
ATOM 3961 C C . THR D 1 52 ? 40.273 -36.515 35.026 1.00 19.10 52 THR D C 1
ATOM 3962 O O . THR D 1 52 ? 40.729 -36.737 36.171 1.00 18.79 52 THR D O 1
ATOM 3966 N N . GLU D 1 53 ? 39.719 -37.374 34.148 1.00 19.78 53 GLU D N 1
ATOM 3967 C CA . GLU D 1 53 ? 39.535 -38.794 34.507 1.00 20.66 53 GLU D CA 1
ATOM 3968 C C . GLU D 1 53 ? 40.876 -39.364 34.967 1.00 21.08 53 GLU D C 1
ATOM 3969 O O . GLU D 1 53 ? 41.013 -39.781 36.125 1.00 20.83 53 GLU D O 1
ATOM 3975 N N . ILE D 1 54 ? 41.800 -39.284 34.029 1.00 21.56 54 ILE D N 1
ATOM 3976 C CA . ILE D 1 54 ? 43.183 -39.765 34.153 1.00 22.37 54 ILE D CA 1
ATOM 3977 C C . ILE D 1 54 ? 43.824 -39.342 35.473 1.00 22.76 54 ILE D C 1
ATOM 3978 O O . ILE D 1 54 ? 44.532 -40.121 36.121 1.00 22.40 54 ILE D O 1
ATOM 3983 N N . ILE D 1 55 ? 43.573 -38.129 35.857 1.00 23.75 55 ILE D N 1
ATOM 3984 C CA . ILE D 1 55 ? 44.078 -37.524 37.079 1.00 25.31 55 ILE D CA 1
ATOM 3985 C C . ILE D 1 55 ?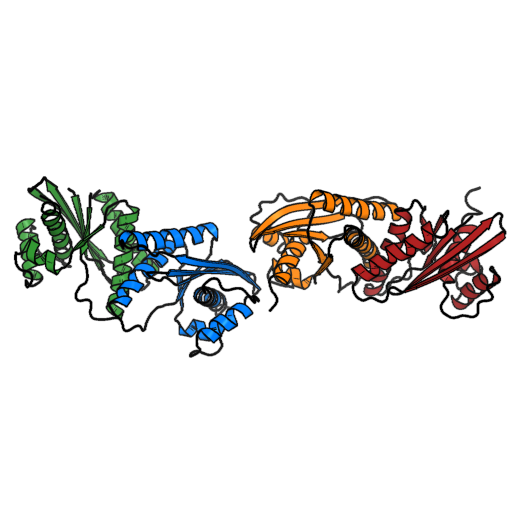 43.495 -38.170 38.337 1.00 26.46 55 ILE D C 1
ATOM 3986 O O . ILE D 1 55 ? 44.171 -38.315 39.375 1.00 26.76 55 ILE D O 1
ATOM 3991 N N . THR D 1 56 ? 42.205 -38.448 38.234 1.00 27.52 56 THR D N 1
ATOM 3992 C CA . THR D 1 56 ? 41.546 -39.030 39.445 1.00 28.47 56 THR D CA 1
ATOM 3993 C C . THR D 1 56 ? 41.539 -40.538 39.295 1.00 28.96 56 THR D C 1
ATOM 3994 O O . THR D 1 56 ? 41.065 -41.283 40.167 1.00 28.86 56 THR D O 1
ATOM 3998 N N . GLN D 1 57 ? 42.119 -40.990 38.197 1.00 29.61 57 GLN D N 1
ATOM 3999 C CA . GLN D 1 57 ? 42.238 -42.390 37.796 1.00 30.17 57 GLN D CA 1
ATOM 4000 C C . GLN D 1 57 ? 43.474 -43.065 38.380 1.00 30.32 57 GLN D C 1
ATOM 4001 O O . GLN D 1 57 ? 43.529 -44.145 38.973 1.00 30.78 57 GLN D O 1
ATOM 4007 N N . PHE D 1 58 ? 44.551 -42.398 38.093 1.00 30.13 58 PHE D N 1
ATOM 4008 C CA . PHE D 1 58 ? 45.936 -42.651 38.488 1.00 29.85 58 PHE D CA 1
ATOM 4009 C C . PHE D 1 58 ? 46.084 -41.552 39.520 1.00 29.38 58 PHE D C 1
ATOM 4010 O O . PHE D 1 58 ? 45.329 -40.583 39.216 1.00 30.10 58 PHE D O 1
ATOM 4018 N N . GLN D 1 59 ? 46.818 -41.476 40.572 1.00 28.58 59 GLN D N 1
ATOM 4019 C CA . GLN D 1 59 ? 46.661 -40.145 41.283 1.00 27.60 59 GLN D CA 1
ATOM 4020 C C . GLN D 1 59 ? 48.071 -39.554 41.078 1.00 26.44 59 GLN D C 1
ATOM 4021 O O . GLN D 1 59 ? 49.063 -39.921 41.725 1.00 26.30 59 GLN D O 1
ATOM 4027 N N . PRO D 1 60 ? 48.119 -38.670 40.079 1.00 25.15 60 PRO D N 1
ATOM 4028 C CA . PRO D 1 60 ? 49.323 -37.972 39.675 1.00 24.87 60 PRO D CA 1
ATOM 4029 C C . PRO D 1 60 ? 49.876 -37.023 40.728 1.00 24.31 60 PRO D C 1
ATOM 4030 O O . PRO D 1 60 ? 49.105 -36.336 41.404 1.00 24.05 60 PRO D O 1
ATOM 4034 N N . ASP D 1 61 ? 51.176 -36.977 40.858 1.00 24.12 61 ASP D N 1
ATOM 4035 C CA . ASP D 1 61 ? 51.930 -36.131 41.780 1.00 24.14 61 ASP D CA 1
ATOM 4036 C C . ASP D 1 61 ? 52.241 -34.846 41.000 1.00 23.58 61 ASP D C 1
ATOM 4037 O O . ASP D 1 61 ? 52.017 -33.771 41.541 1.00 23.44 61 ASP D O 1
ATOM 4042 N N . TYR D 1 62 ? 52.736 -35.003 39.800 1.00 23.44 62 TYR D N 1
ATOM 4043 C CA . TYR D 1 62 ? 53.102 -33.864 38.929 1.00 23.37 62 TYR D CA 1
ATOM 4044 C C . TYR D 1 62 ? 52.462 -33.909 37.558 1.00 23.01 62 TYR D C 1
ATOM 4045 O O . TYR D 1 62 ? 51.849 -34.899 37.122 1.00 23.27 62 TYR D O 1
ATOM 4054 N N . PHE D 1 63 ? 52.555 -32.839 36.792 1.00 22.75 63 PHE D N 1
ATOM 4055 C CA . PHE D 1 63 ? 51.933 -32.887 35.434 1.00 22.86 63 PHE D CA 1
ATOM 4056 C C . PHE D 1 63 ? 52.932 -32.172 34.530 1.00 23.81 63 PHE D C 1
ATOM 4057 O O . PHE D 1 63 ? 53.122 -30.966 34.749 1.00 24.07 63 PHE D O 1
ATOM 4065 N N . ALA D 1 64 ? 53.574 -32.874 33.584 1.00 24.53 64 ALA D N 1
ATOM 4066 C CA . ALA D 1 64 ? 54.494 -32.107 32.720 1.00 25.26 64 ALA D CA 1
ATOM 4067 C C . ALA D 1 64 ? 53.781 -32.015 31.365 1.00 25.74 64 ALA D C 1
ATOM 4068 O O . ALA D 1 64 ? 52.970 -32.856 30.974 1.00 25.02 64 ALA D O 1
ATOM 4070 N N . ILE D 1 65 ? 54.135 -30.917 30.734 1.00 26.67 65 ILE D N 1
ATOM 4071 C CA . ILE D 1 65 ? 53.700 -30.431 29.421 1.00 27.72 65 ILE D CA 1
ATOM 4072 C C . ILE D 1 65 ? 54.872 -29.783 28.680 1.00 28.73 65 ILE D C 1
ATOM 4073 O O . ILE D 1 65 ? 55.890 -29.311 29.233 1.00 29.03 65 ILE D O 1
ATOM 4078 N N . GLU D 1 66 ? 54.758 -29.741 27.360 1.00 30.14 66 GLU D N 1
ATOM 4079 C CA . GLU D 1 66 ? 55.812 -29.159 26.515 1.00 31.63 66 GLU D CA 1
ATOM 4080 C C . GLU D 1 66 ? 55.692 -27.653 26.316 1.00 32.31 66 GLU D C 1
ATOM 4081 O O . GLU D 1 66 ? 54.600 -27.081 26.424 1.00 32.33 66 GLU D O 1
ATOM 4087 N N . GLN D 1 67 ? 56.837 -27.043 26.040 1.00 33.27 67 GLN D N 1
ATOM 4088 C CA . GLN D 1 67 ? 56.903 -25.600 25.752 1.00 34.29 67 GLN D CA 1
ATOM 4089 C C . GLN D 1 67 ? 56.659 -25.673 24.222 1.00 35.27 67 GLN D C 1
ATOM 4090 O O . GLN D 1 67 ? 57.267 -26.595 23.645 1.00 35.41 67 GLN D O 1
ATOM 4096 N N . VAL D 1 68 ? 55.831 -24.803 23.704 1.00 36.23 68 VAL D N 1
ATOM 4097 C CA . VAL D 1 68 ? 55.456 -24.730 22.292 1.00 36.90 68 VAL D CA 1
ATOM 4098 C C . VAL D 1 68 ? 56.293 -23.717 21.522 1.00 37.54 68 VAL D C 1
ATOM 4099 O O . VAL D 1 68 ? 55.965 -22.515 21.649 1.00 37.59 68 VAL D O 1
ATOM 4103 N N . PHE D 1 69 ? 57.248 -24.179 20.737 1.00 38.37 69 PHE D N 1
ATOM 4104 C CA . PHE D 1 69 ? 58.119 -23.210 20.038 1.00 39.13 69 PHE D CA 1
ATOM 4105 C C . PHE D 1 69 ? 58.068 -23.157 18.526 1.00 39.67 69 PHE D C 1
ATOM 4106 O O . PHE D 1 69 ? 57.709 -22.043 18.093 1.00 40.05 69 PHE D O 1
ATOM 4114 N N . MET D 1 70 ? 58.490 -24.169 17.789 1.00 40.38 70 MET D N 1
ATOM 4115 C CA . MET D 1 70 ? 58.442 -24.011 16.307 1.00 41.23 70 MET D CA 1
ATOM 4116 C C . MET D 1 70 ? 57.044 -23.412 16.019 1.00 41.49 70 MET D C 1
ATOM 4117 O O . MET D 1 70 ? 56.045 -24.160 16.084 1.00 42.07 70 MET D O 1
ATOM 4122 N N . ALA D 1 71 ? 56.992 -22.103 15.748 1.00 40.93 71 ALA D N 1
ATOM 4123 C CA . ALA D 1 71 ? 55.760 -21.389 15.470 1.00 40.30 71 ALA D CA 1
ATOM 4124 C C . ALA D 1 71 ? 55.719 -20.633 14.136 1.00 40.05 71 ALA D C 1
ATOM 4125 O O . ALA D 1 71 ? 56.299 -19.575 13.849 1.00 40.09 71 ALA D O 1
ATOM 4127 N N . LYS D 1 72 ? 54.888 -21.217 13.302 1.00 39.40 72 LYS D N 1
ATOM 4128 C CA . LYS D 1 72 ? 54.510 -20.788 11.956 1.00 38.43 72 LYS D CA 1
ATOM 4129 C C . LYS D 1 72 ? 53.075 -21.308 11.888 1.00 37.86 72 LYS D C 1
ATOM 4130 O O . LYS D 1 72 ? 52.716 -22.089 12.793 1.00 38.11 72 LYS D O 1
ATOM 4136 N N . ASN D 1 73 ? 52.341 -20.920 10.884 1.00 37.07 73 ASN D N 1
ATOM 4137 C CA . ASN D 1 73 ? 50.945 -21.338 10.694 1.00 35.41 73 ASN D CA 1
ATOM 4138 C C . ASN D 1 73 ? 50.168 -21.004 11.969 1.00 34.55 73 ASN D C 1
ATOM 4139 O O . ASN D 1 73 ? 50.038 -21.779 12.911 1.00 35.22 73 ASN D O 1
ATOM 4144 N N . ALA D 1 74 ? 49.655 -19.819 11.955 1.00 33.43 74 ALA D N 1
ATOM 4145 C CA . ALA D 1 74 ? 48.868 -19.120 12.945 1.00 32.35 74 ALA D CA 1
ATOM 4146 C C . ALA D 1 74 ? 47.572 -19.859 13.252 1.00 31.76 74 ALA D C 1
ATOM 4147 O O . ALA D 1 74 ? 47.112 -20.038 14.389 1.00 31.72 74 ALA D O 1
ATOM 4149 N N . ASP D 1 75 ? 46.914 -20.337 12.243 1.00 31.21 75 ASP D N 1
ATOM 4150 C CA . ASP D 1 75 ? 45.670 -21.086 12.173 1.00 30.71 75 ASP D CA 1
ATOM 4151 C C . ASP D 1 75 ? 45.764 -22.199 13.212 1.00 30.21 75 ASP D C 1
ATOM 4152 O O . ASP D 1 75 ? 44.893 -22.506 14.016 1.00 30.09 75 ASP D O 1
ATOM 4157 N N . SER D 1 76 ? 46.943 -22.799 13.083 1.00 29.66 76 SER D N 1
ATOM 4158 C CA . SER D 1 76 ? 47.373 -23.946 13.884 1.00 28.61 76 SER D CA 1
ATOM 4159 C C . SER D 1 76 ? 47.726 -23.619 15.325 1.00 27.62 76 SER D C 1
ATOM 4160 O O . SER D 1 76 ? 47.094 -24.380 16.096 1.00 27.88 76 SER D O 1
ATOM 4163 N N . ALA D 1 77 ? 48.622 -22.678 15.578 1.00 26.05 77 ALA D N 1
ATOM 4164 C CA . ALA D 1 77 ? 48.945 -22.431 17.010 1.00 25.06 77 ALA D CA 1
ATOM 4165 C C . ALA D 1 77 ? 47.697 -22.209 17.876 1.00 24.51 77 ALA D C 1
ATOM 4166 O O . ALA D 1 77 ? 47.528 -22.769 18.969 1.00 24.16 77 ALA D O 1
ATOM 4168 N N . LEU D 1 78 ? 46.799 -21.369 17.365 1.00 23.64 78 LEU D N 1
ATOM 4169 C CA . LEU D 1 78 ? 45.538 -21.003 18.013 1.00 22.45 78 LEU D CA 1
ATOM 4170 C C . LEU D 1 78 ? 44.820 -22.285 18.446 1.00 21.46 78 LEU D C 1
ATOM 4171 O O . LEU D 1 78 ? 44.533 -22.495 19.639 1.00 21.68 78 LEU D O 1
ATOM 4176 N N . LYS D 1 79 ? 44.564 -23.071 17.422 1.00 20.10 79 LYS D N 1
ATOM 4177 C CA . LYS D 1 79 ? 43.841 -24.318 17.689 1.00 19.15 79 LYS D CA 1
ATOM 4178 C C . LYS D 1 79 ? 44.697 -25.226 18.549 1.00 18.88 79 LYS D C 1
ATOM 4179 O O . LYS D 1 79 ? 44.100 -26.075 19.238 1.00 19.47 79 LYS D O 1
ATOM 4185 N N . LEU D 1 80 ? 46.012 -25.086 18.480 1.00 18.37 80 LEU D N 1
ATOM 4186 C CA . LEU D 1 80 ? 46.869 -25.982 19.315 1.00 17.45 80 LEU D CA 1
ATOM 4187 C C . LEU D 1 80 ? 46.540 -25.591 20.756 1.00 16.99 80 LEU D C 1
ATOM 4188 O O . LEU D 1 80 ? 46.132 -26.408 21.577 1.00 16.96 80 LEU D O 1
ATOM 4193 N N . GLY D 1 81 ? 46.660 -24.300 20.968 1.00 16.34 81 GLY D N 1
ATOM 4194 C CA . GLY D 1 81 ? 46.496 -23.402 22.066 1.00 15.21 81 GLY D CA 1
ATOM 4195 C C . GLY D 1 81 ? 45.202 -23.476 22.871 1.00 14.84 81 GLY D C 1
ATOM 4196 O O . GLY D 1 81 ? 45.157 -23.296 24.117 1.00 14.63 81 GLY D O 1
ATOM 4197 N N . GLN D 1 82 ? 44.146 -23.707 22.103 1.00 14.15 82 GLN D N 1
ATOM 4198 C CA . GLN D 1 82 ? 42.820 -23.864 22.670 1.00 13.49 82 GLN D CA 1
ATOM 4199 C C . GLN D 1 82 ? 42.833 -25.189 23.426 1.00 12.61 82 GLN D C 1
ATOM 4200 O O . GLN D 1 82 ? 42.397 -25.169 24.565 1.00 12.52 82 GLN D O 1
ATOM 4206 N N . ALA D 1 83 ? 43.325 -26.223 22.787 1.00 11.67 83 ALA D N 1
ATOM 4207 C CA . ALA D 1 83 ? 43.401 -27.579 23.294 1.00 11.09 83 ALA D CA 1
ATOM 4208 C C . ALA D 1 83 ? 44.394 -27.769 24.427 1.00 11.28 83 ALA D C 1
ATOM 4209 O O . ALA D 1 83 ? 44.163 -28.645 25.254 1.00 11.29 83 ALA D O 1
ATOM 4211 N N . ARG D 1 84 ? 45.422 -26.979 24.473 1.00 11.54 84 ARG D N 1
ATOM 4212 C CA . ARG D 1 84 ? 46.454 -27.082 25.495 1.00 12.34 84 ARG D CA 1
ATOM 4213 C C . ARG D 1 84 ? 46.113 -26.243 26.716 1.00 13.32 84 ARG D C 1
ATOM 4214 O O . ARG D 1 84 ? 46.483 -26.674 27.839 1.00 13.60 84 ARG D O 1
ATOM 4222 N N . GLY D 1 85 ? 45.460 -25.100 26.547 1.00 13.18 85 GLY D N 1
ATOM 4223 C CA . GLY D 1 85 ? 45.051 -24.241 27.688 1.00 13.48 85 GLY D CA 1
ATOM 4224 C C . GLY D 1 85 ? 44.016 -25.024 28.527 1.00 13.53 85 GLY D C 1
ATOM 4225 O O . GLY D 1 85 ? 44.067 -25.009 29.768 1.00 13.74 85 GLY D O 1
ATOM 4226 N N . VAL D 1 86 ? 43.127 -25.717 27.881 1.00 13.22 86 VAL D N 1
ATOM 4227 C CA . VAL D 1 86 ? 42.105 -26.571 28.428 1.00 14.10 86 VAL D CA 1
ATOM 4228 C C . VAL D 1 86 ? 42.748 -27.734 29.207 1.00 14.88 86 VAL D C 1
ATOM 4229 O O . VAL D 1 86 ? 42.239 -28.021 30.318 1.00 15.42 86 VAL D O 1
ATOM 4233 N N . ALA D 1 87 ? 43.764 -28.381 28.668 1.00 15.06 87 ALA D N 1
ATOM 4234 C CA . ALA D 1 87 ? 44.404 -29.509 29.369 1.00 15.53 87 ALA D CA 1
ATOM 4235 C C . ALA D 1 87 ? 45.179 -29.028 30.606 1.00 16.46 87 ALA D C 1
ATOM 4236 O O . ALA D 1 87 ? 45.254 -29.671 31.687 1.00 16.55 87 ALA D O 1
ATOM 4238 N N . ILE D 1 88 ? 45.753 -27.846 30.418 1.00 16.90 88 ILE D N 1
ATOM 4239 C CA . ILE D 1 88 ? 46.507 -27.163 31.447 1.00 17.29 88 ILE D CA 1
ATOM 4240 C C . ILE D 1 88 ? 45.447 -26.800 32.490 1.00 18.19 88 ILE D C 1
ATOM 4241 O O . ILE D 1 88 ? 45.669 -27.321 33.582 1.00 19.18 88 ILE D O 1
ATOM 4246 N N . VAL D 1 89 ? 44.458 -26.009 32.140 1.00 18.59 89 VAL D N 1
ATOM 4247 C CA . VAL D 1 89 ? 43.424 -25.604 33.108 1.00 18.96 89 VAL D CA 1
ATOM 4248 C C . VAL D 1 89 ? 42.959 -26.790 33.956 1.00 19.83 89 VAL D C 1
ATOM 4249 O O . VAL D 1 89 ? 42.982 -26.587 35.199 1.00 20.14 89 VAL D O 1
ATOM 4253 N N . ALA D 1 90 ? 42.608 -27.910 33.355 1.00 20.17 90 ALA D N 1
ATOM 4254 C CA . ALA D 1 90 ? 42.136 -29.131 34.000 1.00 20.50 90 ALA D CA 1
ATOM 4255 C C . ALA D 1 90 ? 42.904 -29.607 35.235 1.00 20.62 90 ALA D C 1
ATOM 4256 O O . ALA D 1 90 ? 42.328 -29.833 36.300 1.00 20.82 90 ALA D O 1
ATOM 4258 N N . ALA D 1 91 ? 44.194 -29.765 35.055 1.00 20.76 91 ALA D N 1
ATOM 4259 C CA . ALA D 1 91 ? 45.192 -30.212 36.022 1.00 20.43 91 ALA D CA 1
ATOM 4260 C C . ALA D 1 91 ? 45.232 -29.289 37.238 1.00 20.31 91 ALA D C 1
ATOM 4261 O O . ALA D 1 91 ? 45.612 -29.682 38.333 1.00 19.80 91 ALA D O 1
ATOM 4263 N N . VAL D 1 92 ? 44.866 -28.052 36.941 1.00 20.30 92 VAL D N 1
ATOM 4264 C CA . VAL D 1 92 ? 44.820 -27.005 37.965 1.00 20.74 92 VAL D CA 1
ATOM 4265 C C . VAL D 1 92 ? 43.520 -27.100 38.785 1.00 20.89 92 VAL D C 1
ATOM 4266 O O . VAL D 1 92 ? 43.485 -26.730 39.972 1.00 20.58 92 VAL D O 1
ATOM 4270 N N . ASN D 1 93 ? 42.496 -27.573 38.074 1.00 20.65 93 ASN D N 1
ATOM 4271 C CA . ASN D 1 93 ? 41.183 -27.688 38.772 1.00 20.82 93 ASN D CA 1
ATOM 4272 C C . ASN D 1 93 ? 41.333 -28.833 39.785 1.00 21.65 93 ASN D C 1
ATOM 4273 O O . ASN D 1 93 ? 40.628 -28.924 40.828 1.00 21.75 93 ASN D O 1
ATOM 4278 N N . GLN D 1 94 ? 42.297 -29.719 39.530 1.00 21.78 94 GLN D N 1
ATOM 4279 C CA . GLN D 1 94 ? 42.576 -30.824 40.522 1.00 22.14 94 GLN D CA 1
ATOM 4280 C C . GLN D 1 94 ? 43.768 -30.256 41.265 1.00 21.65 94 GLN D C 1
ATOM 4281 O O . GLN D 1 94 ? 43.743 -28.988 41.063 1.00 22.11 94 GLN D O 1
ATOM 4287 N N . GLU D 1 95 ? 44.744 -30.667 41.994 1.00 21.25 95 GLU D N 1
ATOM 4288 C CA . GLU D 1 95 ? 45.619 -29.520 42.471 1.00 21.95 95 GLU D CA 1
ATOM 4289 C C . GLU D 1 95 ? 46.990 -29.501 41.838 1.00 21.60 95 GLU D C 1
ATOM 4290 O O . GLU D 1 95 ? 47.782 -28.628 42.175 1.00 21.78 95 GLU D O 1
ATOM 4296 N N . LEU D 1 96 ? 47.250 -30.402 40.941 1.00 21.52 96 LEU D N 1
ATOM 4297 C CA . LEU D 1 96 ? 48.437 -30.740 40.197 1.00 20.95 96 LEU D CA 1
ATOM 4298 C C . LEU D 1 96 ? 49.225 -29.524 39.696 1.00 20.55 96 LEU D C 1
ATOM 4299 O O . LEU D 1 96 ? 48.680 -28.776 38.906 1.00 20.04 96 LEU D O 1
ATOM 4304 N N . PRO D 1 97 ? 50.453 -29.520 40.182 1.00 20.70 97 PRO D N 1
ATOM 4305 C CA . PRO D 1 97 ? 51.429 -28.489 39.821 1.00 20.67 97 PRO D CA 1
ATOM 4306 C C . PRO D 1 97 ? 51.895 -28.825 38.398 1.00 20.90 97 PRO D C 1
ATOM 4307 O O . PRO D 1 97 ? 52.286 -29.965 38.119 1.00 20.56 97 PRO D O 1
ATOM 4311 N N . VAL D 1 98 ? 51.765 -27.806 37.552 1.00 21.09 98 VAL D N 1
ATOM 4312 C CA . VAL D 1 98 ? 52.073 -27.838 36.132 1.00 20.77 98 VAL D CA 1
ATOM 4313 C C . VAL D 1 98 ? 53.542 -27.476 35.911 1.00 21.34 98 VAL D C 1
ATOM 4314 O O . VAL D 1 98 ? 54.081 -26.619 36.606 1.00 21.92 98 VAL D O 1
ATOM 4318 N N . PHE D 1 99 ? 54.091 -28.136 34.931 1.00 21.61 99 PHE D N 1
ATOM 4319 C CA . PHE D 1 99 ? 55.422 -28.134 34.395 1.00 22.32 99 PHE D CA 1
ATOM 4320 C C . PHE D 1 99 ? 55.427 -28.161 32.850 1.00 23.76 99 PHE D C 1
ATOM 4321 O O . PHE D 1 99 ? 54.716 -29.007 32.262 1.00 24.26 99 PHE D O 1
ATOM 4329 N N . GLU D 1 100 ? 56.252 -27.289 32.309 1.00 24.38 100 GLU D N 1
ATOM 4330 C CA . GLU D 1 100 ? 56.548 -27.008 30.943 1.00 24.90 100 GLU D CA 1
ATOM 4331 C C . GLU D 1 100 ? 58.003 -27.064 30.513 1.00 25.62 100 GLU D C 1
ATOM 4332 O O . GLU D 1 100 ? 58.744 -26.056 30.796 1.00 25.98 100 GLU D O 1
ATOM 4338 N N . TYR D 1 101 ? 58.432 -28.136 29.852 1.00 25.77 101 TYR D N 1
ATOM 4339 C CA . TYR D 1 101 ? 59.862 -28.109 29.422 1.00 26.41 101 TYR D CA 1
ATOM 4340 C C . TYR D 1 101 ? 59.858 -28.037 27.880 1.00 26.81 101 TYR D C 1
ATOM 4341 O O . TYR D 1 101 ? 58.945 -28.397 27.130 1.00 25.99 101 TYR D O 1
ATOM 4350 N N . ALA D 1 102 ? 60.991 -27.536 27.436 1.00 27.92 102 ALA D N 1
ATOM 4351 C CA . ALA D 1 102 ? 61.297 -27.331 26.009 1.00 28.81 102 ALA D CA 1
ATOM 4352 C C . ALA D 1 102 ? 61.592 -28.649 25.314 1.00 29.37 102 ALA D C 1
ATOM 4353 O O . ALA D 1 102 ? 62.226 -29.572 25.867 1.00 29.81 102 ALA D O 1
ATOM 4355 N N . ALA D 1 103 ? 61.132 -28.723 24.069 1.00 29.71 103 ALA D N 1
ATOM 4356 C CA . ALA D 1 103 ? 61.343 -29.951 23.270 1.00 30.00 103 ALA D CA 1
ATOM 4357 C C . ALA D 1 103 ? 62.831 -30.287 23.354 1.00 29.85 103 ALA D C 1
ATOM 4358 O O . ALA D 1 103 ? 63.211 -31.458 23.369 1.00 29.56 103 ALA D O 1
ATOM 4360 N N . ARG D 1 104 ? 63.645 -29.254 23.449 1.00 30.27 104 ARG D N 1
ATOM 4361 C CA . ARG D 1 104 ? 65.101 -29.451 23.576 1.00 30.74 104 ARG D CA 1
ATOM 4362 C C . ARG D 1 104 ? 65.350 -30.231 24.867 1.00 29.89 104 ARG D C 1
ATOM 4363 O O . ARG D 1 104 ? 66.306 -31.011 24.779 1.00 30.05 104 ARG D O 1
ATOM 4371 N N . GLN D 1 105 ? 64.603 -30.051 25.929 1.00 29.24 105 GLN D N 1
ATOM 4372 C CA . GLN D 1 105 ? 64.912 -30.821 27.148 1.00 28.77 105 GLN D CA 1
ATOM 4373 C C . GLN D 1 105 ? 64.513 -32.281 26.987 1.00 28.37 105 GLN D C 1
ATOM 4374 O O . GLN D 1 105 ? 65.317 -33.154 27.413 1.00 28.23 105 GLN D O 1
ATOM 4380 N N . VAL D 1 106 ? 63.356 -32.547 26.376 1.00 27.85 106 VAL D N 1
ATOM 4381 C CA . VAL D 1 106 ? 62.971 -33.985 26.213 1.00 27.21 106 VAL D CA 1
ATOM 4382 C C . VAL D 1 106 ? 64.055 -34.638 25.342 1.00 26.78 106 VAL D C 1
ATOM 4383 O O . VAL D 1 106 ? 64.732 -35.494 25.906 1.00 26.7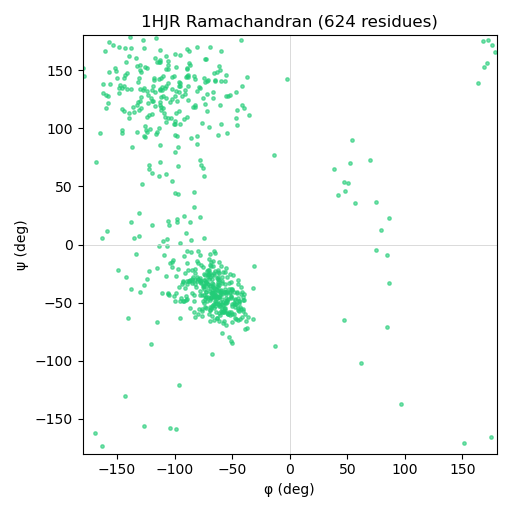9 106 VAL D O 1
ATOM 4387 N N . LYS D 1 107 ? 64.167 -34.244 24.102 1.00 26.61 107 LYS D N 1
ATOM 4388 C CA . LYS D 1 107 ? 65.163 -34.764 23.163 1.00 26.38 107 LYS D CA 1
ATOM 4389 C C . LYS D 1 107 ? 66.532 -34.985 23.784 1.00 26.60 107 LYS D C 1
ATOM 4390 O O . LYS D 1 107 ? 67.127 -36.043 23.617 1.00 26.83 107 LYS D O 1
ATOM 4396 N N . GLN D 1 108 ? 67.039 -34.033 24.508 1.00 27.11 108 GLN D N 1
ATOM 4397 C CA . GLN D 1 108 ? 68.349 -34.062 25.187 1.00 27.92 108 GLN D CA 1
ATOM 4398 C C . GLN D 1 108 ? 68.228 -34.872 26.484 1.00 28.09 108 GLN D C 1
ATOM 4399 O O . GLN D 1 108 ? 69.257 -35.337 27.051 1.00 28.04 108 GLN D O 1
ATOM 4405 N N . THR D 1 109 ? 67.010 -35.130 26.965 1.00 28.02 109 THR D N 1
ATOM 4406 C CA . THR D 1 109 ? 66.915 -35.971 28.174 1.00 28.19 109 THR D CA 1
ATOM 4407 C C . THR D 1 109 ? 66.696 -37.461 27.862 1.00 28.77 109 THR D C 1
ATOM 4408 O O . THR D 1 109 ? 67.398 -38.297 28.508 1.00 29.21 109 THR D O 1
ATOM 4412 N N . VAL D 1 110 ? 65.787 -37.845 26.966 1.00 28.72 110 VAL D N 1
ATOM 4413 C CA . VAL D 1 110 ? 65.551 -39.292 26.731 1.00 29.10 110 VAL D CA 1
ATOM 4414 C C . VAL D 1 110 ? 66.619 -39.967 25.851 1.00 29.71 110 VAL D C 1
ATOM 4415 O O . VAL D 1 110 ? 66.885 -41.169 26.060 1.00 29.70 110 VAL D O 1
ATOM 4419 N N . VAL D 1 111 ? 67.239 -39.221 24.965 1.00 30.31 111 VAL D N 1
ATOM 4420 C CA . VAL D 1 111 ? 68.278 -39.748 24.083 1.00 30.79 111 VAL D CA 1
ATOM 4421 C C . VAL D 1 111 ? 69.608 -39.021 24.211 1.00 30.98 111 VAL D C 1
ATOM 4422 O O . VAL D 1 111 ? 70.618 -39.638 23.833 1.00 30.31 111 VAL D O 1
ATOM 4426 N N . GLY D 1 112 ? 69.606 -37.803 24.677 1.00 31.78 112 GLY D N 1
ATOM 4427 C CA . GLY D 1 112 ? 70.861 -37.064 24.823 1.00 33.34 112 GLY D CA 1
ATOM 4428 C C . GLY D 1 112 ? 71.448 -36.284 23.664 1.00 34.28 112 GLY D C 1
ATOM 4429 O O . GLY D 1 112 ? 72.678 -35.988 23.657 1.00 34.61 112 GLY D O 1
ATOM 4430 N N . ILE D 1 113 ? 70.627 -35.897 22.705 1.00 34.90 113 ILE D N 1
ATOM 4431 C CA . ILE D 1 113 ? 70.992 -35.106 21.534 1.00 35.50 113 ILE D CA 1
ATOM 4432 C C . ILE D 1 113 ? 69.792 -34.252 21.137 1.00 36.32 113 ILE D C 1
ATOM 4433 O O . ILE D 1 113 ? 68.649 -34.733 20.971 1.00 36.53 113 ILE D O 1
ATOM 4438 N N . GLY D 1 114 ? 70.081 -32.972 20.959 1.00 37.14 114 GLY D N 1
ATOM 4439 C CA . GLY D 1 114 ? 69.044 -31.995 20.566 1.00 37.85 114 GLY D CA 1
ATOM 4440 C C . GLY D 1 114 ? 68.594 -32.067 19.110 1.00 38.21 114 GLY D C 1
ATOM 4441 O O . GLY D 1 114 ? 67.798 -31.180 18.725 1.00 38.68 114 GLY D O 1
ATOM 4442 N N . SER D 1 115 ? 69.048 -33.029 18.319 1.00 37.91 115 SER D N 1
ATOM 4443 C CA . SER D 1 115 ? 68.674 -33.147 16.903 1.00 37.38 115 SER D CA 1
ATOM 4444 C C . SER D 1 115 ? 67.859 -34.405 16.658 1.00 36.95 115 SER D C 1
ATOM 4445 O O . SER D 1 115 ? 67.372 -34.740 15.563 1.00 37.09 115 SER D O 1
ATOM 4448 N N . ALA D 1 116 ? 67.681 -35.141 17.722 1.00 36.71 116 ALA D N 1
ATOM 4449 C CA . ALA D 1 116 ? 66.948 -36.403 17.824 1.00 36.17 116 ALA D CA 1
ATOM 4450 C C . ALA D 1 116 ? 65.657 -36.434 17.015 1.00 35.74 116 ALA D C 1
ATOM 4451 O O . ALA D 1 116 ? 64.766 -35.625 17.300 1.00 35.38 116 ALA D O 1
ATOM 4453 N N . GLU D 1 117 ? 65.583 -37.339 16.039 1.00 35.78 117 GLU D N 1
ATOM 4454 C CA . GLU D 1 117 ? 64.339 -37.429 15.250 1.00 35.99 117 GLU D CA 1
ATOM 4455 C C . GLU D 1 117 ? 63.407 -38.226 16.182 1.00 35.76 117 GLU D C 1
ATOM 4456 O O . GLU D 1 117 ? 63.763 -39.211 16.836 1.00 35.51 117 GLU D O 1
ATOM 4462 N N . LYS D 1 118 ? 62.189 -37.747 16.259 1.00 35.32 118 LYS D N 1
ATOM 4463 C CA . LYS D 1 118 ? 61.064 -38.220 17.033 1.00 34.37 118 LYS D CA 1
ATOM 4464 C C . LYS D 1 118 ? 60.981 -39.736 17.046 1.00 33.64 118 LYS D C 1
ATOM 4465 O O . LYS D 1 118 ? 60.672 -40.339 18.074 1.00 33.69 118 LYS D O 1
ATOM 4471 N N . SER D 1 119 ? 61.209 -40.289 15.866 1.00 33.18 119 SER D N 1
ATOM 4472 C CA . SER D 1 119 ? 61.093 -41.775 15.747 1.00 32.57 119 SER D CA 1
ATOM 4473 C C . SER D 1 119 ? 62.020 -42.361 16.803 1.00 31.88 119 SER D C 1
ATOM 4474 O O . SER D 1 119 ? 61.502 -43.174 17.562 1.00 31.93 119 SER D O 1
ATOM 4477 N N . GLN D 1 120 ? 63.233 -41.904 16.827 1.00 31.44 120 GLN D N 1
ATOM 4478 C CA . GLN D 1 120 ? 64.349 -42.257 17.713 1.00 30.84 120 GLN D CA 1
ATOM 4479 C C . GLN D 1 120 ? 64.200 -41.818 19.172 1.00 30.01 120 GLN D C 1
ATOM 4480 O O . GLN D 1 120 ? 65.050 -42.226 19.997 1.00 30.51 120 GLN D O 1
ATOM 4486 N N . VAL D 1 121 ? 63.210 -41.032 19.537 1.00 28.73 121 VAL D N 1
ATOM 4487 C CA . VAL D 1 121 ? 63.007 -40.562 20.935 1.00 27.55 121 VAL D CA 1
ATOM 4488 C C . VAL D 1 121 ? 61.977 -41.519 21.574 1.00 26.79 121 VAL D C 1
ATOM 4489 O O . VAL D 1 121 ? 62.030 -41.959 22.752 1.00 26.05 121 VAL D O 1
ATOM 4493 N N . GLN D 1 122 ? 61.063 -41.874 20.693 1.00 26.07 122 GLN D N 1
ATOM 4494 C CA . GLN D 1 122 ? 59.955 -42.809 20.863 1.00 24.99 122 GLN D CA 1
ATOM 4495 C C . GLN D 1 122 ? 60.518 -44.222 20.972 1.00 24.78 122 GLN D C 1
ATOM 4496 O O . GLN D 1 122 ? 59.885 -45.212 21.372 1.00 25.01 122 GLN D O 1
ATOM 4502 N N . HIS D 1 123 ? 61.793 -44.344 20.632 1.00 24.68 123 HIS D N 1
ATOM 4503 C CA . HIS D 1 123 ? 62.549 -45.597 20.675 1.00 24.36 123 HIS D CA 1
ATOM 4504 C C . HIS D 1 123 ? 63.063 -45.833 22.090 1.00 24.03 123 HIS D C 1
ATOM 4505 O O . HIS D 1 123 ? 62.974 -46.970 22.543 1.00 23.95 123 HIS D O 1
ATOM 4512 N N . MET D 1 124 ? 63.578 -44.795 22.716 1.00 24.11 124 MET D N 1
ATOM 4513 C CA . MET D 1 124 ? 64.109 -44.827 24.083 1.00 24.21 124 MET D CA 1
ATOM 4514 C C . MET D 1 124 ? 63.028 -45.052 25.156 1.00 23.67 124 MET D C 1
ATOM 4515 O O . MET D 1 124 ? 63.289 -45.803 26.093 1.00 23.20 124 MET D O 1
ATOM 4520 N N . VAL D 1 125 ? 61.904 -44.395 24.999 1.00 23.51 125 VAL D N 1
ATOM 4521 C CA . VAL D 1 125 ? 60.755 -44.475 25.910 1.00 23.49 125 VAL D CA 1
ATOM 4522 C C . VAL D 1 125 ? 60.367 -45.962 25.953 1.00 23.83 125 VAL D C 1
ATOM 4523 O O . VAL D 1 125 ? 60.356 -46.649 27.009 1.00 23.75 125 VAL D O 1
ATOM 4527 N N . ARG D 1 126 ? 60.073 -46.437 24.726 1.00 23.78 126 ARG D N 1
ATOM 4528 C CA . ARG D 1 126 ? 59.667 -47.862 24.593 1.00 23.02 126 ARG D CA 1
ATOM 4529 C C . ARG D 1 126 ? 60.686 -48.798 25.241 1.00 22.38 126 ARG D C 1
ATOM 4530 O O . ARG D 1 126 ? 60.228 -49.831 25.740 1.00 21.92 126 ARG D O 1
ATOM 4538 N N . THR D 1 127 ? 61.947 -48.394 25.188 1.00 22.07 127 THR D N 1
ATOM 4539 C CA . THR D 1 127 ? 63.090 -49.146 25.704 1.00 21.30 127 THR D CA 1
ATOM 4540 C C . THR D 1 127 ? 63.359 -48.941 27.190 1.00 21.53 127 THR D C 1
ATOM 4541 O O . THR D 1 127 ? 63.858 -49.855 27.879 1.00 20.80 127 THR D O 1
ATOM 4545 N N . LEU D 1 128 ? 63.073 -47.728 27.647 1.00 21.94 128 LEU D N 1
ATOM 4546 C CA . LEU D 1 128 ? 63.253 -47.303 29.037 1.00 21.87 128 LEU D CA 1
ATOM 4547 C C . LEU D 1 128 ? 62.192 -48.027 29.870 1.00 21.75 128 LEU D C 1
ATOM 4548 O O . LEU D 1 128 ? 62.411 -48.422 31.012 1.00 21.42 128 LEU D O 1
ATOM 4553 N N . LEU D 1 129 ? 61.042 -48.220 29.234 1.00 22.03 129 LEU D N 1
ATOM 4554 C CA . LEU D 1 129 ? 59.881 -48.876 29.868 1.00 22.37 129 LEU D CA 1
ATOM 4555 C C . LEU D 1 129 ? 59.614 -50.315 29.417 1.00 22.74 129 LEU D C 1
ATOM 4556 O O . LEU D 1 129 ? 58.498 -50.786 29.724 1.00 23.12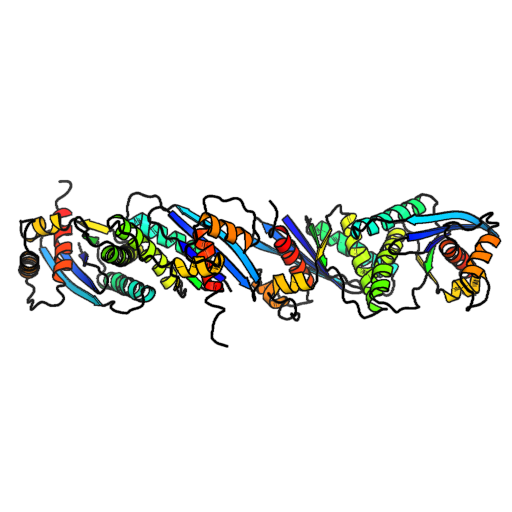 129 LEU D O 1
ATOM 4561 N N . LYS D 1 130 ? 60.516 -51.009 28.793 1.00 23.21 130 LYS D N 1
ATOM 4562 C CA . LYS D 1 130 ? 60.421 -52.386 28.309 1.00 24.25 130 LYS D CA 1
ATOM 4563 C C . LYS D 1 130 ? 59.032 -52.563 27.689 1.00 25.13 130 LYS D C 1
ATOM 4564 O O . LYS D 1 130 ? 58.388 -53.578 27.958 1.00 24.85 130 LYS D O 1
ATOM 4570 N N . LEU D 1 131 ? 58.670 -51.533 26.939 1.00 26.32 131 LEU D N 1
ATOM 4571 C CA . LEU D 1 131 ? 57.352 -51.517 26.299 1.00 27.80 131 LEU D CA 1
ATOM 4572 C C . LEU D 1 131 ? 57.249 -52.524 25.172 1.00 29.31 131 LEU D C 1
ATOM 4573 O O . LEU D 1 131 ? 57.726 -52.187 24.075 1.00 29.50 131 LEU D O 1
ATOM 4578 N N . PRO D 1 132 ? 56.613 -53.638 25.459 1.00 30.89 132 PRO D N 1
ATOM 4579 C CA . PRO D 1 132 ? 56.429 -54.711 24.442 1.00 31.91 132 PRO D CA 1
ATOM 4580 C C . PRO D 1 132 ? 55.335 -54.123 23.547 1.00 32.37 132 PRO D C 1
ATOM 4581 O O . PRO D 1 132 ? 54.232 -54.582 23.273 1.00 32.27 132 PRO D O 1
ATOM 4585 N N . ALA D 1 133 ? 55.749 -52.973 23.040 1.00 33.15 133 ALA D N 1
ATOM 4586 C CA . ALA D 1 133 ? 54.956 -52.124 22.192 1.00 34.28 133 ALA D CA 1
ATOM 4587 C C . ALA D 1 133 ? 55.501 -51.725 20.835 1.00 34.48 133 ALA D C 1
ATOM 4588 O O . ALA D 1 133 ? 56.239 -50.792 20.605 1.00 34.25 133 ALA D O 1
ATOM 4590 N N . ASN D 1 134 ? 54.981 -52.492 19.896 1.00 35.71 134 ASN D N 1
ATOM 4591 C CA . ASN D 1 134 ? 55.245 -52.242 18.465 1.00 36.81 134 ASN D CA 1
ATOM 4592 C C . ASN D 1 134 ? 54.158 -51.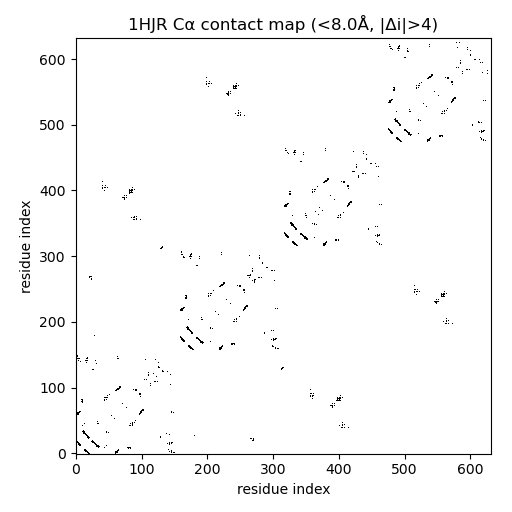142 18.269 1.00 37.08 134 ASN D C 1
ATOM 4593 O O . ASN D 1 134 ? 53.095 -51.215 18.911 1.00 36.82 134 ASN D O 1
ATOM 4598 N N . PRO D 1 135 ? 54.521 -50.211 17.425 1.00 37.63 135 PRO D N 1
ATOM 4599 C CA . PRO D 1 135 ? 53.617 -49.112 17.098 1.00 38.09 135 PRO D CA 1
ATOM 4600 C C . PRO D 1 135 ? 52.330 -49.638 16.479 1.00 38.80 135 PRO D C 1
ATOM 4601 O O . PRO D 1 135 ? 52.023 -50.613 15.781 1.00 38.94 135 PRO D O 1
ATOM 4605 N N . GLN D 1 136 ? 51.400 -48.818 16.791 1.00 39.57 136 GLN D N 1
ATOM 4606 C CA . GLN D 1 136 ? 49.974 -48.595 16.597 1.00 40.04 136 GLN D CA 1
ATOM 4607 C C . GLN D 1 136 ? 49.888 -47.317 17.471 1.00 39.87 136 GLN D C 1
ATOM 4608 O O . GLN D 1 136 ? 50.911 -47.057 18.200 1.00 40.65 136 GLN D O 1
ATOM 4614 N N . ALA D 1 137 ? 48.816 -46.577 17.370 1.00 38.74 137 ALA D N 1
ATOM 4615 C CA . ALA D 1 137 ? 48.687 -45.376 18.216 1.00 37.02 137 ALA D CA 1
ATOM 4616 C C . ALA D 1 137 ? 48.931 -45.782 19.664 1.00 35.74 137 ALA D C 1
ATOM 4617 O O . ALA D 1 137 ? 48.345 -46.763 20.150 1.00 35.38 137 ALA D O 1
ATOM 4619 N N . ASP D 1 138 ? 49.814 -45.076 20.306 1.00 34.56 138 ASP D N 1
ATOM 4620 C CA . ASP D 1 138 ? 50.280 -45.159 21.707 1.00 33.53 138 ASP D CA 1
ATOM 4621 C C . ASP D 1 138 ? 50.734 -43.685 21.957 1.00 32.49 138 ASP D C 1
ATOM 4622 O O . ASP D 1 138 ? 50.733 -42.973 20.930 1.00 32.87 138 ASP D O 1
ATOM 4627 N N . ALA D 1 139 ? 51.062 -43.331 23.167 1.00 30.91 139 ALA D N 1
ATOM 4628 C CA . ALA D 1 139 ? 51.460 -41.935 23.381 1.00 29.48 139 ALA D CA 1
ATOM 4629 C C . ALA D 1 139 ? 52.855 -41.748 23.911 1.00 28.82 139 ALA D C 1
ATOM 4630 O O . ALA D 1 139 ? 53.063 -41.177 25.015 1.00 28.94 139 ALA D O 1
ATOM 4632 N N . ALA D 1 140 ? 53.859 -42.181 23.165 1.00 27.67 140 ALA D N 1
ATOM 4633 C CA . ALA D 1 140 ? 55.268 -42.080 23.591 1.00 26.05 140 ALA D CA 1
ATOM 4634 C C . ALA D 1 140 ? 55.773 -40.659 23.650 1.00 25.13 140 ALA D C 1
ATOM 4635 O O . ALA D 1 140 ? 56.814 -40.516 24.289 1.00 24.91 140 ALA D O 1
ATOM 4637 N N . ASP D 1 141 ? 55.175 -39.664 23.041 1.00 24.79 141 ASP D N 1
ATOM 4638 C CA . ASP D 1 141 ? 55.741 -38.294 23.185 1.00 24.36 141 ASP D CA 1
ATOM 4639 C C . ASP D 1 141 ? 55.228 -37.796 24.533 1.00 24.21 141 ASP D C 1
ATOM 4640 O O . ASP D 1 141 ? 55.890 -37.023 25.212 1.00 24.47 141 ASP D O 1
ATOM 4645 N N . ALA D 1 142 ? 54.074 -38.311 24.913 1.00 24.09 142 ALA D N 1
ATOM 4646 C CA . ALA D 1 142 ? 53.315 -38.063 26.143 1.00 23.37 142 ALA D CA 1
ATOM 4647 C C . ALA D 1 142 ? 54.104 -38.660 27.320 1.00 23.25 142 ALA D C 1
ATOM 4648 O O . ALA D 1 142 ? 54.202 -38.041 28.392 1.00 23.58 142 ALA D O 1
ATOM 4650 N N . LEU D 1 143 ? 54.645 -39.838 27.063 1.00 22.50 143 LEU D N 1
ATOM 4651 C CA . LEU D 1 143 ? 55.473 -40.577 27.996 1.00 21.95 143 LEU D CA 1
ATOM 4652 C C . LEU D 1 143 ? 56.825 -39.860 28.107 1.00 22.16 143 LEU D C 1
ATOM 4653 O O . LEU D 1 143 ? 57.325 -39.625 29.219 1.00 22.50 143 LEU D O 1
ATOM 4658 N N . ALA D 1 144 ? 57.411 -39.535 26.961 1.00 22.09 144 ALA D N 1
ATOM 4659 C CA . ALA D 1 144 ? 58.716 -38.873 26.869 1.00 22.13 144 ALA D CA 1
ATOM 4660 C C . ALA D 1 144 ? 58.688 -37.657 27.805 1.00 22.04 144 ALA D C 1
ATOM 4661 O O . ALA D 1 144 ? 59.593 -37.602 28.640 1.00 22.05 144 ALA D O 1
ATOM 4663 N N . ILE D 1 145 ? 57.668 -36.817 27.620 1.00 21.75 145 ILE D N 1
ATOM 4664 C CA . ILE D 1 145 ? 57.520 -35.629 28.464 1.00 20.56 145 ILE D CA 1
ATOM 4665 C C . ILE D 1 145 ? 57.596 -35.937 29.956 1.00 19.69 145 ILE D C 1
ATOM 4666 O O . ILE D 1 145 ? 58.152 -35.111 30.667 1.00 19.17 145 ILE D O 1
ATOM 4671 N N . ALA D 1 146 ? 57.026 -37.059 30.336 1.00 19.39 146 ALA D N 1
ATOM 4672 C CA . ALA D 1 146 ? 57.004 -37.478 31.750 1.00 19.30 146 ALA D CA 1
ATOM 4673 C C . ALA D 1 146 ? 58.371 -37.946 32.244 1.00 18.74 146 ALA D C 1
ATOM 4674 O O . ALA D 1 146 ? 58.754 -37.642 33.375 1.00 18.45 146 ALA D O 1
ATOM 4676 N N . ILE D 1 147 ? 59.057 -38.682 31.389 1.00 18.93 147 ILE D N 1
ATOM 4677 C CA . ILE D 1 147 ? 60.389 -39.171 31.769 1.00 18.93 147 ILE D CA 1
ATOM 4678 C C . ILE D 1 147 ? 61.194 -37.892 32.058 1.00 19.41 147 ILE D C 1
ATOM 4679 O O . ILE D 1 147 ? 61.710 -37.826 33.185 1.00 18.97 147 ILE D O 1
ATOM 4684 N N . THR D 1 148 ? 61.221 -37.012 31.072 1.00 19.89 148 THR D N 1
ATOM 4685 C CA . THR D 1 148 ? 61.956 -35.755 31.120 1.00 20.67 148 THR D CA 1
ATOM 4686 C C . THR D 1 148 ? 61.804 -35.112 32.504 1.00 21.94 148 THR D C 1
ATOM 4687 O O . THR D 1 148 ? 62.721 -34.811 33.291 1.00 21.64 148 THR D O 1
ATOM 4691 N N . HIS D 1 149 ? 60.523 -34.907 32.816 1.00 22.91 149 HIS D N 1
ATOM 4692 C CA . HIS D 1 149 ? 60.181 -34.329 34.123 1.00 24.16 149 HIS D CA 1
ATOM 4693 C C . HIS D 1 149 ? 61.052 -34.922 35.242 1.00 25.20 149 HIS D C 1
ATOM 4694 O O . HIS D 1 149 ? 61.580 -34.158 36.094 1.00 24.80 149 HIS D O 1
ATOM 4701 N N . CYS D 1 150 ? 61.195 -36.242 35.294 1.00 2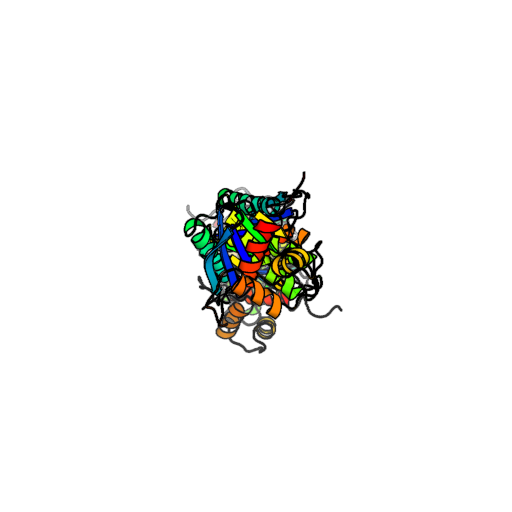6.49 150 CYS D N 1
ATOM 4702 C CA . CYS D 1 150 ? 61.954 -36.902 36.364 1.00 28.52 150 CYS D CA 1
ATOM 4703 C C . CYS D 1 150 ? 63.416 -36.494 36.412 1.00 30.02 150 CYS D C 1
ATOM 4704 O O . CYS D 1 150 ? 63.868 -36.019 37.449 1.00 30.18 150 CYS D O 1
ATOM 4707 N N . HIS D 1 151 ? 64.048 -36.756 35.299 1.00 31.93 151 HIS D N 1
ATOM 4708 C CA . HIS D 1 151 ? 65.474 -36.453 35.099 1.00 33.63 151 HIS D CA 1
ATOM 4709 C C . HIS D 1 151 ? 65.574 -34.983 35.475 1.00 34.84 151 HIS D C 1
ATOM 4710 O O . HIS D 1 151 ? 65.957 -34.734 36.622 1.00 34.96 151 HIS D O 1
ATOM 4717 N N . VAL D 1 152 ? 65.203 -34.099 34.583 1.00 36.59 152 VAL D N 1
ATOM 4718 C CA . VAL D 1 152 ? 65.252 -32.638 34.732 1.00 38.45 152 VAL D CA 1
ATOM 4719 C C . VAL D 1 152 ? 65.035 -32.156 36.168 1.00 40.25 152 VAL D C 1
ATOM 4720 O O . VAL D 1 152 ? 65.656 -31.161 36.607 1.00 40.82 152 VAL D O 1
ATOM 4724 N N . SER D 1 153 ? 64.159 -32.834 36.871 1.00 42.00 153 SER D N 1
ATOM 4725 C CA . SER D 1 153 ? 63.851 -32.519 38.272 1.00 43.86 153 SER D CA 1
ATOM 4726 C C . SER D 1 153 ? 64.328 -33.676 39.162 1.00 45.27 153 SER D C 1
ATOM 4727 O O . SER D 1 153 ? 63.536 -34.317 39.883 1.00 45.64 153 SER D O 1
ATOM 4730 N N . GLN D 1 154 ? 65.627 -33.911 39.059 1.00 46.32 154 GLN D N 1
ATOM 4731 C CA . GLN D 1 154 ? 66.305 -34.970 39.845 1.00 47.47 154 GLN D CA 1
ATOM 4732 C C . GLN D 1 154 ? 67.788 -34.577 39.877 1.00 48.34 154 GLN D C 1
ATOM 4733 O O . GLN D 1 154 ? 68.669 -35.323 40.296 1.00 48.20 154 GLN D O 1
ATOM 4739 N N . ASN D 1 155 ? 67.970 -33.340 39.443 1.00 49.56 155 ASN D N 1
ATOM 4740 C CA . ASN D 1 155 ? 69.284 -32.676 39.377 1.00 50.77 155 ASN D CA 1
ATOM 4741 C C . ASN D 1 155 ? 68.989 -31.189 39.099 1.00 51.84 155 ASN D C 1
ATOM 4742 O O . ASN D 1 155 ? 69.243 -30.666 37.987 1.00 52.39 155 ASN D O 1
ATOM 4747 N N . ALA D 1 156 ? 68.445 -30.552 40.136 1.00 52.49 156 ALA D N 1
ATOM 4748 C CA . ALA D 1 156 ? 68.137 -29.091 40.056 1.00 53.09 156 ALA D CA 1
ATOM 4749 C C . ALA D 1 156 ? 69.221 -28.391 40.873 1.00 53.29 156 ALA D C 1
ATOM 4750 O O . ALA D 1 156 ? 70.306 -28.968 41.092 1.00 53.72 156 ALA D O 1
ATOM 4752 N N . MET D 1 157 ? 69.036 -27.208 41.366 1.00 53.64 157 MET D N 1
ATOM 4753 C CA . MET D 1 157 ? 69.987 -26.470 42.214 1.00 54.06 157 MET D CA 1
ATOM 4754 C C . MET D 1 157 ? 70.717 -27.269 43.287 1.00 54.13 157 MET D C 1
ATOM 4755 O O . MET D 1 157 ? 70.105 -28.070 44.023 1.00 54.08 157 MET D O 1
ATOM 4760 N N . GLN D 1 158 ? 72.002 -27.078 43.468 1.00 54.27 158 GLN D N 1
ATOM 4761 C CA . GLN D 1 158 ? 72.880 -27.720 44.469 1.00 54.59 158 GLN D CA 1
ATOM 4762 C C . GLN D 1 158 ? 72.173 -28.760 45.345 1.00 54.50 158 GLN D C 1
ATOM 4763 O O . GLN D 1 158 ? 72.837 -29.742 45.765 1.00 54.20 158 GLN D O 1
#

Solvent-accessible surface area: 31049 Å² total; per-residue (Å²): 54,19,2,0,0,3,66,13,16,26,194,66,0,7,29,0,0,0,30,42,17,50,185,28,47,24,46,45,10,29,7,37,31,123,0,134,59,140,80,30,29,49,49,5,79,70,1,22,35,8,1,27,106,14,8,82,118,54,112,6,58,77,0,0,3,55,76,41,134,152,43,179,84,21,115,54,4,13,79,51,0,11,1,9,0,0,0,0,0,0,0,30,49,69,161,23,66,21,89,49,10,24,30,159,70,6,26,98,30,8,30,55,95,16,109,8,102,90,78,77,4,42,125,58,0,64,48,56,8,117,13,58,34,136,83,153,48,49,10,2,52,0,9,1,2,0,2,0,5,5,85,59,64,59,115,93,177,222,54,26,2,4,0,8,58,16,13,18,102,79,2,4,32,0,0,0,98,25,94,53,94,124,54,49,87,66,9,33,12,19,31,190,0,141,66,146,72,25,25,38,49,5,74,69,2,29,44,13,8,34,116,16,13,83,111,34,136,10,72,85,0,0,2,66,86,56,112,152,29,166,67,19,109,37,8,20,89,48,0,8,2,9,0,0,0,0,0,1,0,34,36,70,167,13,63,24,77,43,12,30,7,146,65,10,38,75,12,0,16,6,85,7,83,11,97,91,78,84,4,58,127,53,2,60,54,35,18,181,18,134,31,120,109,114,48,102,4,15,57,0,8,0,8,0,9,0,6,12,40,52,48,68,54,52,165,218,58,20,2,0,0,0,62,20,15,42,162,40,0,5,42,0,0,0,109,21,99,41,231,118,53,31,90,57,10,26,10,18,19,154,1,122,72,136,63,29,16,48,54,3,60,78,1,26,48,8,0,24,87,7,13,99,134,48,130,7,66,75,0,0,1,50,75,60,116,138,22,133,102,16,57,53,3,10,84,45,0,4,3,8,0,0,0,0,0,0,0,33,58,50,161,24,64,28,65,57,14,31,21,148,68,10,46,103,25,12,30,48,94,13,100,3,113,111,56,94,6,21,126,70,0,44,68,78,18,178,29,123,44,142,82,108,58,66,7,1,28,0,2,4,2,0,10,0,2,11,95,38,46,113,94,72,176,215,44,25,5,0,0,1,56,24,10,33,171,57,0,2,34,0,0,0,92,29,102,49,196,115,48,45,90,66,11,25,13,43,22,134,5,122,61,129,73,24,12,41,43,2,72,77,0,32,47,24,0,38,94,20,6,86,103,44,145,14,67,83,0,0,0,55,56,53,129,208,50,177,82,7,67,51,10,12,78,46,0,9,2,7,0,0,0,0,0,0,0,35,32,53,163,18,67,26,60,46,19,20,30,172,67,9,47,97,30,4,36,42,82,25,93,8,89,117,67,94,5,49,118,63,0,35,82,56,16,176,24,143,28,139,106,151,63,40,5,1,52,0,0,2,8,0,12,0,10,10,108,36,58,90,103,72,174,231

Secondary structure (DSSP, 8-state):
-EEEEEE--SSEEEEEEEEEETTEEEEEEEEEEE---S-HHHHHHHHHHHHHHHHHHH--SEEEEEE------TTTHHHHHHHHHHHHHHHHTTTPPEEEEEHHHHHHHHTSSSS--HHHHHHHHHHHTT-----SS-THHHHHHHHHHHHTTSSS--/-EEEEEE--SSEEEEEEEEEETTEEEE---EEEE---S-HHHHHHHHHHHHHHHHHHH--SEEEEE-------SSHHHHHHHHHHHHHHHHHTTT--EEEE-HHHHHHHHTS-SS--HHHHHHHHHHHTT-----SS--HHHHHHHHHHHHHHHS---/-EEEEEE--SSEEEEEEEEEETTEEEEEEEEEEE---S-HHHHHHHHHHHHHHHHHHH--SEEEEEE-S----HHHHHHHHHHHHHHHHHHHTTTPPEEEEEHHHHHHHHHS-TT--HHHHHHHHHHHTT------S-THHHHHHHHHHHHHHTTS--/--EEEEE--SS-EEEEEEEEETTEEEEEEEEEE----S-HHHHHHHHHHHHHHHHHHS--SEEEEEE------HHHHHHHHHHHHHHHHHHHHS---EEEEEHHHHHHHHTS-TT--GGGTHHHHHHHTT----SSS--HHHHHHHHHHHHHTSS---

Foldseek 3Di:
DKFKFWAFALQKMKIFIWDCDPNDIAGDDIDMQGLDDDDSVRSLVSLLVVLLVCCVVVPGQAYFYEDDDDDDDVVRCVSRVSRVVSNVVSQVVVVHDYYYHYQQLLCCQQVVHRPDDVVSQLVSLCVSNVHPDDDPPGSSVRSSRRSSCVVVVVDDDD/DKEWFWAWFLAKIKIWIWDADPHAIAGPDIGIDGQDDPDDVRSLVCLLVVLLVVCVVRVGAAYEYEDDDPDDDDPRCVRRVSTVVSNVVSQVVVVHHYHYHHCLLLCCPQLVGSVDDPVSLQVSLCVRNVDPDDDDPPSSNRSSRRNSVSVVDVVDDD/DWEWFWDWFQFKIKIFIWDDPLPQTEGDDIGIQGLHDDDDVVSLVSLLVPLLVVCVVRVGQAYFYEDDPDPPDDVRVVRRVSRVVSNQVSCVVSVHDYDYHYLQQLCCPQVVHSVDDVVSQLVSLCVSNVPPDPDDPRRSVRSSSRSRCSCCVSPPDD/DWEKFWAFDLFKIKIFIWDCDDVQIEGDFIDIQGQPDPPRVSSLVSLLVVLLCVCVVPVHPAYEYEDDPPDDDPVGVVSRVSGVVSSVVNCVVVPHDYHYDYPQLLQCPQPNDSVQDPVRSLVSLCVSHVPPDDDDDTDSVSNSRRNSVCVVVVDDDD

Nearest PDB structures (foldseek):
  1hjr-assembly2_D  TM=9.777E-01  e=1.697E-25  Escherichia coli
  6lw3-assembly1_B  TM=9.454E-01  e=3.031E-20  Pseudomonas aeruginosa
  7xhj-assembly1_A  TM=9.236E-01  e=2.673E-16  Deinococcus radiodurans R1 = ATCC 13939 = DSM 20539
  4ep4-assembly1_B  TM=8.796E-01  e=4.878E-16  Thermus thermophilus HB8
  6s16-assembly1_B  TM=8.959E-01  e=1.697E-14  Thermus thermophilus HB8

InterPro domains:
  IPR002176 Crossover junction endodeoxyribonuclease RuvC [MF_00034] (2-153)
  IPR002176 Crossover junction endodeoxyribonuclease RuvC [PF02075] (4-150)
  IPR002176 Crossover junction endodeoxyribonuclease RuvC [PR00696] (5-18)
  IPR002176 Crossover junction endodeoxyribonuclease RuvC [PR00696] (61-77)
  IPR002176 Crossover junction endodeoxyribonuclease RuvC [PR00696] (83-99)
  IPR002176 Crossover junction endodeoxyribonuclease RuvC [PR00696] (107-126)
  IPR002176 Crossover junction endodeoxyribonuclease RuvC [PR00696] (138-150)
  IPR002176 Crossover junction endodeoxyribonuclease RuvC [PTHR30194] (1-161)
  IPR002176 Crossover junction endodeoxyribonuclease RuvC [TIGR00228] (4-159)
  IPR002176 Crossover junction endodeoxyribonuclease RuvC [cd16962] (4-136)
  IPR012337 Ribonuclease H-like superfamily [SSF53098] (3-156)
  IPR020563 Crossover junction endodeoxyribonuclease RuvC, magnesium-binding site [PS01321] (113-147)
  IPR036397 Ribonuclease H superfamily [G3DSA:3.30.420.10] (2-159)

Organism: Escherichia coli (strain K12) (NCBI:txid83333)

GO terms:
  GO:0008821 crossover junction DNA endonuclease activity (F, EXP)
  GO:0005515 protein binding (F, IPI)
  GO:0008821 crossover junction DNA endonuclease activity (F, IDA)
  GO:0048476 Holliday junction resolvase complex (C, IDA)
  GO:0071932 replication fork reversal (P, EXP)
  GO:0000725 recombinational repair (P, IMP)
  GO:0009314 response to radiation (P, IMP)
  GO:0008821 crossover junction DNA endonuclease activity (F, IMP)

Sequence (632 aa):
AIILGIDPGSRVTGYGVIRQVGRQLSYLGSGCIRTKVDDLPSRLKLIYAGVTEIITQFQPDYFAIEQVFMAKNADSALKLGQARGVAIVAAVNQELPVFEYAARQVKQTVVGIGSAEKSQVQHMVRTLLKLPANPQADAADALAIAITHCHVSQNAMQAIILGIDPGSRVTGYGVIRQVGRQLSYLGSGCIRTKVDDLPSRLKLIYAGVTEIITQFQPDYFAIEQVFMAKNADSALKLGQARGVAIVAAVNQELPVFEYAARQVKQTVVGIGSAEKSQVQHMVRTLLKLPANPQADAADALAIAITHCHVSQNAMQAIILGIDPGSRVTGYGVIRQVGRQLSYLGSGCIRTKVDDLPSRLKLIYAGVTEIITQFQPDYFAIEQVFMAKNADSALKLGQARGVAIVAAVNQELPVFEYAARQVKQTVVGIGSAEKSQVQHMVRTLLKLPANPQADAADALAIAITHCHVSQNAMQAIILGIDPGSRVTGYGVIRQVGRQLSYLGSGCIRTKVDDLPSRLKLIYAGVTEIITQFQPDYFAIEQVFMAKNADSALKLGQARGVAIVAAVNQELPVFEYAARQVKQTVVGIGSAEKSQVQHMVRTLLKLPANPQADAADALAIAITHCHVSQNAMQ

B-factor: mean 27.6, std 9.0, range [6.83, 73.96]

CATH classification: 3.30.420.10

Radius of gyration: 39.16 Å; Cα contacts (8 Å, |Δi|>4): 1310; chains: 4; bounding box: 110×100×55 Å